Protein 1U0T (pdb70)

Organism: Mycobacterium tuberculosis (strain ATCC 25618 / H37Rv) (NCBI:txid83332)

Foldseek 3Di:
DEEEEEEQADVGCPDPLNVVLCVVQVVLVYHYHYPVHAEYEYEEAVLRQQVSLVVCQVVVHAYAYEYEPDHDQAHQYYSVCSVVVVVCVSVVPWDKDFFWKKKKFKADPNHGPDIDIARAKKWKADDDPPDWWWKWKAKANHTDDTFTARTKIKGFLNNCVDVVVVQPGDHHFRVDAWIKMAGRGTPDPDRYIDIGGLAMKMKMFTAQPDAWIWIDHSNHDIDIHGRGIMMIMHTDPRGRMYTHDPGDGNVVSVCVNVVPDDPPDDD/DDEEEEEADPVCCPPPLNVVLCVLCVVLVDDYHYDHLVLQPCAPPQEYEYEEEPLSQQSSLSSCLSNVHAYAYEYEPDQYQAHQYYSVCSVVVSVCVSVVPFDKDFQWKKKKFKFDPHDTDDIDMARFKKKWFFDDPDDWWWKFKAKANGTDDTFTARTKIKGFLNNCPDVVVVQPGDRHFSPDAWIKMATRGTPDPDRDIDIGHLAMKIKMATAQVDQWIWIDHSNHDIDIHGHRIMMIMHIDPRTGIYTHDPGDGSVVSVCVNVVDDCPCPPVD

InterPro domains:
  IPR002504 NAD kinase [MF_00361] (5-299)
  IPR002504 NAD kinase [PF01513] (7-133)
  IPR016064 NAD kinase/diacylglycerol kinase-like domain superfamily [SSF111331] (6-305)
  IPR017437 ATP-NAD kinase, PpnK-type, C-terminal [G3DSA:2.60.200.30] (140-276)
  IPR017438 Inorganic polyphosphate/ATP-NAD kinase, N-terminal [G3DSA:3.40.50.10330] (71-293)

CATH classification: 3.40.50.10330 (+1 more: 2.60.200.30)

Solvent-accessible surface area: 23427 Å² total; per-residue (Å²): 160,22,4,25,0,2,4,116,74,54,217,48,45,54,74,159,14,2,144,119,0,47,135,36,0,33,94,70,175,7,62,42,130,58,88,75,62,39,0,1,0,2,5,8,29,38,54,20,6,15,75,0,0,15,40,0,59,117,57,68,24,18,1,1,2,1,5,72,55,238,48,18,23,10,20,10,21,56,26,147,42,11,68,48,4,2,122,71,4,40,63,80,100,27,175,63,56,95,24,11,0,0,40,0,23,0,60,71,74,46,174,70,67,62,149,18,24,0,0,13,12,1,7,2,43,48,25,39,218,140,53,88,11,15,5,15,0,2,0,68,52,93,6,0,1,18,17,18,0,46,0,1,1,1,0,1,4,12,0,0,19,37,98,0,31,84,28,43,0,3,0,0,11,24,95,4,96,0,0,0,0,1,5,11,109,24,163,40,196,16,27,66,18,0,0,0,5,19,153,6,52,0,4,0,1,0,98,66,144,32,114,65,0,44,0,53,2,6,66,113,54,109,17,95,0,26,26,6,0,27,0,28,0,46,85,12,157,68,21,2,71,6,1,62,36,161,39,52,67,23,3,37,28,0,32,122,90,73,210,14,78,29,125,58,80,114,57,128,29,2,0,0,0,1,108,67,33,230,34,69,64,45,167,14,0,134,102,0,53,125,25,0,44,94,69,202,5,65,49,122,44,16,46,42,96,115,118,14,1,84,78,12,37,0,0,0,2,0,9,28,42,50,8,6,16,42,0,0,25,1,0,43,59,24,71,21,19,1,1,2,1,15,54,64,187,67,17,17,8,16,10,20,63,28,179,45,18,70,51,4,2,120,70,3,36,65,96,92,27,194,71,66,102,13,7,0,0,38,0,19,0,71,67,84,59,160,75,62,63,151,16,29,0,0,12,14,1,5,2,46,44,29,34,223,158,46,78,8,15,5,12,0,7,1,70,43,94,7,0,3,20,19,18,0,44,0,0,0,0,0,1,4,10,0,0,23,30,92,0,34,84,32,41,0,2,0,0,8,28,93,4,81,0,0,0,0,2,6,10,108,25,164,43,197,19,26,61,20,2,0,2,4,16,137,6,47,0,0,0,3,0,50,72,137,23,121,73,1,38,0,55,1,6,62,108,50,97,15,103,0,34,25,28,0,43,0,26,0,44,78,13,153,67,27,0,83,3,1,55,29,156,40,52,62,26,2,35,29,0,21,111,69,68,169,12,71,43,120,61,62,129,60,39

Secondary structure (P-SEA, 3-state):
cbbbbbbccccccccaaaaaaaaaaaaacbbbbbccccbbbbcccaaaaaaaaaaaaaabbbbbbbbcccccccccccccaaaaaaaaaaaccbbbbbcbbbbbbbbccccccccccccccbbbbbccccbbbbbbbbcccccccccccccccccccccccccccccbbbbbbccccbbbbbbcccccccbbbbbbcccbbbbbbccccccbbbbbccccbbbbbccbbbbbbccccbbbbbbbcccccaaaaaaaaaccccccccc/cbbbbbcccccccccaaaaaaaaaaaaacbbbbbbcccccccccccbbbbcccaaaaaaaaaaaaaacbbbbbbbcccccccccccccaaaaaaaaaaaccbbbbbbbbbbbbbbcccccccccccccccccccccccbbbbbbbbccccccccccccccccccccccccccccccccccccccbbbbbbbcccccccbbbbbbcccbbbbbbcccccccbbbbccccbbbbbcccbbbbbccccccccccccccccaaaaaaaaacccccccccc

Radius of gyration: 26.23 Å; Cα contacts (8 Å, |Δi|>4): 1370; chains: 2; bounding box: 71×52×64 Å

Structure (mmCIF, N/CA/C/O backbone):
data_1U0T
#
_entry.id   1U0T
#
_cell.length_a   64.757
_cell.length_b   145.655
_cell.length_c   68.713
_cell.angle_alpha   90.00
_cell.angle_beta   90.00
_cell.angle_gamma   90.00
#
_symmetry.space_group_name_H-M   'P 21 21 2'
#
loop_
_entity.id
_entity.type
_entity.pdbx_description
1 polymer 'Inorganic polyphosphate/ATP-NAD kinase'
2 water water
#
loop_
_atom_site.group_PDB
_atom_site.id
_atom_site.type_symbol
_atom_site.label_atom_id
_atom_site.label_alt_id
_atom_site.label_comp_id
_atom_site.label_asym_id
_atom_site.label_entity_id
_atom_site.label_seq_id
_atom_site.pdbx_PDB_ins_code
_atom_site.Cartn_x
_atom_site.Cartn_y
_atom_site.Cartn_z
_atom_site.occupancy
_atom_site.B_iso_or_equiv
_atom_site.auth_seq_id
_atom_site.auth_comp_id
_atom_site.auth_asym_id
_atom_site.auth_atom_id
_atom_site.pdbx_PDB_model_num
ATOM 1 N N . ARG A 1 5 ? -2.401 28.914 -6.116 1.00 54.09 5 ARG A N 1
ATOM 2 C CA . ARG A 1 5 ? -2.531 27.860 -5.044 1.00 54.04 5 ARG A CA 1
ATOM 3 C C . ARG A 1 5 ? -2.318 26.402 -5.520 1.00 53.26 5 ARG A C 1
ATOM 4 O O . ARG A 1 5 ? -3.285 25.699 -5.873 1.00 53.36 5 ARG A O 1
ATOM 12 N N . SER A 1 6 ? -1.054 25.950 -5.520 1.00 51.67 6 SER A N 1
ATOM 13 C CA . SER A 1 6 ? -0.723 24.545 -5.840 1.00 50.04 6 SER A CA 1
ATOM 14 C C . SER A 1 6 ? 0.180 23.821 -4.813 1.00 48.96 6 SER A C 1
ATOM 15 O O . SER A 1 6 ? 0.732 24.427 -3.885 1.00 48.70 6 SER A O 1
ATOM 18 N N . VAL A 1 7 ? 0.298 22.510 -5.014 1.00 47.64 7 VAL A N 1
ATOM 19 C CA . VAL A 1 7 ? 1.034 21.590 -4.154 1.00 46.39 7 VAL A CA 1
ATOM 20 C C . VAL A 1 7 ? 1.715 20.577 -5.082 1.00 45.40 7 VAL A C 1
ATOM 21 O O . VAL A 1 7 ? 1.184 20.249 -6.162 1.00 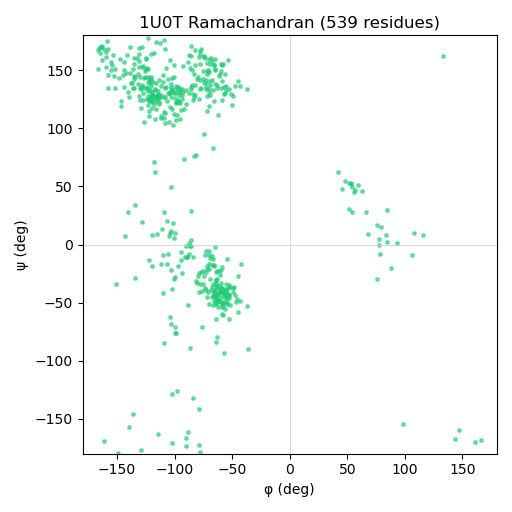45.21 7 VAL A O 1
ATOM 25 N N . LEU A 1 8 ? 2.892 20.107 -4.676 1.00 43.51 8 LEU A N 1
ATOM 26 C CA . LEU A 1 8 ? 3.512 18.975 -5.342 1.00 42.05 8 LEU A CA 1
ATOM 27 C C . LEU A 1 8 ? 3.346 17.705 -4.514 1.00 41.56 8 LEU A C 1
ATOM 28 O O . LEU A 1 8 ? 3.610 17.698 -3.334 1.00 40.72 8 LEU A O 1
ATOM 33 N N . LEU A 1 9 ? 2.929 16.627 -5.162 1.00 42.05 9 LEU A N 1
ATOM 34 C CA . LEU A 1 9 ? 2.769 15.336 -4.513 1.00 42.73 9 LEU A CA 1
ATOM 35 C C . LEU A 1 9 ? 3.778 14.379 -5.055 1.00 42.34 9 LEU A C 1
ATOM 36 O O . LEU A 1 9 ? 3.853 14.203 -6.269 1.00 43.20 9 LEU A O 1
ATOM 41 N N . VAL A 1 10 ? 4.543 13.751 -4.163 1.00 42.48 10 VAL A N 1
ATOM 42 C CA . VAL A 1 10 ? 5.566 12.779 -4.539 1.00 42.32 10 VAL A CA 1
ATOM 43 C C . VAL A 1 10 ? 5.252 11.439 -3.889 1.00 43.99 10 VAL A C 1
ATOM 44 O O . VAL A 1 10 ? 4.808 11.386 -2.734 1.00 43.52 10 VAL A O 1
ATOM 48 N N . VAL A 1 11 ? 5.513 10.370 -4.635 1.00 46.82 11 VAL A N 1
ATOM 49 C CA . VAL A 1 11 ? 5.131 8.997 -4.301 1.00 49.85 11 VAL A CA 1
ATOM 50 C C . VAL A 1 11 ? 6.229 8.056 -4.776 1.00 52.59 11 VAL A C 1
ATOM 51 O O . VAL A 1 11 ? 6.949 8.410 -5.704 1.00 53.38 11 VAL A O 1
ATOM 55 N N . HIS A 1 12 ? 6.329 6.863 -4.186 1.00 55.93 12 HIS A N 1
ATOM 56 C CA . HIS A 1 12 ? 7.467 5.946 -4.417 1.00 59.56 12 HIS A CA 1
ATOM 57 C C . HIS A 1 12 ? 7.747 5.525 -5.901 1.00 61.80 12 HIS A C 1
ATOM 58 O O . HIS A 1 12 ? 8.489 6.230 -6.620 1.00 61.58 12 HIS A O 1
ATOM 65 N N . THR A 1 13 ? 7.194 4.392 -6.354 1.00 64.29 13 THR A N 1
ATOM 66 C CA . THR A 1 13 ? 7.499 3.904 -7.718 1.00 66.73 13 THR A CA 1
ATOM 67 C C . THR A 1 13 ? 6.480 4.480 -8.734 1.00 68.09 13 THR A C 1
ATOM 68 O O . THR A 1 13 ? 5.670 5.342 -8.367 1.00 68.21 13 THR A O 1
ATOM 72 N N . GLY A 1 14 ? 6.543 4.025 -9.992 1.00 69.61 14 GLY A N 1
ATOM 73 C CA . GLY A 1 14 ? 5.619 4.439 -11.049 1.00 71.00 14 GLY A CA 1
ATOM 74 C C . GLY A 1 14 ? 4.159 4.013 -10.900 1.00 71.92 14 GLY A C 1
ATOM 75 O O . GLY A 1 14 ? 3.244 4.814 -11.134 1.00 71.69 14 GLY A O 1
ATOM 76 N N . ARG A 1 15 ? 3.936 2.752 -10.522 1.00 73.15 15 ARG A N 1
ATOM 77 C CA . ARG A 1 15 ? 2.580 2.236 -10.254 1.00 73.92 15 ARG A CA 1
ATOM 78 C C . ARG A 1 15 ? 1.945 2.875 -9.011 1.00 74.17 15 ARG A C 1
ATOM 79 O O . ARG A 1 15 ? 0.713 2.833 -8.842 1.00 74.48 15 ARG A O 1
ATOM 87 N N . ASP A 1 16 ? 2.790 3.484 -8.170 1.00 73.95 16 ASP A N 1
ATOM 88 C CA . ASP A 1 16 ? 2.387 4.027 -6.869 1.00 73.78 16 ASP A CA 1
ATOM 89 C C . ASP A 1 16 ? 1.437 5.260 -6.919 1.00 73.51 16 ASP A C 1
ATOM 90 O O . ASP A 1 16 ? 0.884 5.650 -5.888 1.00 73.85 16 ASP A O 1
ATOM 95 N N . GLU A 1 17 ? 1.223 5.842 -8.106 1.00 73.05 17 GLU A N 1
ATOM 96 C CA . GLU A 1 17 ? 0.336 7.020 -8.288 1.00 72.37 17 GLU A CA 1
ATOM 97 C C . GLU A 1 17 ? -1.175 6.728 -8.187 1.00 71.81 17 GLU A C 1
ATOM 98 O O . GLU A 1 17 ? -1.985 7.659 -8.156 1.00 71.50 17 GLU A O 1
ATOM 101 N N . ALA A 1 18 ? -1.539 5.444 -8.133 1.00 71.18 18 ALA A N 1
ATOM 102 C CA . ALA A 1 18 ? -2.938 5.014 -8.147 1.00 70.67 18 ALA A CA 1
ATOM 103 C C . ALA A 1 18 ? -3.471 4.431 -6.828 1.00 70.17 18 ALA A C 1
ATOM 104 O O . ALA A 1 18 ? -4.677 4.218 -6.711 1.00 70.44 18 ALA A O 1
ATOM 106 N N . THR A 1 19 ? -2.597 4.184 -5.851 1.00 69.15 19 THR A N 1
ATOM 107 C CA . THR A 1 19 ? -3.004 3.609 -4.559 1.00 68.52 19 THR A CA 1
ATOM 108 C C . THR A 1 19 ? -4.053 4.468 -3.832 1.00 67.58 19 THR A C 1
ATOM 109 O O . THR A 1 19 ? -4.164 5.676 -4.075 1.00 67.26 19 THR A O 1
ATOM 113 N N . GLU A 1 20 ? -4.823 3.815 -2.959 1.00 66.69 20 GLU A N 1
ATOM 114 C CA . GLU A 1 20 ? -5.828 4.448 -2.098 1.00 65.59 20 GLU A CA 1
ATOM 115 C C . GLU A 1 20 ? -5.397 5.835 -1.581 1.00 64.17 20 GLU A C 1
ATOM 116 O O . GLU A 1 20 ? -6.122 6.824 -1.743 1.00 63.93 20 GLU A O 1
ATOM 122 N N . THR A 1 21 ? -4.216 5.904 -0.968 1.00 62.71 21 THR A N 1
ATOM 123 C CA . THR A 1 21 ? -3.748 7.138 -0.341 1.00 61.27 21 THR A CA 1
ATOM 124 C C . THR A 1 21 ? -3.492 8.255 -1.347 1.00 61.14 21 THR A C 1
ATOM 125 O O . THR A 1 21 ? -3.950 9.381 -1.156 1.00 60.49 21 THR A O 1
ATOM 129 N N . ALA A 1 22 ? -2.765 7.946 -2.416 1.00 60.97 22 ALA A N 1
ATOM 130 C CA . ALA A 1 22 ? -2.520 8.949 -3.441 1.00 61.64 22 ALA A CA 1
ATOM 131 C C . ALA A 1 22 ? -3.864 9.466 -3.942 1.00 61.73 22 ALA A C 1
ATOM 132 O O . ALA A 1 22 ? -4.137 10.675 -3.876 1.00 61.76 22 ALA A O 1
ATOM 134 N N . ARG A 1 23 ? -4.710 8.536 -4.389 1.00 62.04 23 ARG A N 1
ATOM 135 C CA . ARG A 1 23 ? -6.053 8.864 -4.884 1.00 62.41 23 ARG A CA 1
ATOM 136 C C . ARG A 1 23 ? -6.801 9.817 -3.955 1.00 61.77 23 ARG A C 1
ATOM 137 O O . ARG A 1 23 ? -7.324 10.848 -4.405 1.00 61.62 23 ARG A O 1
ATOM 145 N N . ARG A 1 24 ? -6.818 9.479 -2.664 1.00 61.33 24 ARG A N 1
ATOM 146 C CA . ARG A 1 24 ? -7.510 10.279 -1.658 1.00 61.41 24 ARG A CA 1
ATOM 147 C C . ARG A 1 24 ? -6.990 11.717 -1.638 1.00 61.16 24 ARG A C 1
ATOM 148 O O . ARG A 1 24 ? -7.779 12.661 -1.563 1.00 60.93 24 ARG A O 1
ATOM 156 N N . VAL A 1 25 ? -5.672 11.876 -1.744 1.00 60.88 25 VAL A N 1
ATOM 157 C CA . VAL A 1 25 ? -5.053 13.200 -1.789 1.00 60.69 25 VAL A CA 1
ATOM 158 C C . VAL A 1 25 ? -5.473 13.995 -3.024 1.00 60.89 25 VAL A C 1
ATOM 159 O O . VAL A 1 25 ? -5.882 15.162 -2.911 1.00 60.34 25 VAL A O 1
ATOM 163 N N . GLU A 1 26 ? -5.357 13.357 -4.193 1.00 61.32 26 GLU A N 1
ATOM 164 C CA . GLU A 1 26 ? -5.713 13.974 -5.487 1.00 61.68 26 GLU A CA 1
ATOM 165 C C . GLU A 1 26 ? -7.163 14.462 -5.530 1.00 62.04 26 GLU A C 1
ATOM 166 O O . GLU A 1 26 ? -7.433 15.580 -5.984 1.00 61.52 26 GLU A O 1
ATOM 172 N N . LYS A 1 27 ? -8.079 13.628 -5.032 1.00 62.93 27 LYS A N 1
ATOM 173 C CA . LYS A 1 27 ? -9.493 14.000 -4.873 1.00 63.36 27 LYS A CA 1
ATOM 174 C C . LYS A 1 27 ? -9.665 15.221 -3.972 1.00 63.67 27 LYS A C 1
ATOM 175 O O . LYS A 1 27 ? -10.190 16.256 -4.409 1.00 63.55 27 LYS A O 1
ATOM 181 N N . VAL A 1 28 ? -9.202 15.102 -2.728 1.00 64.01 28 VAL A N 1
ATOM 182 C CA . VAL A 1 28 ? -9.531 16.060 -1.670 1.00 64.39 28 VAL A CA 1
ATOM 183 C C . VAL A 1 28 ? -8.997 17.464 -1.960 1.00 64.74 28 VAL A C 1
ATOM 184 O O . VAL A 1 28 ? -9.678 18.457 -1.682 1.00 64.62 28 VAL A O 1
ATOM 188 N N . LEU A 1 29 ? -7.796 17.536 -2.539 1.00 65.25 29 LEU A N 1
ATOM 189 C CA . LEU A 1 29 ? -7.155 18.812 -2.869 1.00 65.72 29 LEU A CA 1
ATOM 190 C C . LEU A 1 29 ? -7.729 19.504 -4.121 1.00 66.23 29 LEU A C 1
ATOM 191 O O . LEU A 1 29 ? -7.879 20.734 -4.141 1.00 65.90 29 LEU A O 1
ATOM 196 N N . GLY A 1 30 ? -8.034 18.715 -5.156 1.00 66.75 30 GLY A N 1
ATOM 197 C CA . GLY A 1 30 ? -8.768 19.201 -6.323 1.00 67.45 30 GLY A CA 1
ATOM 198 C C . GLY A 1 30 ? -10.065 19.883 -5.900 1.00 67.76 30 GLY A C 1
ATOM 199 O O . GLY A 1 30 ? -10.230 21.104 -6.066 1.00 67.80 30 GLY A O 1
ATOM 200 N N . ASP A 1 31 ? -10.962 19.094 -5.303 1.00 67.79 31 ASP A N 1
ATOM 201 C CA . ASP A 1 31 ? -12.217 19.587 -4.713 1.00 67.90 31 ASP A CA 1
ATOM 202 C C . ASP A 1 31 ? -12.134 20.895 -3.888 1.00 67.49 31 ASP A C 1
ATOM 203 O O . ASP A 1 31 ? -13.159 21.542 -3.650 1.00 67.73 31 ASP A O 1
ATOM 208 N N . ASN A 1 32 ? -10.925 21.281 -3.479 1.00 66.84 32 ASN A N 1
ATOM 209 C CA . ASN A 1 32 ? -10.707 22.461 -2.634 1.00 66.62 32 ASN A CA 1
ATOM 210 C C . ASN A 1 32 ? -9.997 23.626 -3.354 1.00 66.53 32 ASN A C 1
ATOM 211 O O . ASN A 1 32 ? -9.530 24.582 -2.725 1.00 66.12 32 ASN A O 1
ATOM 216 N N . LYS A 1 33 ? -9.940 23.518 -4.680 1.00 66.90 33 LYS A N 1
ATOM 217 C CA . LYS A 1 33 ? -9.345 24.517 -5.579 1.00 67.21 33 LYS A CA 1
ATOM 218 C C . LYS A 1 33 ? -7.839 24.705 -5.331 1.00 67.37 33 LYS A C 1
ATOM 219 O O . LYS A 1 33 ? -7.312 25.827 -5.237 1.00 67.35 33 LYS A O 1
ATOM 225 N N . ILE A 1 34 ? -7.165 23.565 -5.212 1.00 67.41 34 ILE A N 1
ATOM 226 C CA . ILE A 1 34 ? -5.714 23.494 -5.118 1.00 67.39 34 ILE A CA 1
ATOM 227 C C . ILE A 1 34 ? -5.269 22.609 -6.286 1.00 67.55 34 ILE A C 1
ATOM 228 O O . ILE A 1 34 ? -5.774 21.491 -6.453 1.00 67.86 34 ILE A O 1
ATOM 233 N N . ALA A 1 35 ? -4.369 23.126 -7.124 1.00 67.39 35 ALA A N 1
ATOM 234 C CA . ALA A 1 35 ? -3.809 22.328 -8.219 1.00 67.37 35 ALA A CA 1
ATOM 235 C C . ALA A 1 35 ? -2.739 21.389 -7.654 1.00 67.21 35 ALA A C 1
ATOM 236 O O . ALA A 1 35 ? -2.157 21.672 -6.607 1.00 67.21 35 ALA A O 1
ATOM 238 N N . LEU A 1 36 ? -2.486 20.281 -8.341 1.00 66.94 36 LEU A N 1
ATOM 239 C CA . LEU A 1 36 ? -1.648 19.232 -7.788 1.00 67.28 36 LEU A CA 1
ATOM 240 C C . LEU A 1 36 ? -0.820 18.512 -8.872 1.00 67.48 36 LEU A C 1
ATOM 241 O O . LEU A 1 36 ? -1.381 17.924 -9.800 1.00 67.68 36 LEU A O 1
ATOM 246 N N . ARG A 1 37 ? 0.510 18.571 -8.750 1.00 67.20 37 ARG A N 1
ATOM 247 C CA . ARG A 1 37 ? 1.417 17.917 -9.705 1.00 66.69 37 ARG A CA 1
ATOM 248 C C . ARG A 1 37 ? 1.951 16.636 -9.114 1.00 66.54 37 ARG A C 1
ATOM 249 O O . ARG A 1 37 ? 2.208 16.574 -7.925 1.00 66.06 37 ARG A O 1
ATOM 257 N N . VAL A 1 38 ? 2.125 15.618 -9.947 1.00 66.95 38 VAL A N 1
ATOM 258 C CA . VAL A 1 38 ? 2.472 14.282 -9.453 1.00 67.54 38 VAL A CA 1
ATOM 259 C C . VAL A 1 38 ? 3.766 13.731 -10.049 1.00 67.97 38 VAL A C 1
ATOM 260 O O . VAL A 1 38 ? 3.888 13.547 -11.266 1.00 67.85 38 VAL A O 1
ATOM 264 N N . LEU A 1 39 ? 4.719 13.445 -9.168 1.00 68.38 39 LEU A N 1
ATOM 265 C CA . LEU A 1 39 ? 6.041 13.031 -9.596 1.00 68.93 39 LEU A CA 1
ATOM 266 C C . LEU A 1 39 ? 6.470 11.709 -8.975 1.00 69.07 39 LEU A C 1
ATOM 267 O O . LEU A 1 39 ? 6.047 11.354 -7.860 1.00 68.66 39 LEU A O 1
ATOM 272 N N . SER A 1 40 ? 7.319 11.010 -9.736 1.00 69.53 40 SER A N 1
ATOM 273 C CA . SER A 1 40 ? 7.994 9.746 -9.379 1.00 69.98 40 SER A CA 1
ATOM 274 C C . SER A 1 40 ? 7.089 8.508 -9.437 1.00 69.97 40 SER A C 1
ATOM 275 O O . SER A 1 40 ? 7.546 7.410 -9.783 1.00 70.04 40 SER A O 1
ATOM 278 N N . CYS A 1 76 ? 4.742 26.407 -5.929 1.00 46.39 76 CYS A N 1
ATOM 279 C CA . CYS A 1 76 ? 3.900 25.679 -4.972 1.00 46.83 76 CYS A CA 1
ATOM 280 C C . CYS A 1 76 ? 4.045 26.193 -3.549 1.00 46.17 76 CYS A C 1
ATOM 281 O O . CYS A 1 76 ? 5.021 26.871 -3.242 1.00 46.48 76 CYS A O 1
ATOM 284 N N . GLU A 1 77 ? 3.091 25.865 -2.673 1.00 45.13 77 GLU A N 1
ATOM 285 C CA . GLU A 1 77 ? 3.230 26.268 -1.271 1.00 44.78 77 GLU A CA 1
ATOM 286 C C . GLU A 1 77 ? 3.801 25.166 -0.346 1.00 43.58 77 GLU A C 1
ATOM 287 O O . GLU A 1 77 ? 4.294 25.453 0.756 1.00 43.12 77 GLU A O 1
ATOM 290 N N . LEU A 1 78 ? 3.743 23.917 -0.814 1.00 42.48 78 LEU A N 1
ATOM 291 C CA . LEU A 1 78 ? 4.158 22.735 -0.030 1.00 41.74 78 LEU A CA 1
ATOM 292 C C . LEU A 1 78 ? 4.570 21.552 -0.923 1.00 40.58 78 LEU A C 1
ATOM 293 O O . LEU A 1 78 ? 4.162 21.473 -2.073 1.00 41.38 78 LEU A O 1
ATOM 298 N N . VAL A 1 79 ? 5.380 20.639 -0.399 1.00 39.36 79 VAL A N 1
ATOM 299 C CA . VAL A 1 79 ? 5.650 19.375 -1.066 1.00 37.69 79 VAL A CA 1
ATOM 300 C C . VAL A 1 79 ? 5.165 18.352 -0.072 1.00 38.10 79 VAL A C 1
ATOM 301 O O . VAL A 1 79 ? 5.653 18.288 1.050 1.00 38.55 79 VAL A O 1
ATOM 305 N N . LEU A 1 80 ? 4.172 17.581 -0.477 1.00 37.66 80 LEU A N 1
ATOM 306 C CA . LEU A 1 80 ? 3.603 16.562 0.342 1.00 37.74 80 LEU A CA 1
ATOM 307 C C . LEU A 1 80 ? 4.092 15.264 -0.255 1.00 37.44 80 LEU A C 1
ATOM 308 O O . LEU A 1 80 ? 4.118 15.117 -1.481 1.00 37.89 80 LEU A O 1
ATOM 313 N N . VAL A 1 81 ? 4.525 14.339 0.592 1.00 36.59 81 VAL A N 1
ATOM 314 C CA . VAL A 1 81 ? 5.169 13.138 0.090 1.00 36.77 81 VAL A CA 1
ATOM 315 C C . VAL A 1 81 ? 4.666 11.883 0.779 1.00 36.90 81 VAL A C 1
ATOM 316 O O . VAL A 1 81 ? 4.552 11.857 1.980 1.00 36.58 81 VAL A O 1
ATOM 320 N N . LEU A 1 82 ? 4.392 10.854 -0.022 1.00 38.22 82 LEU A N 1
ATOM 321 C CA . LEU A 1 82 ? 3.960 9.544 0.437 1.00 39.16 82 LEU A CA 1
ATOM 322 C C . LEU A 1 82 ? 5.013 8.482 0.143 1.00 40.25 82 LEU A C 1
ATOM 323 O O . LEU A 1 82 ? 5.418 8.296 -1.023 1.00 40.25 82 LEU A O 1
ATOM 328 N N . GLY A 1 83 ? 5.464 7.802 1.206 1.00 40.28 83 GLY A N 1
ATOM 329 C CA . GLY A 1 83 ? 6.508 6.797 1.107 1.00 40.38 83 GLY A CA 1
ATOM 330 C C . GLY A 1 83 ? 7.436 6.689 2.314 1.00 40.14 83 GLY A C 1
ATOM 331 O O . GLY A 1 83 ? 7.088 7.095 3.425 1.00 40.62 83 GLY A O 1
ATOM 332 N N . GLY A 1 84 ? 8.613 6.112 2.111 1.00 39.22 84 GLY A N 1
ATOM 333 C CA . GLY A 1 84 ? 9.551 5.933 3.214 1.00 38.16 84 GLY A CA 1
ATOM 334 C C . GLY A 1 84 ? 10.490 7.111 3.361 1.00 36.76 84 GLY A C 1
ATOM 335 O O . GLY A 1 84 ? 10.227 8.161 2.794 1.00 35.46 84 GLY A O 1
ATOM 336 N N . ASP A 1 85 ? 11.560 6.938 4.146 1.00 36.23 85 ASP A N 1
ATOM 337 C CA . ASP A 1 85 ? 12.552 7.991 4.350 1.00 35.53 85 ASP A CA 1
ATOM 338 C C . ASP A 1 85 ? 13.300 8.295 3.032 1.00 35.54 85 ASP A C 1
ATOM 339 O O . ASP A 1 85 ? 13.522 9.472 2.669 1.00 34.32 85 ASP A O 1
ATOM 344 N N . GLY A 1 86 ? 13.655 7.232 2.313 1.00 35.59 86 GLY A N 1
ATOM 345 C CA . GLY A 1 86 ? 14.315 7.369 1.024 1.00 35.76 86 GLY A CA 1
ATOM 346 C C . GLY A 1 86 ? 13.499 8.236 0.078 1.00 36.15 86 GLY A C 1
ATOM 347 O O . GLY A 1 86 ? 14.087 9.008 -0.672 1.00 35.97 86 GLY A O 1
ATOM 348 N N . THR A 1 87 ? 12.159 8.114 0.086 1.00 35.32 87 THR A N 1
ATOM 349 C CA . THR A 1 87 ? 11.356 8.876 -0.878 1.00 34.98 87 THR A CA 1
ATOM 350 C C . THR A 1 87 ? 11.209 10.314 -0.429 1.00 34.20 87 THR A C 1
ATOM 351 O O . THR A 1 87 ? 11.306 11.219 -1.241 1.00 33.99 87 THR A O 1
ATOM 355 N N . PHE A 1 88 ? 10.993 10.507 0.864 1.00 33.68 88 PHE A N 1
ATOM 356 C CA . PHE A 1 88 ? 11.069 11.821 1.516 1.00 33.94 88 PHE A CA 1
ATOM 357 C C . PHE A 1 88 ? 12.339 12.624 1.206 1.00 33.91 88 PHE A C 1
ATOM 358 O O . PHE A 1 88 ? 12.280 13.873 1.107 1.00 33.80 88 PHE A O 1
ATOM 366 N N . LEU A 1 89 ? 13.485 11.940 1.091 1.00 32.96 89 LEU A N 1
ATOM 367 C CA . LEU A 1 89 ? 14.750 12.652 0.840 1.00 33.32 89 LEU A CA 1
ATOM 368 C C . LEU A 1 89 ? 14.775 13.379 -0.508 1.00 32.48 89 LEU A C 1
ATOM 369 O O . LEU A 1 89 ? 15.173 14.546 -0.576 1.00 31.16 89 LEU A O 1
ATOM 374 N N . ARG A 1 90 ? 14.366 12.640 -1.541 1.00 32.25 90 ARG A N 1
ATOM 375 C CA . ARG A 1 90 ? 13.975 13.124 -2.859 1.00 32.72 90 ARG A CA 1
ATOM 376 C C . ARG A 1 90 ? 13.043 14.345 -2.783 1.00 32.81 90 ARG A C 1
ATOM 377 O O . ARG A 1 90 ? 13.374 15.451 -3.283 1.00 32.28 90 ARG A O 1
ATOM 385 N N . ALA A 1 91 ? 11.908 14.180 -2.105 1.00 32.73 91 ALA A N 1
ATOM 386 C CA . ALA A 1 91 ? 10.959 15.284 -2.003 1.00 33.21 91 ALA A CA 1
ATOM 387 C C . ALA A 1 91 ? 11.619 16.471 -1.370 1.00 33.50 91 ALA A C 1
ATOM 388 O O . ALA A 1 91 ? 11.385 17.608 -1.798 1.00 32.28 91 ALA A O 1
ATOM 390 N N . ALA A 1 92 ? 12.442 16.220 -0.341 1.00 34.24 92 ALA A N 1
ATOM 391 C CA . ALA A 1 92 ? 13.164 17.329 0.322 1.00 35.81 92 ALA A CA 1
ATOM 392 C C . ALA A 1 92 ? 14.058 18.080 -0.660 1.00 36.71 92 ALA A C 1
ATOM 393 O O . ALA A 1 92 ? 14.171 19.308 -0.586 1.00 36.84 92 ALA A O 1
ATOM 395 N N . GLU A 1 93 ? 14.663 17.315 -1.568 1.00 37.46 93 GLU A N 1
ATOM 396 C CA . GLU A 1 93 ? 15.546 17.774 -2.638 1.00 40.20 93 GLU A CA 1
ATOM 397 C C . GLU A 1 93 ? 14.798 18.792 -3.542 1.00 40.94 93 GLU A C 1
ATOM 398 O O . GLU A 1 93 ? 15.315 19.859 -3.865 1.00 41.43 93 GLU A O 1
ATOM 401 N N . LEU A 1 94 ? 13.530 18.517 -3.852 1.00 41.79 94 LEU A N 1
ATOM 402 C CA . LEU A 1 94 ? 12.719 19.440 -4.664 1.00 41.61 94 LEU A CA 1
ATOM 403 C C . LEU A 1 94 ? 12.112 20.617 -3.874 1.00 41.66 94 LEU A C 1
ATOM 404 O O . LEU A 1 94 ? 11.934 21.703 -4.423 1.00 41.31 94 LEU A O 1
ATOM 409 N N . ALA A 1 95 ? 11.807 20.400 -2.593 1.00 41.53 95 ALA A N 1
ATOM 410 C CA . ALA A 1 95 ? 11.375 21.478 -1.689 1.00 40.86 95 ALA A CA 1
ATOM 411 C C . ALA A 1 95 ? 12.450 22.540 -1.441 1.00 40.84 95 ALA A C 1
ATOM 412 O O . ALA A 1 95 ? 12.131 23.728 -1.229 1.00 40.26 95 ALA A O 1
ATOM 414 N N . ARG A 1 96 ? 13.712 22.122 -1.435 1.00 41.79 96 ARG A N 1
ATOM 415 C CA . ARG A 1 96 ? 14.804 23.088 -1.284 1.00 43.18 96 ARG A CA 1
ATOM 416 C C . ARG A 1 96 ? 15.088 23.949 -2.508 1.00 43.39 96 ARG A C 1
ATOM 417 O O . ARG A 1 96 ? 15.434 25.126 -2.339 1.00 43.52 96 ARG A O 1
ATOM 425 N N . ASN A 1 97 ? 14.971 23.370 -3.706 1.00 43.79 97 ASN A N 1
ATOM 426 C CA . ASN A 1 97 ? 15.087 24.133 -4.959 1.00 45.97 97 ASN A CA 1
ATOM 427 C C . ASN A 1 97 ? 14.141 25.319 -4.951 1.00 46.66 97 ASN A C 1
ATOM 428 O O . ASN A 1 97 ? 14.521 26.444 -5.275 1.00 47.28 97 ASN A O 1
ATOM 433 N N . ALA A 1 98 ? 12.903 25.042 -4.549 1.00 46.95 98 ALA A N 1
ATOM 434 C CA . ALA A 1 98 ? 11.818 26.015 -4.513 1.00 46.40 98 ALA A CA 1
ATOM 435 C C . ALA A 1 98 ? 11.777 26.885 -3.251 1.00 46.21 98 ALA A C 1
ATOM 436 O O . ALA A 1 98 ? 11.039 27.881 -3.208 1.00 46.24 98 ALA A O 1
ATOM 438 N N . SER A 1 99 ? 12.584 26.529 -2.240 1.00 45.56 99 SER A N 1
ATOM 439 C CA . SER A 1 99 ? 12.515 27.124 -0.881 1.00 45.03 99 SER A CA 1
ATOM 440 C C . SER A 1 99 ? 11.124 27.092 -0.201 1.00 43.95 99 SER A C 1
ATOM 441 O O . SER A 1 99 ? 10.620 28.119 0.267 1.00 43.99 99 SER A O 1
ATOM 444 N N . ILE A 1 100 ? 10.526 25.901 -0.142 1.00 42.91 100 ILE A N 1
ATOM 445 C CA . ILE A 1 100 ? 9.216 25.685 0.512 1.00 42.09 100 ILE A CA 1
ATOM 446 C C . ILE A 1 100 ? 9.226 24.438 1.463 1.00 41.08 100 ILE A C 1
ATOM 447 O O . ILE A 1 100 ? 10.070 23.536 1.310 1.00 40.17 100 ILE A O 1
ATOM 452 N N . PRO A 1 101 ? 8.279 24.360 2.403 1.00 39.97 101 PRO A N 1
ATOM 453 C CA . PRO A 1 101 ? 8.257 23.232 3.349 1.00 39.54 101 PRO A CA 1
ATOM 454 C C . PRO A 1 101 ? 7.986 21.880 2.674 1.00 38.59 101 PRO A C 1
ATOM 455 O O . PRO A 1 101 ? 7.326 21.862 1.649 1.00 38.59 101 PRO A O 1
ATOM 459 N N . VAL A 1 102 ? 8.527 20.800 3.247 1.00 37.34 102 VAL A N 1
ATOM 460 C CA . VAL A 1 102 ? 8.170 19.409 2.943 1.00 36.30 102 VAL A CA 1
ATOM 461 C C . VAL A 1 102 ? 7.359 18.816 4.105 1.00 35.82 102 VAL A C 1
ATOM 462 O O . VAL A 1 102 ? 7.549 19.210 5.241 1.00 35.58 102 VAL A O 1
ATOM 466 N N . LEU A 1 103 ? 6.493 17.849 3.822 1.00 35.38 103 LEU A N 1
ATOM 467 C CA . LEU A 1 103 ? 5.670 17.200 4.846 1.00 35.82 103 LEU A CA 1
ATOM 468 C C . LEU A 1 103 ? 5.500 15.756 4.419 1.00 36.18 103 LEU A C 1
ATOM 469 O O . LEU A 1 103 ? 5.064 15.472 3.302 1.00 36.67 103 LEU A O 1
ATOM 474 N N . GLY A 1 104 ? 5.893 14.834 5.281 1.00 36.62 104 GLY A N 1
ATOM 475 C CA . GLY A 1 104 ? 5.954 13.446 4.855 1.00 37.06 104 GLY A CA 1
ATOM 476 C C . GLY A 1 104 ? 4.874 12.642 5.516 1.00 37.50 104 GLY A C 1
ATOM 477 O O . GLY A 1 104 ? 4.500 12.910 6.655 1.00 37.17 104 GLY A O 1
ATOM 478 N N . VAL A 1 105 ? 4.365 11.656 4.787 1.00 38.34 105 VAL A N 1
ATOM 479 C CA . VAL A 1 105 ? 3.352 10.759 5.318 1.00 38.05 105 VAL A CA 1
ATOM 480 C C . VAL A 1 105 ? 3.870 9.393 4.995 1.00 38.59 105 VAL A C 1
ATOM 481 O O . VAL A 1 105 ? 4.127 9.096 3.835 1.00 38.49 105 VAL A O 1
ATOM 485 N N . ASN A 1 106 ? 4.011 8.548 6.003 1.00 39.97 106 ASN A N 1
ATOM 486 C CA . ASN A 1 106 ? 4.632 7.240 5.790 1.00 42.46 106 ASN A CA 1
ATOM 487 C C . ASN A 1 106 ? 3.686 6.154 5.229 1.00 43.38 106 ASN A C 1
ATOM 488 O O . ASN A 1 106 ? 2.552 6.025 5.679 1.00 43.75 106 ASN A O 1
ATOM 493 N N . LEU A 1 107 ? 4.171 5.375 4.264 1.00 45.56 107 LEU A N 1
ATOM 494 C CA . LEU A 1 107 ? 3.415 4.250 3.664 1.00 47.30 107 LEU A CA 1
ATOM 495 C C . LEU A 1 107 ? 3.857 2.848 4.122 1.00 47.87 107 LEU A C 1
ATOM 496 O O . LEU A 1 107 ? 3.066 2.113 4.722 1.00 49.02 107 LEU A O 1
ATOM 501 N N . GLY A 1 108 ? 5.100 2.465 3.835 1.00 48.70 108 GLY A N 1
ATOM 502 C CA . GLY A 1 108 ? 5.586 1.117 4.168 1.00 49.05 108 GLY A CA 1
ATOM 503 C C . GLY A 1 108 ? 5.984 0.924 5.633 1.00 48.97 108 GLY A C 1
ATOM 504 O O . GLY A 1 108 ? 5.319 1.435 6.522 1.00 49.33 108 GLY A O 1
ATOM 505 N N . ARG A 1 109 ? 7.058 0.171 5.879 1.00 49.27 109 ARG A N 1
ATOM 506 C CA . ARG A 1 109 ? 7.716 0.111 7.197 1.00 49.25 109 ARG A CA 1
ATOM 507 C C . ARG A 1 109 ? 8.111 1.521 7.687 1.00 48.09 109 ARG A C 1
ATOM 508 O O . ARG A 1 109 ? 8.649 2.337 6.908 1.00 47.73 109 ARG A O 1
ATOM 516 N N . ILE A 1 110 ? 7.859 1.792 8.973 1.00 46.53 110 ILE A N 1
ATOM 517 C CA . ILE A 1 110 ? 8.173 3.102 9.586 1.00 44.69 110 ILE A CA 1
ATOM 518 C C . ILE A 1 110 ? 9.651 3.564 9.536 1.00 42.25 110 ILE A C 1
ATOM 519 O O . ILE A 1 110 ? 10.586 2.756 9.422 1.00 41.51 110 ILE A O 1
ATOM 524 N N . GLY A 1 111 ? 9.810 4.885 9.587 1.00 39.75 111 GLY A N 1
ATOM 525 C CA . GLY A 1 111 ? 11.094 5.566 9.594 1.00 36.93 111 GLY A CA 1
ATOM 526 C C . GLY A 1 111 ? 11.089 6.701 10.637 1.00 35.22 111 GLY A C 1
ATOM 527 O O . GLY A 1 111 ? 10.441 6.589 11.694 1.00 34.77 111 GLY A O 1
ATOM 528 N N . PHE A 1 112 ? 11.799 7.788 10.337 1.00 32.30 112 PHE A N 1
ATOM 529 C CA . PHE A 1 112 ? 11.990 8.893 11.278 1.00 30.78 112 PHE A CA 1
ATOM 530 C C . PHE A 1 112 ? 11.505 10.207 10.714 1.00 30.32 112 PHE A C 1
ATOM 531 O O . PHE A 1 112 ? 11.383 11.189 11.437 1.00 29.67 112 PHE A O 1
ATOM 539 N N . LEU A 1 113 ? 11.241 10.258 9.421 1.00 29.45 113 LEU A N 1
ATOM 540 C CA . LEU A 1 113 ? 11.083 11.582 8.827 1.00 30.68 113 LEU A CA 1
ATOM 541 C C . LEU A 1 113 ? 9.648 12.011 8.625 1.00 30.95 113 LEU A C 1
ATOM 542 O O . LEU A 1 113 ? 9.360 13.212 8.624 1.00 31.49 113 LEU A O 1
ATOM 547 N N . ALA A 1 114 ? 8.765 11.033 8.415 1.00 31.65 114 ALA A N 1
ATOM 548 C CA . ALA A 1 114 ? 7.350 11.321 8.220 1.00 32.87 114 ALA A CA 1
ATOM 549 C C . ALA A 1 114 ? 6.769 12.026 9.443 1.00 33.35 114 ALA A C 1
ATOM 550 O O . ALA A 1 114 ? 7.197 11.794 10.582 1.00 33.57 114 ALA A O 1
ATOM 552 N N . GLU A 1 115 ? 5.812 12.910 9.199 1.00 34.14 115 GLU A N 1
ATOM 553 C CA . GLU A 1 115 ? 5.029 13.472 10.290 1.00 35.20 115 GLU A CA 1
ATOM 554 C C . GLU A 1 115 ? 3.754 12.687 10.614 1.00 35.13 115 GLU A C 1
ATOM 555 O O . GLU A 1 115 ? 3.107 12.936 11.621 1.00 36.29 115 GLU A O 1
ATOM 561 N N . ALA A 1 116 ? 3.379 11.748 9.772 1.00 35.77 116 ALA A N 1
ATOM 562 C CA . ALA A 1 116 ? 2.171 10.962 10.056 1.00 37.06 116 ALA A CA 1
ATOM 563 C C . ALA A 1 116 ? 2.229 9.670 9.291 1.00 37.29 116 ALA A C 1
ATOM 564 O O . ALA A 1 116 ? 3.166 9.469 8.501 1.00 36.07 116 ALA A O 1
ATOM 566 N N . GLU A 1 117 ? 1.232 8.810 9.531 1.00 38.43 117 GLU A N 1
ATOM 567 C CA . GLU A 1 117 ? 1.024 7.584 8.755 1.00 39.85 117 GLU A CA 1
ATOM 568 C C . GLU A 1 117 ? -0.196 7.629 7.825 1.00 40.63 117 GLU A C 1
ATOM 569 O O . GLU A 1 117 ? -1.015 8.532 7.918 1.00 40.92 117 GLU A O 1
ATOM 575 N N . ALA A 1 118 ? -0.282 6.649 6.926 1.00 42.04 118 ALA A N 1
ATOM 576 C CA . ALA A 1 118 ? -1.335 6.536 5.920 1.00 43.78 118 ALA A CA 1
ATOM 577 C C . ALA A 1 118 ? -2.751 6.441 6.487 1.00 45.45 118 ALA A C 1
ATOM 578 O O . ALA A 1 118 ? -3.715 6.743 5.767 1.00 46.02 118 ALA A O 1
ATOM 580 N N . GLU A 1 119 ? -2.888 6.016 7.749 1.00 46.95 119 GLU A N 1
ATOM 581 C CA . GLU A 1 119 ? -4.213 5.871 8.385 1.00 48.70 119 GLU A CA 1
ATOM 582 C C . GLU A 1 119 ? -4.792 7.240 8.688 1.00 48.51 119 GLU A C 1
ATOM 583 O O . GLU A 1 119 ? -6.014 7.397 8.802 1.00 48.74 119 GLU A O 1
ATOM 589 N N . ALA A 1 120 ? -3.910 8.232 8.810 1.00 48.02 120 ALA A N 1
ATOM 590 C CA . ALA A 1 120 ? -4.290 9.548 9.331 1.00 47.84 120 ALA A CA 1
ATOM 591 C C . ALA A 1 120 ? -4.360 10.614 8.247 1.00 48.15 120 ALA A C 1
ATOM 592 O O . ALA A 1 120 ? -4.306 11.816 8.524 1.00 49.07 120 ALA A O 1
ATOM 594 N N . ILE A 1 121 ? -4.493 10.173 7.010 1.00 48.20 121 ILE A N 1
ATOM 595 C CA . ILE A 1 121 ? -4.359 11.067 5.871 1.00 48.71 121 ILE A CA 1
ATOM 596 C C . ILE A 1 121 ? -5.423 12.198 5.863 1.00 49.29 121 ILE A C 1
ATOM 597 O O . ILE A 1 121 ? -5.120 13.358 5.502 1.00 48.39 121 ILE A O 1
ATOM 602 N N . ASP A 1 122 ? -6.639 11.866 6.309 1.00 49.53 122 ASP A N 1
ATOM 603 C CA . ASP A 1 122 ? -7.723 12.839 6.370 1.00 50.07 122 ASP A CA 1
ATOM 604 C C . ASP A 1 122 ? -7.351 13.962 7.292 1.00 49.85 122 ASP A C 1
ATOM 605 O O . ASP A 1 122 ? -7.489 15.135 6.931 1.00 50.75 122 ASP A O 1
ATOM 610 N N . ALA A 1 123 ? -6.865 13.609 8.476 1.00 49.58 123 ALA A N 1
ATOM 611 C CA . ALA A 1 123 ? -6.459 14.609 9.451 1.00 49.63 123 ALA A CA 1
ATOM 612 C C . ALA A 1 123 ? -5.365 15.482 8.828 1.00 49.99 123 ALA A C 1
ATOM 613 O O . ALA A 1 123 ? -5.463 16.717 8.838 1.00 50.74 123 ALA A O 1
ATOM 615 N N . VAL A 1 124 ? -4.340 14.816 8.280 1.00 49.69 124 VAL A N 1
ATOM 616 C CA . VAL A 1 124 ? -3.237 15.447 7.544 1.00 48.66 124 VAL A CA 1
ATOM 617 C C . VAL A 1 124 ? -3.716 16.397 6.430 1.00 48.70 124 VAL A C 1
ATOM 618 O O . VAL A 1 124 ? -3.293 17.554 6.383 1.00 48.51 124 VAL A O 1
ATOM 622 N N . LEU A 1 125 ? -4.596 15.925 5.545 1.00 48.89 125 LEU A N 1
ATOM 623 C CA . LEU A 1 125 ? -5.072 16.778 4.458 1.00 49.10 125 LEU A CA 1
ATOM 624 C C . LEU A 1 125 ? -5.847 17.991 4.978 1.00 50.17 125 LEU A C 1
ATOM 625 O O . LEU A 1 125 ? -5.799 19.044 4.361 1.00 50.30 125 LEU A O 1
ATOM 630 N N . GLU A 1 126 ? -6.507 17.839 6.135 1.00 51.12 126 GLU A N 1
ATOM 631 C CA . GLU A 1 126 ? -7.223 18.934 6.809 1.00 51.69 126 GLU A CA 1
ATOM 632 C C . GLU A 1 126 ? -6.285 20.083 7.193 1.00 51.20 126 GLU A C 1
ATOM 633 O O . GLU A 1 126 ? -6.638 21.245 7.022 1.00 50.91 126 GLU A O 1
ATOM 639 N N . HIS A 1 127 ? -5.078 19.747 7.665 1.00 51.00 127 HIS A N 1
ATOM 640 C CA . HIS A 1 127 ? -4.011 20.731 7.929 1.00 50.02 127 HIS A CA 1
ATOM 641 C C . HIS A 1 127 ? -3.350 21.244 6.627 1.00 49.47 127 HIS A C 1
ATOM 642 O O . HIS A 1 127 ? -2.827 22.358 6.587 1.00 48.60 127 HIS A O 1
ATOM 649 N N . VAL A 1 128 ? -3.362 20.427 5.574 1.00 49.44 128 VAL A N 1
ATOM 650 C CA . VAL A 1 128 ? -2.778 20.823 4.277 1.00 49.81 128 VAL A CA 1
ATOM 651 C C . VAL A 1 128 ? -3.645 21.893 3.572 1.00 50.45 128 VAL A C 1
ATOM 652 O O . VAL A 1 128 ? -3.118 22.892 3.070 1.00 49.91 128 VAL A O 1
ATOM 656 N N . VAL A 1 129 ? -4.964 21.678 3.552 1.00 50.86 129 VAL A N 1
ATOM 657 C CA . VAL A 1 129 ? -5.913 22.648 2.970 1.00 51.58 129 VAL A CA 1
ATOM 658 C C . VAL A 1 129 ? -5.983 23.931 3.781 1.00 51.86 129 VAL A C 1
ATOM 659 O O . VAL A 1 129 ? -6.118 25.009 3.233 1.00 51.66 129 VAL A O 1
ATOM 663 N N . ALA A 1 130 ? -5.887 23.793 5.097 1.00 53.30 130 ALA A N 1
ATOM 664 C CA . ALA A 1 130 ? -6.009 24.910 6.010 1.00 54.49 130 ALA A CA 1
ATOM 665 C C . ALA A 1 130 ? -4.707 25.699 6.076 1.00 55.41 130 ALA A C 1
ATOM 666 O O . ALA A 1 130 ? -4.712 26.901 6.365 1.00 56.07 130 ALA A O 1
ATOM 668 N N . GLN A 1 131 ? -3.591 25.023 5.803 1.00 56.18 131 GLN A N 1
ATOM 669 C CA . GLN A 1 131 ? -2.267 25.620 5.943 1.00 56.59 131 GLN A CA 1
ATOM 670 C C . GLN A 1 131 ? -2.050 26.136 7.372 1.00 56.70 131 GLN A C 1
ATOM 671 O O . GLN A 1 131 ? -1.588 27.269 7.552 1.00 56.51 131 GLN A O 1
ATOM 677 N N . ASP A 1 132 ? -2.381 25.314 8.380 1.00 56.93 132 ASP A N 1
ATOM 678 C CA . ASP A 1 132 ? -2.226 25.727 9.796 1.00 57.65 132 ASP A CA 1
ATOM 679 C C . ASP A 1 132 ? -1.025 25.120 10.559 1.00 57.27 132 ASP A C 1
ATOM 680 O O . ASP A 1 132 ? -0.897 25.283 11.791 1.00 57.23 132 ASP A O 1
ATOM 685 N N . TYR A 1 133 ? -0.141 24.454 9.815 1.00 56.06 133 TYR A N 1
ATOM 686 C CA . TYR A 1 133 ? 0.967 23.716 10.413 1.00 54.89 133 TYR A CA 1
ATOM 687 C C . TYR A 1 133 ? 2.191 24.593 10.705 1.00 54.24 133 TYR A C 1
ATOM 688 O O . TYR A 1 133 ? 2.439 25.595 10.035 1.00 53.82 133 TYR A O 1
ATOM 697 N N . ARG A 1 134 ? 2.941 24.217 11.727 1.00 53.83 134 ARG A N 1
ATOM 698 C CA . ARG A 1 134 ? 4.170 24.918 12.064 1.00 53.79 134 ARG A CA 1
ATOM 699 C C . ARG A 1 134 ? 5.257 24.601 11.013 1.00 52.61 134 ARG A C 1
ATOM 700 O O . ARG A 1 134 ? 5.267 23.530 10.401 1.00 51.34 134 ARG A O 1
ATOM 708 N N . VAL A 1 135 ? 6.126 25.566 10.746 1.00 51.72 135 VAL A N 1
ATOM 709 C CA . VAL A 1 135 ? 7.226 25.320 9.834 1.00 51.12 135 VAL A CA 1
ATOM 710 C C . VAL A 1 135 ? 8.504 25.686 10.569 1.00 51.12 135 VAL A C 1
ATOM 711 O O . VAL A 1 135 ? 8.572 26.718 11.255 1.00 50.07 135 VAL A O 1
ATOM 715 N N . GLU A 1 136 ? 9.511 24.822 10.460 1.00 50.74 136 GLU A N 1
ATOM 716 C CA . GLU A 1 136 ? 10.780 25.123 11.101 1.00 51.08 136 GLU A CA 1
ATOM 717 C C . GLU A 1 136 ? 11.967 24.778 10.245 1.00 50.25 136 GLU A C 1
ATOM 718 O O . GLU A 1 136 ? 11.920 23.857 9.434 1.00 50.68 136 GLU A O 1
ATOM 724 N N . ASP A 1 137 ? 13.018 25.561 10.407 1.00 49.13 137 ASP A N 1
ATOM 725 C CA . ASP A 1 137 ? 14.257 25.314 9.691 1.00 48.56 137 ASP A CA 1
ATOM 726 C C . ASP A 1 137 ? 15.005 24.168 10.369 1.00 47.37 137 ASP A C 1
ATOM 727 O O . ASP A 1 137 ? 15.091 24.115 11.609 1.00 47.73 137 ASP A O 1
ATOM 732 N N . ARG A 1 138 ? 15.484 23.228 9.551 1.00 44.93 138 ARG A N 1
ATOM 733 C CA . ARG A 1 138 ? 16.317 22.123 10.020 1.00 43.23 138 ARG A CA 1
ATOM 734 C C . ARG A 1 138 ? 17.753 22.275 9.468 1.00 41.51 138 ARG A C 1
ATOM 735 O O . ARG A 1 138 ? 17.952 22.630 8.300 1.00 41.26 138 ARG A O 1
ATOM 743 N N . LEU A 1 139 ? 18.735 22.038 10.333 1.00 39.46 139 LEU A N 1
ATOM 744 C CA . LEU A 1 139 ? 20.147 22.106 10.002 1.00 38.46 139 LEU A CA 1
ATOM 745 C C . LEU A 1 139 ? 20.461 21.299 8.722 1.00 38.05 139 LEU A C 1
ATOM 746 O O . LEU A 1 139 ? 20.051 20.157 8.567 1.00 37.83 139 LEU A O 1
ATOM 751 N N . THR A 1 140 ? 21.127 21.949 7.778 1.00 35.87 140 THR A N 1
ATOM 752 C CA . THR A 1 140 ? 21.427 21.361 6.503 1.00 35.22 140 THR A CA 1
ATOM 753 C C . THR A 1 140 ? 22.907 21.607 6.306 1.00 33.74 140 THR A C 1
ATOM 754 O O . THR A 1 140 ? 23.427 22.671 6.715 1.00 33.04 140 THR A O 1
ATOM 758 N N . LEU A 1 141 ? 23.589 20.641 5.694 1.00 31.50 141 LEU A N 1
ATOM 759 C CA . LEU A 1 141 ? 25.022 20.794 5.440 1.00 29.74 141 LEU A CA 1
ATOM 760 C C . LEU A 1 141 ? 25.342 21.248 4.033 1.00 29.90 141 LEU A C 1
ATOM 761 O O . LEU A 1 141 ? 24.795 20.730 3.043 1.00 29.70 141 LEU A O 1
ATOM 766 N N . ASP A 1 142 ? 26.271 22.188 3.978 1.00 29.65 142 ASP A N 1
ATOM 767 C CA . ASP A 1 142 ? 26.969 22.611 2.772 1.00 30.42 142 ASP A CA 1
ATOM 768 C C . ASP A 1 142 ? 28.270 21.859 2.616 1.00 29.63 142 ASP A C 1
ATOM 769 O O . ASP A 1 142 ? 29.026 21.764 3.581 1.00 28.60 142 ASP A O 1
ATOM 774 N N . VAL A 1 143 ? 28.549 21.354 1.413 1.00 29.45 143 VAL A N 1
ATOM 775 C CA . VAL A 1 143 ? 29.850 20.741 1.124 1.00 31.46 143 VAL A CA 1
ATOM 776 C C . VAL A 1 143 ? 30.582 21.383 -0.099 1.00 31.07 143 VAL A C 1
ATOM 777 O O . VAL A 1 143 ? 29.986 21.656 -1.149 1.00 32.30 143 VAL A O 1
ATOM 781 N N . VAL A 1 144 ? 31.858 21.658 0.067 1.00 30.47 144 VAL A N 1
ATOM 782 C CA . VAL A 1 144 ? 32.660 22.229 -0.998 1.00 30.54 144 VAL A CA 1
ATOM 783 C C . VAL A 1 144 ? 33.741 21.223 -1.319 1.00 30.33 144 VAL A C 1
ATOM 784 O O . VAL A 1 144 ? 34.298 20.635 -0.403 1.00 31.03 144 VAL A O 1
ATOM 788 N N . VAL A 1 145 ? 33.968 20.934 -2.600 1.00 30.78 145 VAL A N 1
ATOM 789 C CA . VAL A 1 145 ? 35.149 20.197 -3.029 1.00 30.53 145 VAL A CA 1
ATOM 790 C C . VAL A 1 145 ? 36.202 21.207 -3.552 1.00 32.71 145 VAL A C 1
ATOM 791 O O . VAL A 1 145 ? 35.939 21.985 -4.448 1.00 34.25 145 VAL A O 1
ATOM 795 N N . ARG A 1 146 ? 37.386 21.209 -2.973 1.00 33.58 146 ARG A N 1
ATOM 796 C CA . ARG A 1 146 ? 38.392 22.198 -3.290 1.00 35.23 146 ARG A CA 1
ATOM 797 C C . ARG A 1 146 ? 39.653 21.530 -3.776 1.00 36.78 146 ARG A C 1
ATOM 798 O O . ARG A 1 146 ? 40.183 20.645 -3.112 1.00 37.03 146 ARG A O 1
ATOM 806 N N . GLN A 1 147 ? 40.112 21.936 -4.958 1.00 38.81 147 GLN A N 1
ATOM 807 C CA . GLN A 1 147 ? 41.369 21.440 -5.519 1.00 40.62 147 GLN A CA 1
ATOM 808 C C . GLN A 1 147 ? 42.208 22.651 -5.981 1.00 41.34 147 GLN A C 1
ATOM 809 O O . GLN A 1 147 ? 41.697 23.542 -6.681 1.00 41.54 147 GLN A O 1
ATOM 815 N N . GLY A 1 148 ? 43.466 22.704 -5.523 1.00 41.94 148 GLY A N 1
ATOM 816 C CA . GLY A 1 148 ? 44.396 23.780 -5.853 1.00 41.94 148 GLY A CA 1
ATOM 817 C C . GLY A 1 148 ? 43.939 25.111 -5.271 1.00 42.04 148 GLY A C 1
ATOM 818 O O . GLY A 1 148 ? 44.224 26.166 -5.823 1.00 41.59 148 GLY A O 1
ATOM 819 N N . GLY A 1 149 ? 43.207 25.036 -4.156 1.00 42.11 149 GLY A N 1
ATOM 820 C CA . GLY A 1 149 ? 42.573 26.197 -3.545 1.00 41.64 149 GLY A CA 1
ATOM 821 C C . GLY A 1 149 ? 41.299 26.644 -4.242 1.00 40.90 149 GLY A C 1
ATOM 822 O O . GLY A 1 149 ? 40.720 27.654 -3.868 1.00 40.37 149 GLY A O 1
ATOM 823 N N . ARG A 1 150 ? 40.858 25.884 -5.237 1.00 41.33 150 ARG A N 1
ATOM 824 C CA . ARG A 1 150 ? 39.717 26.290 -6.057 1.00 42.01 150 ARG A CA 1
ATOM 825 C C . ARG A 1 150 ? 38.492 25.386 -5.904 1.00 40.58 150 ARG A C 1
ATOM 826 O O . ARG A 1 150 ? 38.579 24.146 -6.015 1.00 40.43 150 ARG A O 1
ATOM 834 N N . ILE A 1 151 ? 37.347 26.010 -5.657 1.00 39.93 151 ILE A N 1
ATOM 835 C CA . ILE A 1 151 ? 36.086 25.261 -5.600 1.00 39.33 151 ILE A CA 1
ATOM 836 C C . ILE A 1 151 ? 35.801 24.617 -6.955 1.00 38.88 151 ILE A C 1
ATOM 837 O O . ILE A 1 151 ? 35.549 25.312 -7.925 1.00 39.07 151 ILE A O 1
ATOM 842 N N . VAL A 1 152 ? 35.875 23.289 -7.020 1.00 38.54 152 VAL A N 1
ATOM 843 C CA . VAL A 1 152 ? 35.558 22.580 -8.258 1.00 37.98 152 VAL A CA 1
ATOM 844 C C . VAL A 1 152 ? 34.208 21.843 -8.246 1.00 37.48 152 VAL A C 1
ATOM 845 O O . VAL A 1 152 ? 33.815 21.297 -9.252 1.00 38.28 152 VAL A O 1
ATOM 849 N N . ASN A 1 153 ? 33.538 21.776 -7.100 1.00 37.01 153 ASN A N 1
ATOM 850 C CA . ASN A 1 153 ? 32.204 21.174 -6.994 1.00 36.08 153 ASN A CA 1
ATOM 851 C C . ASN A 1 153 ? 31.564 21.529 -5.690 1.00 36.42 153 ASN A C 1
ATOM 852 O O . ASN A 1 153 ? 32.211 22.050 -4.781 1.00 36.05 153 ASN A O 1
ATOM 857 N N . ARG A 1 154 ? 30.271 21.266 -5.587 1.00 36.70 154 ARG A N 1
ATOM 858 C CA . ARG A 1 154 ? 29.609 21.437 -4.309 1.00 36.61 154 ARG A CA 1
ATOM 859 C C . ARG A 1 154 ? 28.300 20.664 -4.154 1.00 36.08 154 ARG A C 1
ATOM 860 O O . ARG A 1 154 ? 27.707 20.162 -5.134 1.00 35.28 154 ARG A O 1
ATOM 868 N N . GLY A 1 155 ? 27.862 20.578 -2.903 1.00 33.87 155 GLY A N 1
ATOM 869 C CA . GLY A 1 155 ? 26.656 19.847 -2.609 1.00 32.73 155 GLY A CA 1
ATOM 870 C C . GLY A 1 155 ? 26.131 20.258 -1.274 1.00 30.45 155 GLY A C 1
ATOM 871 O O . GLY A 1 155 ? 26.574 21.240 -0.703 1.00 30.45 155 GLY A O 1
ATOM 872 N N . TRP A 1 156 ? 25.161 19.503 -0.806 1.00 29.79 156 TRP A N 1
ATOM 873 C CA . TRP A 1 156 ? 24.397 19.833 0.402 1.00 29.18 156 TRP A CA 1
ATOM 874 C C . TRP A 1 156 ? 23.762 18.511 0.876 1.00 28.26 156 TRP A C 1
ATOM 875 O O . TRP A 1 156 ? 23.668 17.551 0.113 1.00 28.36 156 TRP A O 1
ATOM 886 N N . ALA A 1 157 ? 23.345 18.464 2.135 1.00 27.99 157 ALA A N 1
ATOM 887 C CA . ALA A 1 157 ? 22.779 17.249 2.726 1.00 27.58 157 ALA A CA 1
ATOM 888 C C . ALA A 1 157 ? 21.911 17.618 3.921 1.00 27.99 157 ALA A C 1
ATOM 889 O O . ALA A 1 157 ? 22.271 18.405 4.779 1.00 28.35 157 ALA A O 1
ATOM 891 N N . LEU A 1 158 ? 20.753 17.027 3.988 1.00 29.48 158 LEU A N 1
ATOM 892 C CA . LEU A 1 158 ? 19.965 17.141 5.199 1.00 29.79 158 LEU A CA 1
ATOM 893 C C . LEU A 1 158 ? 20.225 15.968 6.132 1.00 28.71 158 LEU A C 1
ATOM 894 O O . LEU A 1 158 ? 20.048 16.092 7.340 1.00 29.52 158 LEU A O 1
ATOM 899 N N . ASN A 1 159 ? 20.652 14.855 5.553 1.00 27.58 159 ASN A N 1
ATOM 900 C CA . ASN A 1 159 ? 20.969 13.612 6.262 1.00 26.93 159 ASN A CA 1
ATOM 901 C C . ASN A 1 159 ? 22.487 13.444 6.504 1.00 26.17 159 ASN A C 1
ATOM 902 O O . ASN A 1 159 ? 22.931 13.675 7.601 1.00 26.12 159 ASN A O 1
ATOM 907 N N . GLU A 1 160 ? 23.274 13.084 5.479 1.00 25.84 160 GLU A N 1
ATOM 908 C CA . GLU A 1 160 ? 24.739 12.998 5.603 1.00 25.47 160 GLU A CA 1
ATOM 909 C C . GLU A 1 160 ? 25.460 13.346 4.325 1.00 24.08 160 GLU A C 1
ATOM 910 O O . GLU A 1 160 ? 24.919 13.161 3.252 1.00 23.54 160 GLU A O 1
ATOM 916 N N . VAL A 1 161 ? 26.735 13.694 4.480 1.00 22.49 161 VAL A N 1
ATOM 917 C CA . VAL A 1 161 ? 27.730 13.607 3.404 1.00 22.63 161 VAL A CA 1
ATOM 918 C C . VAL A 1 161 ? 28.631 12.386 3.641 1.00 23.02 161 VAL A C 1
ATOM 919 O O . VAL A 1 161 ? 29.326 12.298 4.669 1.00 23.99 161 VAL A O 1
ATOM 923 N N . SER A 1 162 ? 28.613 11.448 2.705 1.00 23.06 162 SER A N 1
ATOM 924 C CA . SER A 1 162 ? 29.374 10.199 2.825 1.00 22.92 162 SER A CA 1
ATOM 925 C C . SER A 1 162 ? 30.557 10.160 1.861 1.00 22.51 162 SER A C 1
ATOM 926 O O . SER A 1 162 ? 30.409 10.098 0.638 1.00 22.70 162 SER A O 1
ATOM 929 N N . LEU A 1 163 ? 31.735 10.277 2.431 1.00 22.51 163 LEU A N 1
ATOM 930 C CA . LEU A 1 163 ? 32.960 10.233 1.645 1.00 23.32 163 LEU A CA 1
ATOM 931 C C . LEU A 1 163 ? 33.440 8.800 1.761 1.00 23.51 163 LEU A C 1
ATOM 932 O O . LEU A 1 163 ? 33.477 8.244 2.877 1.00 22.00 163 LEU A O 1
ATOM 937 N N . GLU A 1 164 ? 33.773 8.224 0.611 1.00 24.28 164 GLU A N 1
ATOM 938 C CA . GLU A 1 164 ? 34.022 6.794 0.453 1.00 26.85 164 GLU A CA 1
ATOM 939 C C . GLU A 1 164 ? 35.116 6.521 -0.557 1.00 28.25 164 GLU A C 1
ATOM 940 O O . GLU A 1 164 ? 35.280 7.250 -1.569 1.00 27.45 164 GLU A O 1
ATOM 946 N N . LYS A 1 165 ? 35.845 5.462 -0.247 1.00 28.78 165 LYS A N 1
ATOM 947 C CA . LYS A 1 165 ? 36.774 4.762 -1.118 1.00 31.10 165 LYS A CA 1
ATOM 948 C C . LYS A 1 165 ? 36.276 4.696 -2.550 1.00 31.17 165 LYS A C 1
ATOM 949 O O . LYS A 1 165 ? 35.132 4.349 -2.778 1.00 31.81 165 LYS A O 1
ATOM 955 N N . GLY A 1 166 ? 37.132 4.998 -3.514 1.00 32.12 166 GLY A N 1
ATOM 956 C CA . GLY A 1 166 ? 36.773 4.839 -4.923 1.00 34.64 166 GLY A CA 1
ATOM 957 C C . GLY A 1 166 ? 36.802 3.377 -5.398 1.00 36.45 166 GLY A C 1
ATOM 958 O O . GLY A 1 166 ? 35.747 2.768 -5.594 1.00 35.54 166 GLY A O 1
ATOM 959 N N . PRO A 1 167 ? 37.998 2.791 -5.519 1.00 38.29 167 PRO A N 1
ATOM 960 C CA . PRO A 1 167 ? 38.163 1.371 -5.966 1.00 40.16 167 PRO A CA 1
ATOM 961 C C . PRO A 1 167 ? 38.049 0.357 -4.830 1.00 41.71 167 PRO A C 1
ATOM 962 O O . PRO A 1 167 ? 38.728 0.587 -3.848 1.00 43.73 167 PRO A O 1
ATOM 966 N N . ARG A 1 168 ? 37.300 -0.746 -4.962 1.00 42.18 168 ARG A N 1
ATOM 967 C CA . ARG A 1 168 ? 37.086 -1.679 -3.836 1.00 42.31 168 ARG A CA 1
ATOM 968 C C . ARG A 1 168 ? 38.344 -2.301 -3.218 1.00 43.02 168 ARG A C 1
ATOM 969 O O . ARG A 1 168 ? 38.296 -2.808 -2.101 1.00 43.48 168 ARG A O 1
ATOM 977 N N . LEU A 1 169 ? 39.453 -2.288 -3.951 1.00 43.81 169 LEU A N 1
ATOM 978 C CA . LEU A 1 169 ? 40.742 -2.703 -3.381 1.00 44.80 169 LEU A CA 1
ATOM 979 C C . LEU A 1 169 ? 41.307 -1.558 -2.526 1.00 43.47 169 LEU A C 1
ATOM 980 O O . LEU A 1 169 ? 41.435 -0.435 -2.998 1.00 43.99 169 LEU A O 1
ATOM 985 N N . GLY A 1 170 ? 41.620 -1.865 -1.271 1.00 41.75 170 GLY A N 1
ATOM 986 C CA . GLY A 1 170 ? 42.500 -1.046 -0.479 1.00 40.01 170 GLY A CA 1
ATOM 987 C C . GLY A 1 170 ? 41.723 -0.127 0.430 1.00 38.67 170 GLY A C 1
ATOM 988 O O . GLY A 1 170 ? 40.563 -0.391 0.757 1.00 38.45 170 GLY A O 1
ATOM 989 N N . VAL A 1 171 ? 42.375 0.975 0.764 1.00 36.51 171 VAL A N 1
ATOM 990 C CA . VAL A 1 171 ? 41.973 1.916 1.784 1.00 35.17 171 VAL A CA 1
ATOM 991 C C . VAL A 1 171 ? 42.161 3.339 1.223 1.00 33.65 171 VAL A C 1
ATOM 992 O O . VAL A 1 171 ? 42.991 3.563 0.355 1.00 32.85 171 VAL A O 1
ATOM 996 N N . LEU A 1 172 ? 41.347 4.274 1.691 1.00 31.43 172 LEU A N 1
ATOM 997 C CA . LEU A 1 172 ? 41.475 5.682 1.366 1.00 29.84 172 LEU A CA 1
ATOM 998 C C . LEU A 1 172 ? 42.226 6.363 2.489 1.00 28.98 172 LEU A C 1
ATOM 999 O O . LEU A 1 172 ? 41.764 6.314 3.633 1.00 28.41 172 LEU A O 1
ATOM 1004 N N . GLY A 1 173 ? 43.331 7.044 2.176 1.00 27.58 173 GLY A N 1
ATOM 1005 C CA . GLY A 1 173 ? 44.080 7.792 3.185 1.00 26.78 173 GLY A CA 1
ATOM 1006 C C . GLY A 1 173 ? 43.466 9.181 3.348 1.00 27.47 173 GLY A C 1
ATOM 1007 O O . GLY A 1 173 ? 43.109 9.878 2.377 1.00 27.53 173 GLY A O 1
ATOM 1008 N N . VAL A 1 174 ? 43.333 9.621 4.575 1.00 25.96 174 VAL A N 1
ATOM 1009 C CA . VAL A 1 174 ? 42.550 10.803 4.761 1.00 25.87 174 VAL A CA 1
ATOM 1010 C C . VAL A 1 174 ? 43.213 11.589 5.897 1.00 25.67 174 VAL A C 1
ATOM 1011 O O . VAL A 1 174 ? 43.882 10.993 6.732 1.00 24.60 174 VAL A O 1
ATOM 1015 N N . VAL A 1 175 ? 43.096 12.918 5.876 1.00 25.04 175 VAL A N 1
ATOM 1016 C CA . VAL A 1 175 ? 43.398 13.720 7.065 1.00 24.27 175 VAL A CA 1
ATOM 1017 C C . VAL A 1 175 ? 42.115 14.483 7.414 1.00 23.68 175 VAL A C 1
ATOM 1018 O O . VAL A 1 175 ? 41.534 15.063 6.553 1.00 23.00 175 VAL A O 1
ATOM 1022 N N . VAL A 1 176 ? 41.639 14.398 8.657 1.00 24.61 176 VAL A N 1
ATOM 1023 C CA . VAL A 1 176 ? 40.404 15.058 9.055 1.00 24.79 176 VAL A CA 1
ATOM 1024 C C . VAL A 1 176 ? 40.827 16.266 9.819 1.00 24.78 176 VAL A C 1
ATOM 1025 O O . VAL A 1 176 ? 41.724 16.183 10.624 1.00 24.23 176 VAL A O 1
ATOM 1029 N N . GLU A 1 177 ? 40.198 17.399 9.553 1.00 26.53 177 GLU A N 1
ATOM 1030 C CA . GLU A 1 177 ? 40.519 18.633 10.276 1.00 29.30 177 GLU A CA 1
ATOM 1031 C C . GLU A 1 177 ? 39.314 19.295 10.843 1.00 28.95 177 GLU A C 1
ATOM 1032 O O . GLU A 1 177 ? 38.283 19.442 10.175 1.00 30.12 177 GLU A O 1
ATOM 1038 N N . ILE A 1 178 ? 39.431 19.721 12.079 1.00 28.63 178 ILE A N 1
ATOM 1039 C CA . ILE A 1 178 ? 38.259 20.304 12.663 1.00 29.72 178 ILE A CA 1
ATOM 1040 C C . ILE A 1 178 ? 38.204 21.834 12.762 1.00 30.94 178 ILE A C 1
ATOM 1041 O O . ILE A 1 178 ? 37.414 22.460 12.081 1.00 33.73 178 ILE A O 1
ATOM 1046 N N . ASP A 1 179 ? 38.952 22.547 13.533 1.00 31.16 179 ASP A N 1
ATOM 1047 C CA . ASP A 1 179 ? 38.558 23.967 13.302 1.00 30.77 179 ASP A CA 1
ATOM 1048 C C . ASP A 1 179 ? 39.767 24.689 12.722 1.00 30.64 179 ASP A C 1
ATOM 1049 O O . ASP A 1 179 ? 40.293 25.594 13.331 1.00 30.18 179 ASP A O 1
ATOM 1054 N N . GLY A 1 180 ? 40.193 24.236 11.539 1.00 29.63 180 GLY A N 1
ATOM 1055 C CA . GLY A 1 180 ? 41.455 24.639 10.957 1.00 29.69 180 GLY A CA 1
ATOM 1056 C C . GLY A 1 180 ? 42.646 23.883 11.574 1.00 29.22 180 GLY A C 1
ATOM 1057 O O . GLY A 1 180 ? 43.775 24.328 11.420 1.00 30.20 180 GLY A O 1
ATOM 1058 N N . ARG A 1 181 ? 42.401 22.783 12.290 1.00 26.72 181 ARG A N 1
ATOM 1059 C CA . ARG A 1 181 ? 43.503 22.039 12.879 1.00 26.15 181 ARG A CA 1
ATOM 1060 C C . ARG A 1 181 ? 43.288 20.539 12.713 1.00 25.87 181 ARG A C 1
ATOM 1061 O O . ARG A 1 181 ? 42.141 20.027 12.782 1.00 24.90 181 ARG A O 1
ATOM 1069 N N . PRO A 1 182 ? 44.367 19.842 12.391 1.00 25.04 182 PRO A N 1
ATOM 1070 C CA . PRO A 1 182 ? 44.250 18.400 12.085 1.00 24.83 182 PRO A CA 1
ATOM 1071 C C . PRO A 1 182 ? 43.933 17.580 13.352 1.00 25.32 182 PRO A C 1
ATOM 1072 O O . PRO A 1 182 ? 44.544 17.825 14.403 1.00 25.65 182 PRO A O 1
ATOM 1076 N N . VAL A 1 183 ? 42.965 16.665 13.260 1.00 24.68 183 VAL A N 1
ATOM 1077 C CA . VAL A 1 183 ? 42.604 15.781 14.362 1.00 24.08 183 VAL A CA 1
ATOM 1078 C C . VAL A 1 183 ? 43.145 14.336 14.230 1.00 23.02 183 VAL A C 1
ATOM 1079 O O . VAL A 1 183 ? 43.522 13.758 15.236 1.00 23.14 183 VAL A O 1
ATOM 1083 N N . SER A 1 184 ? 43.160 13.762 13.022 1.00 20.98 184 SER A N 1
ATOM 1084 C CA . SER A 1 184 ? 43.753 12.451 12.749 1.00 20.37 184 SER A CA 1
ATOM 1085 C C . SER A 1 184 ? 43.911 12.206 11.259 1.00 19.12 184 SER A C 1
ATOM 1086 O O . SER A 1 184 ? 43.082 12.651 10.468 1.00 17.01 184 SER A O 1
ATOM 1089 N N . ALA A 1 185 ? 44.925 11.408 10.928 1.00 18.74 185 ALA A N 1
ATOM 1090 C CA . ALA A 1 185 ? 45.174 10.891 9.580 1.00 19.99 185 ALA A CA 1
ATOM 1091 C C . ALA A 1 185 ? 45.057 9.366 9.630 1.00 20.78 185 ALA A C 1
ATOM 1092 O O . ALA A 1 185 ? 45.601 8.746 10.514 1.00 20.52 185 ALA A O 1
ATOM 1094 N N . PHE A 1 186 ? 44.366 8.730 8.703 1.00 21.55 186 PHE A N 1
ATOM 1095 C CA . PHE A 1 186 ? 44.376 7.290 8.748 1.00 23.20 186 PHE A CA 1
ATOM 1096 C C . PHE A 1 186 ? 43.918 6.808 7.435 1.00 23.41 186 PHE A C 1
ATOM 1097 O O . PHE A 1 186 ? 43.414 7.592 6.648 1.00 23.04 186 PHE A O 1
ATOM 1105 N N . GLY A 1 187 ? 44.048 5.495 7.218 1.00 23.72 187 GLY A N 1
ATOM 1106 C CA . GLY A 1 187 ? 43.350 4.890 6.100 1.00 23.25 187 GLY A CA 1
ATOM 1107 C C . GLY A 1 187 ? 42.019 4.394 6.643 1.00 22.88 187 GLY A C 1
ATOM 1108 O O . GLY A 1 187 ? 41.971 4.060 7.828 1.00 23.59 187 GLY A O 1
ATOM 1109 N N . CYS A 1 188 ? 40.996 4.287 5.788 1.00 22.14 188 CYS A N 1
ATOM 1110 C CA . CYS A 1 188 ? 39.598 4.037 6.178 1.00 22.99 188 CYS A CA 1
ATOM 1111 C C . CYS A 1 188 ? 38.770 3.625 4.927 1.00 24.08 188 CYS A C 1
ATOM 1112 O O . CYS A 1 188 ? 39.262 3.736 3.766 1.00 25.41 188 CYS A O 1
ATOM 1115 N N . ASP A 1 189 ? 37.543 3.156 5.127 1.00 22.10 189 ASP A N 1
ATOM 1116 C CA . ASP A 1 189 ? 36.611 3.027 4.012 1.00 23.24 189 ASP A CA 1
ATOM 1117 C C . ASP A 1 189 ? 36.046 4.388 3.660 1.00 23.82 189 ASP A C 1
ATOM 1118 O O . ASP A 1 189 ? 35.604 4.605 2.534 1.00 23.76 189 ASP A O 1
ATOM 1123 N N . GLY A 1 190 ? 36.064 5.305 4.627 1.00 23.93 190 GLY A N 1
ATOM 1124 C CA . GLY A 1 190 ? 35.563 6.640 4.399 1.00 23.54 190 GLY A CA 1
ATOM 1125 C C . GLY A 1 190 ? 35.356 7.444 5.668 1.00 23.41 190 GLY A C 1
ATOM 1126 O O . GLY A 1 190 ? 35.830 7.071 6.757 1.00 24.38 190 GLY A O 1
ATOM 1127 N N . VAL A 1 191 ? 34.673 8.568 5.516 1.00 22.31 191 VAL A N 1
ATOM 1128 C CA . VAL A 1 191 ? 34.307 9.412 6.621 1.00 22.46 191 VAL A CA 1
ATOM 1129 C C . VAL A 1 191 ? 32.890 9.956 6.407 1.00 22.75 191 VAL A C 1
ATOM 1130 O O . VAL A 1 191 ? 32.582 10.464 5.327 1.00 23.26 191 VAL A O 1
ATOM 1134 N N . LEU A 1 192 ? 32.025 9.865 7.424 1.00 22.88 192 LEU A N 1
ATOM 1135 C CA . LEU A 1 192 ? 30.664 10.423 7.315 1.00 22.13 192 LEU A CA 1
ATOM 1136 C C . LEU A 1 192 ? 30.644 11.762 8.021 1.00 21.74 192 LEU A C 1
ATOM 1137 O O . LEU A 1 192 ? 31.171 11.894 9.129 1.00 22.66 192 LEU A O 1
ATOM 1142 N N . VAL A 1 193 ? 30.060 12.779 7.401 1.00 21.05 193 VAL A N 1
ATOM 1143 C CA . VAL A 1 193 ? 29.718 13.974 8.132 1.00 20.27 193 VAL A CA 1
ATOM 1144 C C . VAL A 1 193 ? 28.198 14.084 8.101 1.00 20.24 193 VAL A C 1
ATOM 1145 O O . VAL A 1 193 ? 27.589 14.203 7.046 1.00 19.85 193 VAL A O 1
ATOM 1149 N N . SER A 1 194 ? 27.587 14.017 9.271 1.00 20.70 194 SER A N 1
ATOM 1150 C CA . SER A 1 194 ? 26.143 13.822 9.359 1.00 20.71 194 SER A CA 1
ATOM 1151 C C . SER A 1 194 ? 25.472 14.894 10.187 1.00 21.37 194 SER A C 1
ATOM 1152 O O . SER A 1 194 ? 26.055 15.452 11.138 1.00 22.01 194 SER A O 1
ATOM 1155 N N . THR A 1 195 ? 24.230 15.204 9.841 1.00 21.91 195 THR A N 1
ATOM 1156 C CA . THR A 1 195 ? 23.405 16.006 10.762 1.00 21.11 195 THR A CA 1
ATOM 1157 C C . THR A 1 195 ? 22.883 15.110 11.892 1.00 20.69 195 THR A C 1
ATOM 1158 O O . THR A 1 195 ? 22.904 13.851 11.809 1.00 19.98 195 THR A O 1
ATOM 1162 N N . PRO A 1 196 ? 22.364 15.762 12.935 1.00 20.32 196 PRO A N 1
ATOM 1163 C CA . PRO A 1 196 ? 21.611 15.061 13.973 1.00 19.44 196 PRO A CA 1
ATOM 1164 C C . PRO A 1 196 ? 20.499 14.201 13.398 1.00 21.01 196 PRO A C 1
ATOM 1165 O O . PRO A 1 196 ? 20.300 13.070 13.892 1.00 20.59 196 PRO A O 1
ATOM 1169 N N . THR A 1 197 ? 19.839 14.669 12.330 1.00 21.89 197 THR A N 1
ATOM 1170 C CA . THR A 1 197 ? 18.837 13.873 11.598 1.00 23.39 197 THR A CA 1
ATOM 1171 C C . THR A 1 197 ? 19.420 12.616 10.878 1.00 23.83 197 THR A C 1
ATOM 1172 O O . THR A 1 197 ? 18.848 11.497 10.911 1.00 23.69 197 THR A O 1
ATOM 1176 N N . GLY A 1 198 ? 20.580 12.767 10.257 1.00 23.90 198 GLY A N 1
ATOM 1177 C CA . GLY A 1 198 ? 21.213 11.607 9.625 1.00 22.36 198 GLY A CA 1
ATOM 1178 C C . GLY A 1 198 ? 21.829 10.588 10.608 1.00 22.47 198 GLY A C 1
ATOM 1179 O O . GLY A 1 198 ? 22.275 9.489 10.196 1.00 21.71 198 GLY A O 1
ATOM 1180 N N . SER A 1 199 ? 21.835 10.918 11.902 1.00 21.50 199 SER A N 1
ATOM 1181 C CA . SER A 1 199 ? 22.519 10.076 12.886 1.00 21.59 199 SER A CA 1
ATOM 1182 C C . SER A 1 199 ? 21.946 8.626 13.083 1.00 21.57 199 SER A C 1
ATOM 1183 O O . SER A 1 199 ? 22.688 7.719 13.520 1.00 20.38 199 SER A O 1
ATOM 1186 N N . THR A 1 200 ? 20.668 8.415 12.762 1.00 20.90 200 THR A N 1
ATOM 1187 C CA . THR A 1 200 ? 20.042 7.083 12.843 1.00 21.76 200 THR A CA 1
ATOM 1188 C C . THR A 1 200 ? 20.270 6.278 11.555 1.00 22.63 200 THR A C 1
ATOM 1189 O O . THR A 1 200 ? 19.770 5.132 11.434 1.00 22.41 200 THR A O 1
ATOM 1193 N N . ALA A 1 201 ? 20.955 6.867 10.561 1.00 20.87 201 ALA A N 1
ATOM 1194 C CA . ALA A 1 201 ? 21.082 6.166 9.282 1.00 20.84 201 ALA A CA 1
ATOM 1195 C C . ALA A 1 201 ? 22.433 5.492 9.067 1.00 21.05 201 ALA A C 1
ATOM 1196 O O . ALA A 1 201 ? 22.849 4.705 9.905 1.00 21.87 201 ALA A O 1
ATOM 1198 N N . TYR A 1 202 ? 23.080 5.739 7.930 1.00 20.55 202 TYR A N 1
ATOM 1199 C CA . TYR A 1 202 ? 24.393 5.170 7.660 1.00 20.60 202 TYR A CA 1
ATOM 1200 C C . TYR A 1 202 ? 25.395 5.458 8.805 1.00 19.84 202 TYR A C 1
ATOM 1201 O O . TYR A 1 202 ? 26.214 4.598 9.185 1.00 17.93 202 TYR A O 1
ATOM 1210 N N . ALA A 1 203 ? 25.265 6.630 9.411 1.00 19.83 203 ALA A N 1
ATOM 1211 C CA . ALA A 1 203 ? 26.152 7.010 10.505 1.00 21.44 203 ALA A CA 1
ATOM 1212 C C . ALA A 1 203 ? 26.044 6.062 11.694 1.00 22.49 203 ALA A C 1
ATOM 1213 O O . ALA A 1 203 ? 27.061 5.701 12.278 1.00 24.44 203 ALA A O 1
ATOM 1215 N N . PHE A 1 204 ? 24.812 5.696 12.047 1.00 21.31 204 PHE A N 1
ATOM 1216 C CA . PHE A 1 204 ? 24.538 4.665 13.007 1.00 20.73 204 PHE A CA 1
ATOM 1217 C C . PHE A 1 204 ? 25.189 3.305 12.709 1.00 20.95 204 PHE A C 1
ATOM 1218 O O . PHE A 1 204 ? 25.771 2.698 13.620 1.00 19.71 204 PHE A O 1
ATOM 1226 N N . SER A 1 205 ? 25.014 2.816 11.477 1.00 20.18 205 SER A N 1
ATOM 1227 C CA . SER A 1 205 ? 25.652 1.566 11.030 1.00 21.09 205 SER A CA 1
ATOM 1228 C C . SER A 1 205 ? 27.170 1.584 11.201 1.00 20.96 205 SER A C 1
ATOM 1229 O O . SER A 1 205 ? 27.798 0.525 11.455 1.00 22.23 205 SER A O 1
ATOM 1232 N N . ALA A 1 206 ? 27.758 2.765 11.031 1.00 20.08 206 ALA A N 1
ATOM 1233 C CA . ALA A 1 206 ? 29.212 2.925 11.068 1.00 20.74 206 ALA A CA 1
ATOM 1234 C C . ALA A 1 206 ? 29.722 3.136 12.503 1.00 20.59 206 ALA A C 1
ATOM 1235 O O . ALA A 1 206 ? 30.912 3.261 12.727 1.00 20.93 206 ALA A O 1
ATOM 1237 N N . GLY A 1 207 ? 28.817 3.165 13.476 1.00 20.56 207 GLY A N 1
ATOM 1238 C CA . GLY A 1 207 ? 29.228 3.100 14.870 1.00 20.53 207 GLY A CA 1
ATOM 1239 C C . GLY A 1 207 ? 28.892 4.354 15.660 1.00 20.41 207 GLY A C 1
ATOM 1240 O O . GLY A 1 207 ? 29.321 4.465 16.814 1.00 20.06 207 GLY A O 1
ATOM 1241 N N . GLY A 1 208 ? 28.136 5.273 15.051 1.00 18.34 208 GLY A N 1
ATOM 1242 C CA . GLY A 1 208 ? 27.866 6.568 15.669 1.00 18.50 208 GLY A CA 1
ATOM 1243 C C . GLY A 1 208 ? 26.802 6.581 16.750 1.00 18.34 208 GLY A C 1
ATOM 1244 O O . GLY A 1 208 ? 26.006 5.649 16.858 1.00 19.08 208 GLY A O 1
ATOM 1245 N N . PRO A 1 209 ? 26.817 7.631 17.567 1.00 18.55 209 PRO A N 1
ATOM 1246 C CA . PRO A 1 209 ? 25.825 7.817 18.627 1.00 19.03 209 PRO A CA 1
ATOM 1247 C C . PRO A 1 209 ? 24.542 8.293 18.036 1.00 19.13 209 PRO A C 1
ATOM 1248 O O . PRO A 1 209 ? 24.527 8.746 16.879 1.00 19.20 209 PRO A O 1
ATOM 1252 N N . VAL A 1 210 ? 23.490 8.276 18.846 1.00 19.09 210 VAL A N 1
ATOM 1253 C CA . VAL A 1 210 ? 22.200 8.736 18.371 1.00 18.65 210 VAL A CA 1
ATOM 1254 C C . VAL A 1 210 ? 22.016 10.137 18.871 1.00 19.36 210 VAL A C 1
ATOM 1255 O O . VAL A 1 210 ? 22.080 10.352 20.085 1.00 19.36 210 VAL A O 1
ATOM 1259 N N . LEU A 1 211 ? 21.727 11.055 17.945 1.00 19.86 211 LEU A N 1
ATOM 1260 C CA . LEU A 1 211 ? 21.509 12.470 18.231 1.00 20.95 211 LEU A CA 1
ATOM 1261 C C . LEU A 1 211 ? 20.036 12.800 18.030 1.00 22.42 211 LEU A C 1
ATOM 1262 O O . LEU A 1 211 ? 19.406 12.332 17.065 1.00 21.46 211 LEU A O 1
ATOM 1267 N N . TRP A 1 212 ? 19.504 13.624 18.939 1.00 22.43 212 TRP A N 1
ATOM 1268 C CA . TRP A 1 212 ? 18.129 14.095 18.875 1.00 22.71 212 TRP A CA 1
ATOM 1269 C C . TRP A 1 212 ? 18.072 15.144 17.800 1.00 23.03 212 TRP A C 1
ATOM 1270 O O . TRP A 1 212 ? 19.051 15.871 17.609 1.00 23.92 212 TRP A O 1
ATOM 1281 N N . PRO A 1 213 ? 16.966 15.147 17.045 1.00 23.37 213 PRO A N 1
ATOM 1282 C CA . PRO A 1 213 ? 16.780 16.016 15.862 1.00 23.81 213 PRO A CA 1
ATOM 1283 C C . PRO A 1 213 ? 16.610 17.529 16.143 1.00 25.17 213 PRO A C 1
ATOM 1284 O O . PRO A 1 213 ? 16.812 18.335 15.211 1.00 23.81 213 PRO A O 1
ATOM 1288 N N . ASP A 1 214 ? 16.298 17.906 17.387 1.00 25.47 214 ASP A N 1
ATOM 1289 C CA . ASP A 1 214 ? 16.268 19.331 17.722 1.00 27.44 214 ASP A CA 1
ATOM 1290 C C . ASP A 1 214 ? 17.670 19.833 18.158 1.00 26.34 214 ASP A C 1
ATOM 1291 O O . ASP A 1 214 ? 17.859 20.994 18.482 1.00 26.84 214 ASP A O 1
ATOM 1296 N N . LEU A 1 215 ? 18.662 18.959 18.138 1.00 26.37 215 LEU A N 1
ATOM 1297 C CA . LEU A 1 215 ? 20.032 19.396 18.423 1.00 25.75 215 LEU A CA 1
ATOM 1298 C C . LEU A 1 215 ? 20.621 20.078 17.202 1.00 25.52 215 LEU A C 1
ATOM 1299 O O . LEU A 1 215 ? 20.365 19.656 16.052 1.00 25.51 215 LEU A O 1
ATOM 1304 N N . GLU A 1 216 ? 21.390 21.131 17.454 1.00 25.09 216 GLU A N 1
ATOM 1305 C CA . GLU A 1 216 ? 22.178 21.774 16.412 1.00 26.59 216 GLU A CA 1
ATOM 1306 C C . GLU A 1 216 ? 23.649 21.440 16.672 1.00 25.30 216 GLU A C 1
ATOM 1307 O O . GLU A 1 216 ? 24.230 21.946 17.620 1.00 25.02 216 GLU A O 1
ATOM 1313 N N . ALA A 1 217 ? 24.194 20.529 15.874 1.00 24.02 217 ALA A N 1
ATOM 1314 C CA . ALA A 1 217 ? 25.587 20.056 16.000 1.00 22.95 217 ALA A CA 1
ATOM 1315 C C . ALA A 1 217 ? 25.896 19.373 14.689 1.00 22.08 217 ALA A C 1
ATOM 1316 O O . ALA A 1 217 ? 24.996 19.166 13.862 1.00 22.16 217 ALA A O 1
ATOM 1318 N N . ILE A 1 218 ? 27.169 19.045 14.494 1.00 20.48 218 ILE A N 1
ATOM 1319 C CA . ILE A 1 218 ? 27.603 18.285 13.352 1.00 19.24 218 ILE A CA 1
ATOM 1320 C C . ILE A 1 218 ? 28.291 17.068 13.910 1.00 19.62 218 ILE A C 1
ATOM 1321 O O . ILE A 1 218 ? 28.989 17.180 14.898 1.00 21.37 218 ILE A O 1
ATOM 1326 N N . LEU A 1 219 ? 28.114 15.921 13.251 1.00 19.71 219 LEU A N 1
ATOM 1327 C CA . LEU A 1 219 ? 28.623 14.630 13.703 1.00 19.34 219 LEU A CA 1
ATOM 1328 C C . LEU A 1 219 ? 29.567 14.076 12.644 1.00 18.97 219 LEU A C 1
ATOM 1329 O O . LEU A 1 219 ? 29.220 14.062 11.464 1.00 19.11 219 LEU A O 1
ATOM 1334 N N . VAL A 1 220 ? 30.755 13.658 13.046 1.00 18.66 220 VAL A N 1
ATOM 1335 C CA . VAL A 1 220 ? 31.751 13.086 12.132 1.00 17.54 220 VAL A CA 1
ATOM 1336 C C . VAL A 1 220 ? 32.015 11.639 12.565 1.00 17.72 220 VAL A C 1
ATOM 1337 O O . VAL A 1 220 ? 32.418 11.393 13.719 1.00 17.60 220 VAL A O 1
ATOM 1341 N N . VAL A 1 221 ? 31.775 10.678 11.673 1.00 17.32 221 VAL A N 1
ATOM 1342 C CA . VAL A 1 221 ? 32.026 9.261 12.011 1.00 17.83 221 VAL A CA 1
ATOM 1343 C C . VAL A 1 221 ? 33.024 8.662 11.006 1.00 18.32 221 VAL A C 1
ATOM 1344 O O . VAL A 1 221 ? 32.681 8.518 9.835 1.00 19.18 221 VAL A O 1
ATOM 1348 N N . PRO A 1 222 ? 34.249 8.348 11.428 1.00 18.97 222 PRO A N 1
ATOM 1349 C CA . PRO A 1 222 ? 35.160 7.552 10.605 1.00 18.54 222 PRO A CA 1
ATOM 1350 C C . PRO A 1 222 ? 34.487 6.196 10.269 1.00 19.41 222 PRO A C 1
ATOM 1351 O O . PRO A 1 222 ? 33.897 5.543 11.122 1.00 17.72 222 PRO A O 1
ATOM 1355 N N . ASN A 1 223 ? 34.496 5.862 8.988 1.00 19.37 223 ASN A N 1
ATOM 1356 C CA . ASN A 1 223 ? 33.923 4.635 8.476 1.00 21.40 223 ASN A CA 1
ATOM 1357 C C . ASN A 1 223 ? 35.077 3.622 8.377 1.00 21.29 223 ASN A C 1
ATOM 1358 O O . ASN A 1 223 ? 35.948 3.781 7.534 1.00 20.78 223 ASN A O 1
ATOM 1363 N N . ASN A 1 224 ? 35.099 2.615 9.258 1.00 21.76 224 ASN A N 1
ATOM 1364 C CA . ASN A 1 224 ? 36.166 1.567 9.250 1.00 22.11 224 ASN A CA 1
ATOM 1365 C C . ASN A 1 224 ? 37.639 2.106 9.168 1.00 21.62 224 ASN A C 1
ATOM 1366 O O . ASN A 1 224 ? 38.461 1.696 8.303 1.00 22.77 224 ASN A O 1
ATOM 1371 N N . ALA A 1 225 ? 37.964 2.976 10.101 1.00 20.93 225 ALA A N 1
ATOM 1372 C CA . ALA A 1 225 ? 39.293 3.572 10.210 1.00 22.18 225 ALA A CA 1
ATOM 1373 C C . ALA A 1 225 ? 40.272 2.532 10.707 1.00 22.32 225 ALA A C 1
ATOM 1374 O O . ALA A 1 225 ? 40.019 1.883 11.736 1.00 21.30 225 ALA A O 1
ATOM 1376 N N . HIS A 1 226 ? 41.380 2.354 9.994 1.00 22.03 226 HIS A N 1
ATOM 1377 C CA . HIS A 1 226 ? 42.417 1.454 10.523 1.00 23.33 226 HIS A CA 1
ATOM 1378 C C . HIS A 1 226 ? 43.301 2.205 11.530 1.00 22.71 226 HIS A C 1
ATOM 1379 O O . HIS A 1 226 ? 44.384 2.656 11.181 1.00 24.79 226 HIS A O 1
ATOM 1386 N N . ALA A 1 227 ? 42.804 2.425 12.742 1.00 22.51 227 ALA A N 1
ATOM 1387 C CA . ALA A 1 227 ? 43.526 3.256 13.710 1.00 23.40 227 ALA A CA 1
ATOM 1388 C C . ALA A 1 227 ? 42.960 2.991 15.052 1.00 23.41 227 ALA A C 1
ATOM 1389 O O . ALA A 1 227 ? 41.824 2.508 15.171 1.00 24.01 227 ALA A O 1
ATOM 1391 N N . LEU A 1 228 ? 43.766 3.305 16.051 1.00 23.90 228 LEU A N 1
ATOM 1392 C CA . LEU A 1 228 ? 43.384 3.176 17.466 1.00 24.99 228 LEU A CA 1
ATOM 1393 C C . LEU A 1 228 ? 42.229 4.100 17.773 1.00 25.02 228 LEU A C 1
ATOM 1394 O O . LEU A 1 228 ? 41.213 3.682 18.411 1.00 25.00 228 LEU A O 1
ATOM 1399 N N . PHE A 1 229 ? 42.388 5.347 17.334 1.00 24.48 229 PHE A N 1
ATOM 1400 C CA . PHE A 1 229 ? 41.347 6.371 17.484 1.00 25.08 229 PHE A CA 1
ATOM 1401 C C . PHE A 1 229 ? 40.571 6.503 16.186 1.00 24.81 229 PHE A C 1
ATOM 1402 O O . PHE A 1 229 ? 41.089 6.989 15.184 1.00 25.25 229 PHE A O 1
ATOM 1410 N N . GLY A 1 230 ? 39.334 6.009 16.204 1.00 26.37 230 GLY A N 1
ATOM 1411 C CA . GLY A 1 230 ? 38.418 6.139 15.064 1.00 24.42 230 GLY A CA 1
ATOM 1412 C C . GLY A 1 230 ? 37.055 6.415 15.638 1.00 24.57 230 GLY A C 1
ATOM 1413 O O . GLY A 1 230 ? 36.047 6.069 15.045 1.00 25.46 230 GLY A O 1
ATOM 1414 N N . ARG A 1 231 ? 37.020 7.044 16.823 1.00 24.09 231 ARG A N 1
ATOM 1415 C CA . ARG A 1 231 ? 35.766 7.394 17.480 1.00 23.26 231 ARG A CA 1
ATOM 1416 C C . ARG A 1 231 ? 34.997 8.556 16.761 1.00 22.36 231 ARG A C 1
ATOM 1417 O O . ARG A 1 231 ? 35.601 9.369 16.126 1.00 20.50 231 ARG A O 1
ATOM 1425 N N . PRO A 1 232 ? 33.667 8.594 16.835 1.00 22.08 232 PRO A N 1
ATOM 1426 C CA . PRO A 1 232 ? 32.894 9.711 16.289 1.00 21.39 232 PRO A CA 1
ATOM 1427 C C . PRO A 1 232 ? 33.140 10.936 17.126 1.00 20.26 232 PRO A C 1
ATOM 1428 O O . PRO A 1 232 ? 33.483 10.782 18.285 1.00 18.82 232 PRO A O 1
ATOM 1432 N N . MET A 1 233 ? 32.950 12.104 16.536 1.00 19.77 233 MET A N 1
ATOM 1433 C CA . MET A 1 233 ? 33.231 13.406 17.129 1.00 20.64 233 MET A CA 1
ATOM 1434 C C . MET A 1 233 ? 32.027 14.317 16.816 1.00 20.58 233 MET A C 1
ATOM 1435 O O . MET A 1 233 ? 31.464 14.237 15.724 1.00 20.98 233 MET A O 1
ATOM 1440 N N . VAL A 1 234 ? 31.652 15.164 17.756 1.00 18.91 234 VAL A N 1
ATOM 1441 C CA . VAL A 1 234 ? 30.518 16.003 17.599 1.00 19.95 234 VAL A CA 1
ATOM 1442 C C . VAL A 1 234 ? 30.968 17.428 17.918 1.00 19.91 234 VAL A C 1
ATOM 1443 O O . VAL A 1 234 ? 31.546 17.700 18.951 1.00 18.62 234 VAL A O 1
ATOM 1447 N N . THR A 1 235 ? 30.568 18.330 17.045 1.00 20.47 235 THR A N 1
ATOM 1448 C CA . THR A 1 235 ? 31.108 19.691 16.955 1.00 21.02 235 THR A CA 1
ATOM 1449 C C . THR A 1 235 ? 29.917 20.622 17.064 1.00 21.21 235 THR A C 1
ATOM 1450 O O . THR A 1 235 ? 28.768 20.201 16.770 1.00 19.29 235 THR A O 1
ATOM 1454 N N . SER A 1 236 ? 30.158 21.896 17.414 1.00 21.90 236 SER A N 1
ATOM 1455 C CA . SER A 1 236 ? 29.095 22.884 17.328 1.00 21.50 236 SER A CA 1
ATOM 1456 C C . SER A 1 236 ? 28.748 23.026 15.887 1.00 21.83 236 SER A C 1
ATOM 1457 O O . SER A 1 236 ? 29.595 22.711 15.044 1.00 20.22 236 SER A O 1
ATOM 1460 N N . PRO A 1 237 ? 27.541 23.545 15.601 1.00 20.92 237 PRO A N 1
ATOM 1461 C CA . PRO A 1 237 ? 27.095 23.751 14.226 1.00 22.04 237 PRO A CA 1
ATOM 1462 C C . PRO A 1 237 ? 27.855 24.894 13.507 1.00 24.11 237 PRO A C 1
ATOM 1463 O O . PRO A 1 237 ? 27.649 25.077 12.296 1.00 24.94 237 PRO A O 1
ATOM 1467 N N . GLU A 1 238 ? 28.714 25.625 14.214 1.00 24.83 238 GLU A N 1
ATOM 1468 C CA . GLU A 1 238 ? 29.473 26.746 13.640 1.00 26.47 238 GLU A CA 1
ATOM 1469 C C . GLU A 1 238 ? 30.806 26.317 13.044 1.00 25.50 238 GLU A C 1
ATOM 1470 O O . GLU A 1 238 ? 31.470 27.091 12.374 1.00 25.36 238 GLU A O 1
ATOM 1476 N N . ALA A 1 239 ? 31.196 25.081 13.304 1.00 25.78 239 ALA A N 1
ATOM 1477 C CA . ALA A 1 239 ? 32.531 24.552 12.985 1.00 24.95 239 ALA A CA 1
ATOM 1478 C C . ALA A 1 239 ? 32.653 24.213 11.511 1.00 25.50 239 ALA A C 1
ATOM 1479 O O . ALA A 1 239 ? 31.660 24.092 10.814 1.00 25.90 239 ALA A O 1
ATOM 1481 N N . THR A 1 240 ? 33.891 24.055 11.052 1.00 25.57 240 THR A N 1
ATOM 1482 C CA . THR A 1 240 ? 34.191 23.615 9.708 1.00 25.07 240 THR A CA 1
ATOM 1483 C C . THR A 1 240 ? 34.879 22.268 9.808 1.00 24.36 240 THR A C 1
ATOM 1484 O O . THR A 1 240 ? 35.899 22.108 10.522 1.00 22.63 240 THR A O 1
ATOM 1488 N N . ILE A 1 241 ? 34.329 21.287 9.109 1.00 23.23 241 ILE A N 1
ATOM 1489 C CA . ILE A 1 241 ? 34.970 19.994 9.047 1.00 22.48 241 ILE A CA 1
ATOM 1490 C C . ILE A 1 241 ? 35.608 19.973 7.675 1.00 23.41 241 ILE A C 1
ATOM 1491 O O . ILE A 1 241 ? 34.962 20.229 6.650 1.00 23.82 241 ILE A O 1
ATOM 1496 N N . ALA A 1 242 ? 36.884 19.683 7.644 1.00 23.15 242 ALA A N 1
ATOM 1497 C CA . ALA A 1 242 ? 37.521 19.487 6.368 1.00 24.21 242 ALA A CA 1
ATOM 1498 C C . ALA A 1 242 ? 38.155 18.114 6.328 1.00 24.05 242 ALA A C 1
ATOM 1499 O O . ALA A 1 242 ? 38.645 17.622 7.350 1.00 24.40 242 ALA A O 1
ATOM 1501 N N . ILE A 1 243 ? 38.129 17.479 5.166 1.00 25.03 243 ILE A N 1
ATOM 1502 C CA . ILE A 1 243 ? 38.769 16.178 4.968 1.00 24.94 243 ILE A CA 1
ATOM 1503 C C . ILE A 1 243 ? 39.675 16.211 3.736 1.00 25.65 243 ILE A C 1
ATOM 1504 O O . ILE A 1 243 ? 39.204 16.394 2.614 1.00 24.95 243 ILE A O 1
ATOM 1509 N N . GLU A 1 244 ? 40.971 15.999 3.969 1.00 24.95 244 GLU A N 1
ATOM 1510 C CA . GLU A 1 244 ? 41.953 15.935 2.920 1.00 26.11 244 GLU A CA 1
ATOM 1511 C C . GLU A 1 244 ? 42.179 14.491 2.487 1.00 26.18 244 GLU A C 1
ATOM 1512 O O . GLU A 1 244 ? 42.406 13.591 3.318 1.00 25.04 244 GLU A O 1
ATOM 1518 N N . ILE A 1 245 ? 42.088 14.297 1.184 1.00 26.07 245 ILE A N 1
ATOM 1519 C CA . ILE A 1 245 ? 42.246 12.983 0.552 1.00 28.50 245 ILE A CA 1
ATOM 1520 C C . ILE A 1 245 ? 43.718 12.862 0.045 1.00 29.37 245 ILE A C 1
ATOM 1521 O O . ILE A 1 245 ? 44.279 13.819 -0.508 1.00 27.93 245 ILE A O 1
ATOM 1526 N N . GLU A 1 246 ? 44.337 11.717 0.283 1.00 30.59 246 GLU A N 1
ATOM 1527 C CA . GLU A 1 246 ? 45.727 11.492 -0.121 1.00 33.74 246 GLU A CA 1
ATOM 1528 C C . GLU A 1 246 ? 45.929 11.931 -1.590 1.00 34.09 246 GLU A C 1
ATOM 1529 O O . GLU A 1 246 ? 45.094 11.661 -2.451 1.00 33.06 246 GLU A O 1
ATOM 1535 N N . ALA A 1 247 ? 47.026 12.624 -1.863 1.00 35.98 247 ALA A N 1
ATOM 1536 C CA . ALA A 1 247 ? 47.276 13.113 -3.229 1.00 37.50 247 ALA A CA 1
ATOM 1537 C C . ALA A 1 247 ? 47.799 12.006 -4.171 1.00 38.71 247 ALA A C 1
ATOM 1538 O O . ALA A 1 247 ? 47.439 11.997 -5.338 1.00 38.91 247 ALA A O 1
ATOM 1540 N N . ASP A 1 248 ? 48.585 11.048 -3.690 1.00 40.05 248 ASP A N 1
ATOM 1541 C CA . ASP A 1 248 ? 48.886 9.905 -4.585 1.00 42.84 248 ASP A CA 1
ATOM 1542 C C . ASP A 1 248 ? 48.100 8.662 -4.244 1.00 42.28 248 ASP A C 1
ATOM 1543 O O . ASP A 1 248 ? 48.648 7.577 -4.095 1.00 43.69 248 ASP A O 1
ATOM 1548 N N . GLY A 1 249 ? 46.803 8.819 -4.082 1.00 42.66 249 GLY A N 1
ATOM 1549 C CA . GLY A 1 249 ? 45.925 7.666 -3.958 1.00 41.21 249 GLY A CA 1
ATOM 1550 C C . GLY A 1 249 ? 45.020 7.680 -5.170 1.00 40.85 249 GLY A C 1
ATOM 1551 O O . GLY A 1 249 ? 45.304 8.367 -6.162 1.00 40.28 249 GLY A O 1
ATOM 1552 N N . HIS A 1 250 ? 43.925 6.932 -5.092 1.00 40.47 250 HIS A N 1
ATOM 1553 C CA . HIS A 1 250 ? 42.901 6.995 -6.123 1.00 39.82 250 HIS A CA 1
ATOM 1554 C C . HIS A 1 250 ? 41.899 8.113 -5.812 1.00 38.25 250 HIS A C 1
ATOM 1555 O O . HIS A 1 250 ? 41.869 8.636 -4.680 1.00 36.63 250 HIS A O 1
ATOM 1562 N N . ASP A 1 251 ? 41.138 8.501 -6.841 1.00 36.60 251 ASP A N 1
ATOM 1563 C CA . ASP A 1 251 ? 39.963 9.344 -6.667 1.00 36.23 251 ASP A CA 1
ATOM 1564 C C . ASP A 1 251 ? 38.990 8.684 -5.664 1.00 34.53 251 ASP A C 1
ATOM 1565 O O . ASP A 1 251 ? 38.855 7.469 -5.604 1.00 34.36 251 ASP A O 1
ATOM 1570 N N . ALA A 1 252 ? 38.294 9.509 -4.911 1.00 33.65 252 ALA A N 1
ATOM 1571 C CA . ALA A 1 252 ? 37.275 9.039 -4.011 1.00 33.12 252 ALA A CA 1
ATOM 1572 C C . ALA A 1 252 ? 35.888 9.593 -4.448 1.00 32.32 252 ALA A C 1
ATOM 1573 O O . ALA A 1 252 ? 35.797 10.337 -5.433 1.00 32.72 252 ALA A O 1
ATOM 1575 N N . LEU A 1 253 ? 34.819 9.159 -3.777 1.00 31.03 253 LEU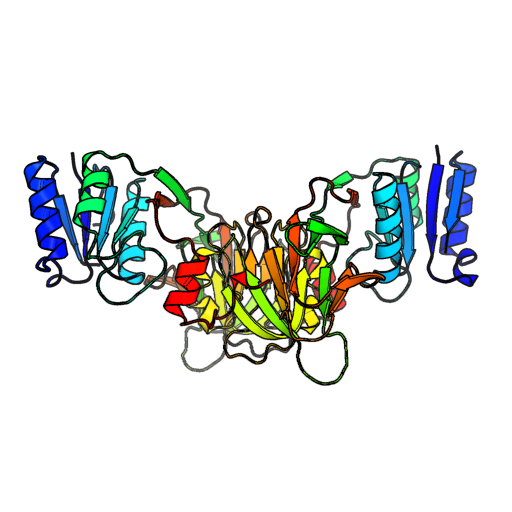 A N 1
ATOM 1576 C CA . LEU A 1 253 ? 33.440 9.546 -4.068 1.00 30.74 253 LEU A CA 1
ATOM 1577 C C . LEU A 1 253 ? 32.725 10.152 -2.841 1.00 30.39 253 LEU A C 1
ATOM 1578 O O . LEU A 1 253 ? 33.044 9.817 -1.703 1.00 30.98 253 LEU A O 1
ATOM 1583 N N . VAL A 1 254 ? 31.754 11.028 -3.062 1.00 29.69 254 VAL A N 1
ATOM 1584 C CA . VAL A 1 254 ? 30.877 11.452 -1.990 1.00 30.59 254 VAL A CA 1
ATOM 1585 C C . VAL A 1 254 ? 29.444 11.340 -2.408 1.00 30.20 254 VAL A C 1
ATOM 1586 O O . VAL A 1 254 ? 29.076 11.660 -3.538 1.00 31.65 254 VAL A O 1
ATOM 1590 N N . PHE A 1 255 ? 28.655 10.784 -1.510 1.00 29.74 255 PHE A N 1
ATOM 1591 C CA . PHE A 1 255 ? 27.218 10.633 -1.688 1.00 29.81 255 PHE A CA 1
ATOM 1592 C C . PHE A 1 255 ? 26.569 11.485 -0.639 1.00 29.76 255 PHE A C 1
ATOM 1593 O O . PHE A 1 255 ? 26.924 11.367 0.542 1.00 29.36 255 PHE A O 1
ATOM 1601 N N . CYS A 1 256 ? 25.664 12.367 -1.063 1.00 29.55 256 CYS A N 1
ATOM 1602 C CA . CYS A 1 256 ? 24.866 13.179 -0.143 1.00 29.71 256 CYS A CA 1
ATOM 1603 C C . CYS A 1 256 ? 23.466 12.628 -0.111 1.00 30.13 256 CYS A C 1
ATOM 1604 O O . CYS A 1 256 ? 22.852 12.448 -1.165 1.00 29.22 256 CYS A O 1
ATOM 1607 N N . ASP A 1 257 ? 22.949 12.410 1.100 1.00 30.23 257 ASP A N 1
ATOM 1608 C CA . ASP A 1 257 ? 21.607 11.895 1.307 1.00 30.91 257 ASP A CA 1
ATOM 1609 C C . ASP A 1 257 ? 21.362 10.636 0.486 1.00 31.15 257 ASP A C 1
ATOM 1610 O O . ASP A 1 257 ? 20.257 10.359 0.078 1.00 31.12 257 ASP A O 1
ATOM 1615 N N . GLY A 1 258 ? 22.418 9.881 0.262 1.00 32.84 258 GLY A N 1
ATOM 1616 C CA . GLY A 1 258 ? 22.323 8.590 -0.404 1.00 34.23 258 GLY A CA 1
ATOM 1617 C C . GLY A 1 258 ? 21.935 8.681 -1.866 1.00 35.42 258 GLY A C 1
ATOM 1618 O O . GLY A 1 258 ? 21.637 7.655 -2.472 1.00 35.19 258 GLY A O 1
ATOM 1619 N N . ARG A 1 259 ? 21.908 9.891 -2.434 1.00 36.80 259 ARG A N 1
ATOM 1620 C CA . ARG A 1 259 ? 21.430 10.024 -3.815 1.00 39.03 259 ARG A CA 1
ATOM 1621 C C . ARG A 1 259 ? 22.223 10.881 -4.801 1.00 38.59 259 ARG A C 1
ATOM 1622 O O . ARG A 1 259 ? 22.179 10.615 -6.006 1.00 39.29 259 ARG A O 1
ATOM 1630 N N . ARG A 1 260 ? 22.920 11.897 -4.316 1.00 37.12 260 ARG A N 1
ATOM 1631 C CA . ARG A 1 260 ? 23.627 12.814 -5.208 1.00 36.59 260 ARG A CA 1
ATOM 1632 C C . ARG A 1 260 ? 25.125 12.487 -5.130 1.00 37.21 260 ARG A C 1
ATOM 1633 O O . ARG A 1 260 ? 25.667 12.301 -4.015 1.00 38.52 260 ARG A O 1
ATOM 1641 N N . GLU A 1 261 ? 25.774 12.322 -6.272 1.00 36.38 261 GLU A N 1
ATOM 1642 C CA . GLU A 1 261 ? 27.152 11.805 -6.294 1.00 37.32 261 GLU A CA 1
ATOM 1643 C C . GLU A 1 261 ? 28.093 12.819 -6.916 1.00 36.89 261 GLU A C 1
ATOM 1644 O O . GLU A 1 261 ? 27.756 13.391 -7.947 1.00 36.78 261 GLU A O 1
ATOM 1650 N N . MET A 1 262 ? 29.221 13.087 -6.237 1.00 37.00 262 MET A N 1
ATOM 1651 C CA . MET A 1 262 ? 30.336 13.905 -6.752 1.00 36.60 262 MET A CA 1
ATOM 1652 C C . MET A 1 262 ? 31.589 13.041 -6.758 1.00 36.95 262 MET A C 1
ATOM 1653 O O . MET A 1 262 ? 31.784 12.192 -5.857 1.00 35.95 262 MET A O 1
ATOM 1658 N N . LEU A 1 263 ? 32.439 13.229 -7.758 1.00 36.62 263 LEU A N 1
ATOM 1659 C CA . LEU A 1 263 ? 33.733 12.537 -7.780 1.00 37.19 263 LEU A CA 1
ATOM 1660 C C . LEU A 1 263 ? 34.681 13.417 -6.970 1.00 37.18 263 LEU A C 1
ATOM 1661 O O . LEU A 1 263 ? 34.621 14.649 -7.069 1.00 37.48 263 LEU A O 1
ATOM 1666 N N . ILE A 1 264 ? 35.484 12.817 -6.099 1.00 35.69 264 ILE A N 1
ATOM 1667 C CA . ILE A 1 264 ? 36.451 13.602 -5.351 1.00 35.75 264 ILE A CA 1
ATOM 1668 C C . ILE A 1 264 ? 37.824 13.207 -5.835 1.00 35.10 264 ILE A C 1
ATOM 1669 O O . ILE A 1 264 ? 38.243 12.081 -5.596 1.00 34.53 264 ILE A O 1
ATOM 1674 N N . PRO A 1 265 ? 38.513 14.108 -6.530 1.00 35.44 265 PRO A N 1
ATOM 1675 C CA . PRO A 1 265 ? 39.854 13.800 -7.047 1.00 34.47 265 PRO A CA 1
ATOM 1676 C C . PRO A 1 265 ? 40.928 13.691 -5.965 1.00 33.62 265 PRO A C 1
ATOM 1677 O O . PRO A 1 265 ? 40.884 14.360 -4.929 1.00 32.13 265 PRO A O 1
ATOM 1681 N N . ALA A 1 266 ? 41.901 12.820 -6.240 1.00 32.53 266 ALA A N 1
ATOM 1682 C CA . ALA A 1 266 ? 43.065 12.631 -5.398 1.00 32.10 266 ALA A CA 1
ATOM 1683 C C . ALA A 1 266 ? 43.725 13.956 -5.083 1.00 31.48 266 ALA A C 1
ATOM 1684 O O . ALA A 1 266 ? 43.944 14.792 -5.964 1.00 31.09 266 ALA A O 1
ATOM 1686 N N . GLY A 1 267 ? 43.968 14.183 -3.798 1.00 31.09 267 GLY A N 1
ATOM 1687 C CA . GLY A 1 267 ? 44.538 15.437 -3.330 1.00 29.28 267 GLY A CA 1
ATOM 1688 C C . GLY A 1 267 ? 43.567 16.589 -3.108 1.00 29.55 267 GLY A C 1
ATOM 1689 O O . GLY A 1 267 ? 44.009 17.725 -2.864 1.00 28.99 267 GLY A O 1
ATOM 1690 N N . SER A 1 268 ? 42.258 16.344 -3.182 1.00 29.11 268 SER A N 1
ATOM 1691 C CA . SER A 1 268 ? 41.315 17.435 -2.874 1.00 29.97 268 SER A CA 1
ATOM 1692 C C . SER A 1 268 ? 41.028 17.548 -1.400 1.00 28.45 268 SER A C 1
ATOM 1693 O O . SER A 1 268 ? 41.344 16.698 -0.646 1.00 29.07 268 SER A O 1
ATOM 1696 N N . ARG A 1 269 ? 40.351 18.605 -1.047 1.00 29.30 269 ARG A N 1
ATOM 1697 C CA . ARG A 1 269 ? 39.946 18.898 0.302 1.00 29.59 269 ARG A CA 1
ATOM 1698 C C . ARG A 1 269 ? 38.405 19.056 0.205 1.00 29.54 269 ARG A C 1
ATOM 1699 O O . ARG A 1 269 ? 37.890 19.825 -0.612 1.00 29.24 269 ARG A O 1
ATOM 1707 N N . LEU A 1 270 ? 37.685 18.288 1.011 1.00 28.99 270 LEU A N 1
ATOM 1708 C CA . LEU A 1 270 ? 36.245 18.402 1.159 1.00 28.44 270 LEU A CA 1
ATOM 1709 C C . LEU A 1 270 ? 36.059 19.341 2.328 1.00 28.17 270 LEU A C 1
ATOM 1710 O O . LEU A 1 270 ? 36.675 19.138 3.353 1.00 28.97 270 LEU A O 1
ATOM 1715 N N . GLU A 1 271 ? 35.228 20.364 2.209 1.00 28.05 271 GLU A N 1
ATOM 1716 C CA . GLU A 1 271 ? 34.907 21.195 3.373 1.00 27.78 271 GLU A CA 1
ATOM 1717 C C . GLU A 1 271 ? 33.427 21.088 3.579 1.00 27.41 271 GLU A C 1
ATOM 1718 O O . GLU A 1 271 ? 32.682 21.302 2.637 1.00 28.63 271 GLU A O 1
ATOM 1724 N N . VAL A 1 272 ? 33.004 20.778 4.802 1.00 26.16 272 VAL A N 1
ATOM 1725 C CA . VAL A 1 272 ? 31.603 20.676 5.153 1.00 24.77 272 VAL A CA 1
ATOM 1726 C C . VAL A 1 272 ? 31.342 21.692 6.252 1.00 26.31 272 VAL A C 1
ATOM 1727 O O . VAL A 1 272 ? 32.010 21.662 7.320 1.00 27.41 272 VAL A O 1
ATOM 1731 N N . THR A 1 273 ? 30.389 22.583 6.007 1.00 26.75 273 THR A N 1
ATOM 1732 C CA . THR A 1 273 ? 29.879 23.519 7.030 1.00 28.13 273 THR A CA 1
ATOM 1733 C C . THR A 1 273 ? 28.354 23.517 7.085 1.00 28.09 273 THR A C 1
ATOM 1734 O O . THR A 1 273 ? 27.688 22.954 6.234 1.00 27.88 273 THR A O 1
ATOM 1738 N N . ARG A 1 274 ? 27.805 24.143 8.112 1.00 29.83 274 ARG A N 1
ATOM 1739 C CA . ARG A 1 274 ? 26.388 24.440 8.117 1.00 32.14 274 ARG A CA 1
ATOM 1740 C C . ARG A 1 274 ? 26.030 25.463 7.000 1.00 31.92 274 ARG A C 1
ATOM 1741 O O . ARG A 1 274 ? 26.592 26.568 6.899 1.00 30.34 274 ARG A O 1
ATOM 1749 N N . CYS A 1 275 ? 25.102 25.042 6.159 1.00 33.10 275 CYS A N 1
ATOM 1750 C CA . CYS A 1 275 ? 24.604 25.866 5.076 1.00 35.79 275 CYS A CA 1
ATOM 1751 C C . CYS A 1 275 ? 23.699 27.001 5.584 1.00 35.72 275 CYS A C 1
ATOM 1752 O O . CYS A 1 275 ? 22.859 26.774 6.464 1.00 35.33 275 CYS A O 1
ATOM 1755 N N . VAL A 1 276 ? 23.901 28.213 5.045 1.00 37.63 276 VAL A N 1
ATOM 1756 C CA . VAL A 1 276 ? 23.055 29.414 5.272 1.00 39.12 276 VAL A CA 1
ATOM 1757 C C . VAL A 1 276 ? 21.570 29.106 5.073 1.00 40.06 276 VAL A C 1
ATOM 1758 O O . VAL A 1 276 ? 20.699 29.548 5.839 1.00 39.97 276 VAL A O 1
ATOM 1762 N N . THR A 1 277 ? 21.293 28.318 4.035 1.00 41.05 277 THR A N 1
ATOM 1763 C CA . THR A 1 277 ? 19.927 27.961 3.647 1.00 41.64 277 THR A CA 1
ATOM 1764 C C . THR A 1 277 ? 19.496 26.617 4.250 1.00 41.24 277 THR A C 1
ATOM 1765 O O . THR A 1 277 ? 20.129 25.593 3.988 1.00 41.53 277 THR A O 1
ATOM 1769 N N . SER A 1 278 ? 18.410 26.606 5.020 1.00 40.20 278 SER A N 1
ATOM 1770 C CA . SER A 1 278 ? 17.930 25.360 5.599 1.00 40.23 278 SER A CA 1
ATOM 1771 C C . SER A 1 278 ? 16.759 24.795 4.831 1.00 39.86 278 SER A C 1
ATOM 1772 O O . SER A 1 278 ? 16.042 25.530 4.190 1.00 40.37 278 SER A O 1
ATOM 1775 N N . VAL A 1 279 ? 16.565 23.485 4.906 1.00 40.36 279 VAL A N 1
ATOM 1776 C CA . VAL A 1 279 ? 15.293 22.871 4.483 1.00 41.09 279 VAL A CA 1
ATOM 1777 C C . VAL A 1 279 ? 14.206 23.184 5.508 1.00 41.08 279 VAL A C 1
ATOM 1778 O O . VAL A 1 279 ? 14.433 23.127 6.714 1.00 40.34 279 VAL A O 1
ATOM 1782 N N . LYS A 1 280 ? 13.016 23.491 5.012 1.00 41.68 280 LYS A N 1
ATOM 1783 C CA . LYS A 1 280 ? 11.886 23.800 5.873 1.00 41.99 280 LYS A CA 1
ATOM 1784 C C . LYS A 1 280 ? 11.053 22.541 6.056 1.00 41.45 280 LYS A C 1
ATOM 1785 O O . LYS A 1 280 ? 10.706 21.894 5.070 1.00 41.14 280 LYS A O 1
ATOM 1791 N N . TRP A 1 281 ? 10.758 22.189 7.314 1.00 41.43 281 TRP A N 1
ATOM 1792 C CA . TRP A 1 281 ? 10.004 20.968 7.641 1.00 41.85 281 TRP A CA 1
ATOM 1793 C C . TRP A 1 281 ? 8.608 21.338 8.143 1.00 41.67 281 TRP A C 1
ATOM 1794 O O . TRP A 1 281 ? 8.445 22.143 9.069 1.00 40.03 281 TRP A O 1
ATOM 1805 N N . ALA A 1 282 ? 7.596 20.756 7.525 1.00 41.74 282 ALA A N 1
ATOM 1806 C CA . ALA A 1 282 ? 6.269 20.936 8.069 1.00 43.42 282 ALA A CA 1
ATOM 1807 C C . ALA A 1 282 ? 6.214 20.092 9.344 1.00 43.60 282 ALA A C 1
ATOM 1808 O O . ALA A 1 282 ? 6.714 18.969 9.367 1.00 43.79 282 ALA A O 1
ATOM 1810 N N . ARG A 1 283 ? 5.688 20.661 10.420 1.00 44.11 283 ARG A N 1
ATOM 1811 C CA . ARG A 1 283 ? 5.535 19.910 11.657 1.00 45.18 283 ARG A CA 1
ATOM 1812 C C . ARG A 1 283 ? 4.076 19.788 12.067 1.00 45.56 283 ARG A C 1
ATOM 1813 O O . ARG A 1 283 ? 3.349 20.798 12.113 1.00 45.72 283 ARG A O 1
ATOM 1821 N N . LEU A 1 284 ? 3.662 18.543 12.326 1.00 45.92 284 LEU A N 1
ATOM 1822 C CA . LEU A 1 284 ? 2.346 18.199 12.911 1.00 46.15 284 LEU A CA 1
ATOM 1823 C C . LEU A 1 284 ? 2.474 17.855 14.413 1.00 46.81 284 LEU A C 1
ATOM 1824 O O . LEU A 1 284 ? 3.540 18.052 15.034 1.00 47.07 284 LEU A O 1
ATOM 1829 N N . ASP A 1 285 ? 1.392 17.343 15.001 1.00 47.20 285 ASP A N 1
ATOM 1830 C CA . ASP A 1 285 ? 1.398 16.906 16.417 1.00 46.95 285 ASP A CA 1
ATOM 1831 C C . ASP A 1 285 ? 1.767 15.427 16.478 1.00 45.18 285 ASP A C 1
ATOM 1832 O O . ASP A 1 285 ? 0.934 14.581 16.744 1.00 46.31 285 ASP A O 1
ATOM 1837 N N . SER A 1 286 ? 3.030 15.118 16.259 1.00 42.81 286 SER A N 1
ATOM 1838 C CA . SER A 1 286 ? 3.402 13.751 15.921 1.00 39.67 286 SER A CA 1
ATOM 1839 C C . SER A 1 286 ? 4.151 13.128 17.087 1.00 37.95 286 SER A C 1
ATOM 1840 O O . SER A 1 286 ? 4.404 13.810 18.091 1.00 36.67 286 SER A O 1
ATOM 1843 N N . ALA A 1 287 ? 4.485 11.838 16.970 1.00 35.13 287 ALA A N 1
ATOM 1844 C CA . ALA A 1 287 ? 5.311 11.172 17.986 1.00 32.98 287 ALA A CA 1
ATOM 1845 C C . ALA A 1 287 ? 6.658 11.895 18.161 1.00 31.47 287 ALA A C 1
ATOM 1846 O O . ALA A 1 287 ? 7.288 12.287 17.179 1.00 32.20 287 ALA A O 1
ATOM 1848 N N . PRO A 1 288 ? 7.114 12.122 19.384 1.00 30.09 288 PRO A N 1
ATOM 1849 C CA . PRO A 1 288 ? 8.422 12.763 19.530 1.00 28.58 288 PRO A CA 1
ATOM 1850 C C . PRO A 1 288 ? 9.472 11.694 19.176 1.00 27.21 288 PRO A C 1
ATOM 1851 O O . PRO A 1 288 ? 9.180 10.487 19.144 1.00 25.61 288 PRO A O 1
ATOM 1855 N N . PHE A 1 289 ? 10.667 12.171 18.877 1.00 25.55 289 PHE A N 1
ATOM 1856 C CA . PHE A 1 289 ? 11.723 11.340 18.352 1.00 24.50 289 PHE A CA 1
ATOM 1857 C C . PHE A 1 289 ? 12.013 10.132 19.256 1.00 23.76 289 PHE A C 1
ATOM 1858 O O . PHE A 1 289 ? 12.169 9.037 18.757 1.00 23.26 289 PHE A O 1
ATOM 1866 N N . THR A 1 290 ? 12.102 10.328 20.563 1.00 23.03 290 THR A N 1
ATOM 1867 C CA . THR A 1 290 ? 12.307 9.202 21.457 1.00 24.22 290 THR A CA 1
ATOM 1868 C C . THR A 1 290 ? 11.345 8.030 21.133 1.00 25.00 290 THR A C 1
ATOM 1869 O O . THR A 1 290 ? 11.764 6.865 21.140 1.00 24.30 290 THR A O 1
ATOM 1873 N N . ASP A 1 291 ? 10.067 8.324 20.873 1.00 24.29 291 ASP A N 1
ATOM 1874 C CA . ASP A 1 291 ? 9.124 7.243 20.544 1.00 25.52 291 ASP A CA 1
ATOM 1875 C C . ASP A 1 291 ? 9.405 6.622 19.195 1.00 24.82 291 ASP A C 1
ATOM 1876 O O . ASP A 1 291 ? 9.137 5.436 18.996 1.00 25.20 291 ASP A O 1
ATOM 1881 N N . ARG A 1 292 ? 9.949 7.416 18.269 1.00 24.39 292 ARG A N 1
ATOM 1882 C CA . ARG A 1 292 ? 10.245 6.930 16.918 1.00 24.26 292 ARG A CA 1
ATOM 1883 C C . ARG A 1 292 ? 11.449 6.012 16.978 1.00 24.80 292 ARG A C 1
ATOM 1884 O O . ARG A 1 292 ? 11.488 4.976 16.308 1.00 23.44 292 ARG A O 1
ATOM 1892 N N . LEU A 1 293 ? 12.417 6.391 17.813 1.00 24.91 293 LEU A N 1
ATOM 1893 C CA . LEU A 1 293 ? 13.568 5.539 18.127 1.00 25.39 293 LEU A CA 1
ATOM 1894 C C . LEU A 1 293 ? 13.198 4.196 18.740 1.00 25.16 293 LEU A C 1
ATOM 1895 O O . LEU A 1 293 ? 13.655 3.154 18.288 1.00 25.27 293 LEU A O 1
ATOM 1900 N N . VAL A 1 294 ? 12.419 4.229 19.813 1.00 25.49 294 VAL A N 1
ATOM 1901 C CA . VAL A 1 294 ? 11.996 3.027 20.492 1.00 26.29 294 VAL A CA 1
ATOM 1902 C C . VAL A 1 294 ? 11.256 2.095 19.522 1.00 27.04 294 VAL A C 1
ATOM 1903 O O . VAL A 1 294 ? 11.538 0.916 19.404 1.00 27.73 294 VAL A O 1
ATOM 1907 N N . ARG A 1 295 ? 10.303 2.657 18.815 1.00 28.75 295 ARG A N 1
ATOM 1908 C CA . ARG A 1 295 ? 9.537 1.909 17.850 1.00 29.35 295 ARG A CA 1
ATOM 1909 C C . ARG A 1 295 ? 10.424 1.303 16.768 1.00 29.38 295 ARG A C 1
ATOM 1910 O O . ARG A 1 295 ? 10.328 0.086 16.482 1.00 27.20 295 ARG A O 1
ATOM 1918 N N . LYS A 1 296 ? 11.284 2.138 16.162 1.00 29.32 296 LYS A N 1
ATOM 1919 C CA . LYS A 1 296 ? 12.095 1.653 15.033 1.00 29.95 296 LYS A CA 1
ATOM 1920 C C . LYS A 1 296 ? 12.995 0.477 15.423 1.00 29.60 296 LYS A C 1
ATOM 1921 O O . LYS A 1 296 ? 13.077 -0.503 14.693 1.00 27.95 296 LYS A O 1
ATOM 1927 N N . PHE A 1 297 ? 13.691 0.578 16.553 1.00 29.76 297 PHE A N 1
ATOM 1928 C CA . PHE A 1 297 ? 14.647 -0.485 16.900 1.00 29.99 297 PHE A CA 1
ATOM 1929 C C . PHE A 1 297 ? 14.087 -1.445 17.900 1.00 30.49 297 PHE A C 1
ATOM 1930 O O . PHE A 1 297 ? 14.809 -2.223 18.489 1.00 30.62 297 PHE A O 1
ATOM 1938 N N . ARG A 1 298 ? 12.796 -1.338 18.159 1.00 31.46 298 ARG A N 1
ATOM 1939 C CA . ARG A 1 298 ? 12.168 -2.265 19.093 1.00 33.00 298 ARG A CA 1
ATOM 1940 C C . ARG A 1 298 ? 12.854 -2.268 20.476 1.00 31.84 298 ARG A C 1
ATOM 1941 O O . ARG A 1 298 ? 13.084 -3.306 21.068 1.00 31.95 298 ARG A O 1
ATOM 1949 N N . LEU A 1 299 ? 13.125 -1.074 20.975 1.00 31.10 299 LEU A N 1
ATOM 1950 C CA . LEU A 1 299 ? 13.895 -0.834 22.185 1.00 30.42 299 LEU A CA 1
ATOM 1951 C C . LEU A 1 299 ? 13.115 -1.272 23.459 1.00 29.51 299 LEU A C 1
ATOM 1952 O O . LEU A 1 299 ? 11.924 -0.953 23.588 1.00 29.09 299 LEU A O 1
ATOM 1957 N N . PRO A 1 300 ? 13.745 -2.034 24.373 1.00 29.34 300 PRO A N 1
ATOM 1958 C CA . PRO A 1 300 ? 13.042 -2.506 25.597 1.00 29.02 300 PRO A CA 1
ATOM 1959 C C . PRO A 1 300 ? 12.761 -1.343 26.563 1.00 29.22 300 PRO A C 1
ATOM 1960 O O . PRO A 1 300 ? 13.680 -0.671 27.026 1.00 27.94 300 PRO A O 1
ATOM 1964 N N . VAL A 1 301 ? 11.488 -1.088 26.856 1.00 30.49 301 VAL A N 1
ATOM 1965 C CA . VAL A 1 301 ? 11.159 0.045 27.720 1.00 32.15 301 VAL A CA 1
ATOM 1966 C C . VAL A 1 301 ? 10.242 -0.316 28.919 1.00 33.03 301 VAL A C 1
ATOM 1967 O O . VAL A 1 301 ? 9.610 0.564 29.536 1.00 32.29 301 VAL A O 1
ATOM 1971 N N . THR A 1 302 ? 10.192 -1.601 29.270 1.00 33.31 302 THR A N 1
ATOM 1972 C CA . THR A 1 302 ? 9.263 -2.023 30.301 1.00 34.50 302 THR A CA 1
ATOM 1973 C C . THR A 1 302 ? 9.842 -1.696 31.661 1.00 33.77 302 THR A C 1
ATOM 1974 O O . THR A 1 302 ? 11.053 -1.801 31.869 1.00 33.75 302 THR A O 1
ATOM 1978 N N . GLY A 1 303 ? 8.960 -1.308 32.580 1.00 33.62 303 GLY A N 1
ATOM 1979 C CA . GLY A 1 303 ? 9.336 -0.863 33.914 1.00 34.01 303 GLY A CA 1
ATOM 1980 C C . GLY A 1 303 ? 9.222 0.651 34.123 1.00 34.40 303 GLY A C 1
ATOM 1981 O O . GLY A 1 303 ? 9.364 1.127 35.252 1.00 34.68 303 GLY A O 1
ATOM 1982 N N . TRP A 1 304 ? 8.988 1.403 33.043 1.00 34.65 304 TRP A N 1
ATOM 1983 C CA . TRP A 1 304 ? 8.926 2.870 33.085 1.00 35.60 304 TRP A CA 1
ATOM 1984 C C . TRP A 1 304 ? 7.837 3.354 34.032 1.00 36.61 304 TRP A C 1
ATOM 1985 O O . TRP A 1 304 ? 6.682 3.009 33.843 1.00 36.60 304 TRP A O 1
ATOM 1996 N N . ARG A 1 305 ? 8.195 4.190 35.004 1.00 38.41 305 ARG A N 1
ATOM 1997 C CA . ARG A 1 305 ? 7.187 4.821 35.875 1.00 40.19 305 ARG A CA 1
ATOM 1998 C C . ARG A 1 305 ? 6.640 6.145 35.333 1.00 41.39 305 ARG A C 1
ATOM 1999 O O . ARG A 1 305 ? 5.408 6.301 35.227 1.00 42.14 305 ARG A O 1
ATOM 2007 N N . GLY A 1 306 ? 7.552 7.066 34.980 1.00 42.11 306 GLY A N 1
ATOM 2008 C CA . GLY A 1 306 ? 7.244 8.400 34.463 1.00 42.68 306 GLY A CA 1
ATOM 2009 C C . GLY A 1 306 ? 7.048 9.471 35.527 1.00 43.36 306 GLY A C 1
ATOM 2010 O O . GLY A 1 306 ? 7.125 9.176 36.722 1.00 42.92 306 GLY A O 1
ATOM 2011 C CA . ARG B 1 5 ? 42.407 43.241 45.461 1.00 29.88 5 ARG B CA 1
ATOM 2012 C C . ARG B 1 5 ? 42.766 41.884 46.069 1.00 29.83 5 ARG B C 1
ATOM 2013 O O . ARG B 1 5 ? 43.783 41.753 46.751 1.00 29.17 5 ARG B O 1
ATOM 2021 N N . SER B 1 6 ? 41.955 40.857 45.797 1.00 31.10 6 SER B N 1
ATOM 2022 C CA . SER B 1 6 ? 42.390 39.486 46.094 1.00 32.13 6 SER B CA 1
ATOM 2023 C C . SER B 1 6 ? 42.141 38.404 45.041 1.00 32.47 6 SER B C 1
ATOM 2024 O O . SER B 1 6 ? 41.232 38.481 44.207 1.00 32.63 6 SER B O 1
ATOM 2027 N N . VAL B 1 7 ? 42.980 37.382 45.132 1.00 32.22 7 VAL B N 1
ATOM 2028 C CA . VAL B 1 7 ? 42.925 36.199 44.315 1.00 32.15 7 VAL B CA 1
ATOM 2029 C C . VAL B 1 7 ? 43.035 34.962 45.226 1.00 32.23 7 VAL B C 1
ATOM 2030 O O . VAL B 1 7 ? 43.857 34.939 46.166 1.00 33.06 7 VAL B O 1
ATOM 2034 N N . LEU B 1 8 ? 42.228 33.944 44.942 1.00 31.11 8 LEU B N 1
ATOM 2035 C CA . LEU B 1 8 ? 42.363 32.647 45.615 1.00 29.42 8 LEU B CA 1
ATOM 2036 C C . LEU B 1 8 ? 43.187 31.768 44.727 1.00 28.51 8 LEU B C 1
ATOM 2037 O O . LEU B 1 8 ? 42.823 31.559 43.550 1.00 27.70 8 LEU B O 1
ATOM 2042 N N . LEU B 1 9 ? 44.297 31.263 45.270 1.00 28.33 9 LEU B N 1
ATOM 2043 C CA . LEU B 1 9 ? 45.115 30.295 44.568 1.00 28.80 9 LEU B CA 1
ATOM 2044 C C . LEU B 1 9 ? 44.807 28.860 45.031 1.00 29.42 9 LEU B C 1
ATOM 2045 O O . LEU B 1 9 ? 44.748 28.587 46.238 1.00 30.34 9 LEU B O 1
ATOM 2050 N N . VAL B 1 10 ? 44.573 27.957 44.085 1.00 30.04 10 VAL B N 1
ATOM 2051 C CA . VAL B 1 10 ? 44.391 26.539 44.415 1.00 29.97 10 VAL B CA 1
ATOM 2052 C C . VAL B 1 10 ? 45.535 25.732 43.902 1.00 31.27 10 VAL B C 1
ATOM 2053 O O . VAL B 1 10 ? 45.913 25.824 42.730 1.00 31.37 10 VAL B O 1
ATOM 2057 N N . VAL B 1 11 ? 46.087 24.941 44.808 1.00 33.08 11 VAL B N 1
ATOM 2058 C CA . VAL B 1 11 ? 47.121 23.979 44.488 1.00 35.26 11 VAL B CA 1
ATOM 2059 C C . VAL B 1 11 ? 46.647 22.550 44.785 1.00 36.65 11 VAL B C 1
ATOM 2060 O O . VAL B 1 11 ? 45.627 22.357 45.443 1.00 36.32 11 VAL B O 1
ATOM 2064 N N . HIS B 1 12 ? 47.365 21.565 44.252 1.00 39.12 12 HIS B N 1
ATOM 2065 C CA . HIS B 1 12 ? 47.001 20.147 44.405 1.00 42.45 12 HIS B CA 1
ATOM 2066 C C . HIS B 1 12 ? 47.071 19.715 45.865 1.00 43.56 12 HIS B C 1
ATOM 2067 O O . HIS B 1 12 ? 46.059 19.401 46.478 1.00 42.80 12 HIS B O 1
ATOM 2074 N N . THR B 1 13 ? 48.278 19.753 46.420 1.00 46.19 13 THR B N 1
ATOM 2075 C CA . THR B 1 13 ? 48.514 19.328 47.800 1.00 49.54 13 THR B CA 1
ATOM 2076 C C . THR B 1 13 ? 49.189 20.424 48.631 1.00 50.81 13 THR B C 1
ATOM 2077 O O . THR B 1 13 ? 49.775 21.357 48.072 1.00 50.84 13 THR B O 1
ATOM 2081 N N . GLY B 1 14 ? 49.061 20.319 49.959 1.00 52.99 14 GLY B N 1
ATOM 2082 C CA . GLY B 1 14 ? 49.769 21.167 50.912 1.00 55.16 14 GLY B CA 1
ATOM 2083 C C . GLY B 1 14 ? 51.229 21.391 50.567 1.00 57.24 14 GLY B C 1
ATOM 2084 O O . GLY B 1 14 ? 51.676 22.532 50.538 1.00 57.77 14 GLY B O 1
ATOM 2085 N N . ARG B 1 15 ? 51.968 20.318 50.269 1.00 59.18 15 ARG B N 1
ATOM 2086 C CA . ARG B 1 15 ? 53.382 20.441 49.894 1.00 60.81 15 ARG B CA 1
ATOM 2087 C C . ARG B 1 15 ? 53.550 20.720 48.382 1.00 61.39 15 ARG B C 1
ATOM 2088 O O . ARG B 1 15 ? 54.565 20.342 47.759 1.00 61.70 15 ARG B O 1
ATOM 2096 N N . ASP B 1 16 ? 52.536 21.373 47.806 1.00 61.33 16 ASP B N 1
ATOM 2097 C CA . ASP B 1 16 ? 52.622 21.964 46.468 1.00 60.89 16 ASP B CA 1
ATOM 2098 C C . ASP B 1 16 ? 52.583 23.502 46.580 1.00 60.30 16 ASP B C 1
ATOM 2099 O O . ASP B 1 16 ? 52.949 24.206 45.630 1.00 60.11 16 ASP B O 1
ATOM 2104 N N . GLU B 1 17 ? 52.146 24.009 47.742 1.00 59.48 17 GLU B N 1
ATOM 2105 C CA . GLU B 1 17 ? 52.233 25.439 48.084 1.00 58.59 17 GLU B CA 1
ATOM 2106 C C . GLU B 1 17 ? 53.685 25.968 47.961 1.00 57.48 17 GLU B C 1
ATOM 2107 O O . GLU B 1 17 ? 53.900 27.182 47.979 1.00 57.54 17 GLU B O 1
ATOM 2113 N N . ALA B 1 18 ? 54.666 25.061 47.833 1.00 55.90 18 ALA B N 1
ATOM 2114 C CA . ALA B 1 18 ? 56.108 25.412 47.863 1.00 54.74 18 ALA B CA 1
ATOM 2115 C C . ALA B 1 18 ? 56.864 25.146 46.541 1.00 53.49 18 ALA B C 1
ATOM 2116 O O . ALA B 1 18 ? 58.096 25.246 46.468 1.00 53.68 18 ALA B O 1
ATOM 2118 N N . THR B 1 19 ? 56.092 24.826 45.505 1.00 51.70 19 THR B N 1
ATOM 2119 C CA . THR B 1 19 ? 56.563 24.651 44.140 1.00 49.40 19 THR B CA 1
ATOM 2120 C C . THR B 1 19 ? 57.074 26.001 43.565 1.00 48.14 19 THR B C 1
ATOM 2121 O O . THR B 1 19 ? 56.664 27.063 44.012 1.00 47.14 19 THR B O 1
ATOM 2125 N N . GLU B 1 20 ? 57.980 25.928 42.592 1.00 46.63 20 GLU B N 1
ATOM 2126 C CA . GLU B 1 20 ? 58.583 27.093 41.950 1.00 45.68 20 GLU B CA 1
ATOM 2127 C C . GLU B 1 20 ? 57.513 27.987 41.287 1.00 43.73 20 GLU B C 1
ATOM 2128 O O . GLU B 1 20 ? 57.589 29.234 41.325 1.00 43.69 20 GLU B O 1
ATOM 2134 N N . THR B 1 21 ? 56.505 27.345 40.708 1.00 40.84 21 THR B N 1
ATOM 2135 C CA . THR B 1 21 ? 55.430 28.062 40.041 1.00 38.39 21 THR B CA 1
ATOM 2136 C C . THR B 1 21 ? 54.580 28.771 41.068 1.00 37.16 21 THR B C 1
ATOM 2137 O O . THR B 1 21 ? 54.358 29.986 40.983 1.00 35.97 21 THR B O 1
ATOM 2141 N N . ALA B 1 22 ? 54.166 28.011 42.070 1.00 35.90 22 ALA B N 1
ATOM 2142 C CA . ALA B 1 22 ? 53.423 28.566 43.186 1.00 35.59 22 ALA B CA 1
ATOM 2143 C C . ALA B 1 22 ? 54.174 29.736 43.866 1.00 35.39 22 ALA B C 1
ATOM 2144 O O . ALA B 1 22 ? 53.541 30.738 44.234 1.00 34.63 22 ALA B O 1
ATOM 2146 N N . ARG B 1 23 ? 55.507 29.606 44.012 1.00 35.01 23 ARG B N 1
ATOM 2147 C CA . ARG B 1 23 ? 56.346 30.665 44.607 1.00 35.46 23 ARG B CA 1
ATOM 2148 C C . ARG B 1 23 ? 56.354 31.965 43.790 1.00 34.37 23 ARG B C 1
ATOM 2149 O O . ARG B 1 23 ? 56.230 33.051 44.361 1.00 34.59 23 ARG B O 1
ATOM 2157 N N . ARG B 1 24 ? 56.470 31.825 42.467 1.00 33.44 24 ARG B N 1
ATOM 2158 C CA . ARG B 1 24 ? 56.336 32.919 41.499 1.00 32.79 24 ARG B CA 1
ATOM 2159 C C . ARG B 1 24 ? 55.010 33.678 41.602 1.00 32.84 24 ARG B C 1
ATOM 2160 O O . ARG B 1 24 ? 54.977 34.926 41.513 1.00 33.47 24 ARG B O 1
ATOM 2168 N N . VAL B 1 25 ? 53.915 32.946 41.810 1.00 31.65 25 VAL B N 1
ATOM 2169 C CA . VAL B 1 25 ? 52.606 33.568 41.871 1.00 30.62 25 VAL B CA 1
ATOM 2170 C C . VAL B 1 25 ? 52.524 34.486 43.094 1.00 31.70 25 VAL B C 1
ATOM 2171 O O . VAL B 1 25 ? 51.940 35.587 43.058 1.00 31.07 25 VAL B O 1
ATOM 2175 N N . GLU B 1 26 ? 53.083 33.988 44.191 1.00 32.13 26 GLU B N 1
ATOM 2176 C CA . GLU B 1 26 ? 53.035 34.674 45.468 1.00 33.49 26 GLU B CA 1
ATOM 2177 C C . GLU B 1 26 ? 53.888 35.967 45.401 1.00 33.26 26 GLU B C 1
ATOM 2178 O O . GLU B 1 26 ? 53.453 37.022 45.849 1.00 32.72 26 GLU B O 1
ATOM 2184 N N . LYS B 1 27 ? 55.091 35.844 44.828 1.00 33.45 27 LYS B N 1
ATOM 2185 C CA . LYS B 1 27 ? 55.982 36.978 44.580 1.00 34.06 27 LYS B CA 1
ATOM 2186 C C . LYS B 1 27 ? 55.305 38.030 43.708 1.00 33.29 27 LYS B C 1
ATOM 2187 O O . LYS B 1 27 ? 55.076 39.141 44.173 1.00 33.54 27 LYS B O 1
ATOM 2193 N N . VAL B 1 28 ? 54.905 37.659 42.477 1.00 32.86 28 VAL B N 1
ATOM 2194 C CA . VAL B 1 28 ? 54.305 38.621 41.537 1.00 31.05 28 VAL B CA 1
ATOM 2195 C C . VAL B 1 28 ? 53.110 39.374 42.053 1.00 31.95 28 VAL B C 1
ATOM 2196 O O . VAL B 1 28 ? 53.059 40.617 41.942 1.00 32.47 28 VAL B O 1
ATOM 2200 N N . LEU B 1 29 ? 52.139 38.634 42.577 1.00 32.39 29 LEU B N 1
ATOM 2201 C CA . LEU B 1 29 ? 50.890 39.228 43.080 1.00 33.26 29 LEU B CA 1
ATOM 2202 C C . LEU B 1 29 ? 51.155 40.024 44.386 1.00 33.04 29 LEU B C 1
ATOM 2203 O O . LEU B 1 29 ? 50.590 41.097 44.596 1.00 33.99 29 LEU B O 1
ATOM 2208 N N . GLY B 1 30 ? 51.991 39.489 45.267 1.00 33.11 30 GLY B N 1
ATOM 2209 C CA . GLY B 1 30 ? 52.460 40.262 46.418 1.00 33.27 30 GLY B CA 1
ATOM 2210 C C . GLY B 1 30 ? 53.087 41.592 46.006 1.00 33.16 30 GLY B C 1
ATOM 2211 O O . GLY B 1 30 ? 52.784 42.602 46.599 1.00 34.17 30 GLY B O 1
ATOM 2212 N N . ASP B 1 31 ? 53.931 41.603 44.980 1.00 33.58 31 ASP B N 1
ATOM 2213 C CA . ASP B 1 31 ? 54.545 42.853 44.487 1.00 34.95 31 ASP B CA 1
ATOM 2214 C C . ASP B 1 31 ? 53.565 43.882 43.977 1.00 34.52 31 ASP B C 1
ATOM 2215 O O . ASP B 1 31 ? 53.886 45.058 43.936 1.00 34.66 31 ASP B O 1
ATOM 2220 N N . ASN B 1 32 ? 52.376 43.426 43.583 1.00 35.09 32 ASN B N 1
ATOM 2221 C CA . ASN B 1 32 ? 51.329 44.291 43.024 1.00 34.35 32 ASN B CA 1
ATOM 2222 C C . ASN B 1 32 ? 50.252 44.555 44.048 1.00 34.97 32 ASN B C 1
ATOM 2223 O O . ASN B 1 32 ? 49.130 45.083 43.746 1.00 33.28 32 ASN B O 1
ATOM 2228 N N . LYS B 1 33 ? 50.599 44.171 45.277 1.00 36.45 33 LYS B N 1
ATOM 2229 C CA . LYS B 1 33 ? 49.727 44.368 46.434 1.00 38.39 33 LYS B CA 1
ATOM 2230 C C . LYS B 1 33 ? 48.343 43.753 46.101 1.00 38.38 33 LYS B C 1
ATOM 2231 O O . LYS B 1 33 ? 47.313 44.396 46.198 1.00 40.16 33 LYS B O 1
ATOM 2237 N N . ILE B 1 34 ? 48.351 42.499 45.660 1.00 38.76 34 ILE B N 1
ATOM 2238 C CA . ILE B 1 34 ? 47.117 41.712 45.512 1.00 38.40 34 ILE B CA 1
ATOM 2239 C C . ILE B 1 34 ? 47.126 40.633 46.592 1.00 38.52 34 ILE B C 1
ATOM 2240 O O . ILE B 1 34 ? 48.000 39.765 46.591 1.00 38.47 34 ILE B O 1
ATOM 2245 N N . ALA B 1 35 ? 46.191 40.717 47.532 1.00 38.05 35 ALA B N 1
ATOM 2246 C CA . ALA B 1 35 ? 46.107 39.735 48.608 1.00 39.16 35 ALA B CA 1
ATOM 2247 C C . ALA B 1 35 ? 45.884 38.310 48.039 1.00 39.97 35 ALA B C 1
ATOM 2248 O O . ALA B 1 35 ? 45.064 38.109 47.144 1.00 40.29 35 ALA B O 1
ATOM 2250 N N . LEU B 1 36 ? 46.622 37.334 48.545 1.00 40.44 36 LEU B N 1
ATOM 2251 C CA . LEU B 1 36 ? 46.520 35.990 48.019 1.00 41.76 36 LEU B CA 1
ATOM 2252 C C . LEU B 1 36 ? 46.087 35.046 49.140 1.00 42.62 36 LEU B C 1
ATOM 2253 O O . LEU B 1 36 ? 46.721 35.027 50.198 1.00 42.99 36 LEU B O 1
ATOM 2258 N N . ARG B 1 37 ? 45.004 34.285 48.943 1.00 43.97 37 ARG B N 1
ATOM 2259 C CA . ARG B 1 37 ? 44.743 33.125 49.830 1.00 44.72 37 ARG B CA 1
ATOM 2260 C C . ARG B 1 37 ? 45.186 31.898 49.084 1.00 43.88 37 ARG B C 1
ATOM 2261 O O . ARG B 1 37 ? 45.068 31.862 47.884 1.00 43.95 37 ARG B O 1
ATOM 2269 N N . VAL B 1 38 ? 45.743 30.920 49.788 1.00 44.36 38 VAL B N 1
ATOM 2270 C CA . VAL B 1 38 ? 46.208 29.679 49.178 1.00 44.30 38 VAL B CA 1
ATOM 2271 C C . VAL B 1 38 ? 45.434 28.493 49.786 1.00 45.57 38 VAL B C 1
ATOM 2272 O O . VAL B 1 38 ? 45.173 28.452 50.993 1.00 45.75 38 VAL B O 1
ATOM 2276 N N . LEU B 1 39 ? 45.058 27.532 48.954 1.00 46.08 39 LEU B N 1
ATOM 2277 C CA . LEU B 1 39 ? 44.533 26.288 49.487 1.00 47.29 39 LEU B CA 1
ATOM 2278 C C . LEU B 1 39 ? 44.695 25.084 48.574 1.00 47.40 39 LEU B C 1
ATOM 2279 O O . LEU B 1 39 ? 44.801 25.202 47.346 1.00 47.54 39 LEU B O 1
ATOM 2284 N N . SER B 1 40 ? 44.718 23.924 49.210 1.00 47.54 40 SER B N 1
ATOM 2285 C CA . SER B 1 40 ? 45.026 22.663 48.573 1.00 48.16 40 SER B CA 1
ATOM 2286 C C . SER B 1 40 ? 43.713 21.939 48.197 1.00 47.99 40 SER B C 1
ATOM 2287 O O . SER B 1 40 ? 42.765 21.907 48.978 1.00 47.90 40 SER B O 1
ATOM 2290 N N . ALA B 1 41 ? 43.650 21.388 46.989 1.00 48.11 41 ALA B N 1
ATOM 2291 C CA . ALA B 1 41 ? 42.467 20.645 46.532 1.00 47.98 41 ALA B CA 1
ATOM 2292 C C . ALA B 1 41 ? 42.359 19.258 47.196 1.00 47.84 41 ALA B C 1
ATOM 2293 O O . ALA B 1 41 ? 43.360 18.696 47.661 1.00 47.27 41 ALA B O 1
ATOM 2295 N N . ASP B 1 69 ? 35.641 25.990 53.829 1.00 65.10 69 ASP B N 1
ATOM 2296 C CA . ASP B 1 69 ? 36.058 26.897 52.776 1.00 62.37 69 ASP B CA 1
ATOM 2297 C C . ASP B 1 69 ? 35.237 26.871 51.491 1.00 60.57 69 ASP B C 1
ATOM 2298 O O . ASP B 1 69 ? 35.780 27.166 50.427 1.00 60.45 69 ASP B O 1
ATOM 2303 N N . GLN B 1 70 ? 33.941 26.550 51.604 1.00 57.46 70 GLN B N 1
ATOM 2304 C CA . GLN B 1 70 ? 32.980 26.745 50.513 1.00 55.05 70 GLN B CA 1
ATOM 2305 C C . GLN B 1 70 ? 32.892 28.219 50.115 1.00 53.33 70 GLN B C 1
ATOM 2306 O O . GLN B 1 70 ? 32.584 28.540 48.977 1.00 52.66 70 GLN B O 1
ATOM 2312 N N . HIS B 1 71 ? 33.197 29.106 51.060 1.00 51.18 71 HIS B N 1
ATOM 2313 C CA . HIS B 1 71 ? 33.200 30.534 50.808 1.00 48.94 71 HIS B CA 1
ATOM 2314 C C . HIS B 1 71 ? 34.595 31.164 50.602 1.00 46.18 71 HIS B C 1
ATOM 2315 O O . HIS B 1 71 ? 34.731 32.373 50.679 1.00 44.97 71 HIS B O 1
ATOM 2322 N N . ALA B 1 72 ? 35.606 30.350 50.304 1.00 44.56 72 ALA B N 1
ATOM 2323 C CA . ALA B 1 72 ? 37.019 30.787 50.319 1.00 42.99 72 ALA B CA 1
ATOM 2324 C C . ALA B 1 72 ? 37.431 31.884 49.316 1.00 41.86 72 ALA B C 1
ATOM 2325 O O . ALA B 1 72 ? 38.429 32.565 49.532 1.00 42.04 72 ALA B O 1
ATOM 2327 N N . ALA B 1 73 ? 36.676 32.025 48.230 1.00 40.25 73 ALA B N 1
ATOM 2328 C CA . ALA B 1 73 ? 36.960 32.977 47.167 1.00 39.63 73 ALA B CA 1
ATOM 2329 C C . ALA B 1 73 ? 36.001 34.167 47.266 1.00 39.35 73 ALA B C 1
ATOM 2330 O O . ALA B 1 73 ? 35.947 34.989 46.358 1.00 38.58 73 ALA B O 1
ATOM 2332 N N . ASP B 1 74 ? 35.201 34.227 48.336 1.00 39.08 74 ASP B N 1
ATOM 2333 C CA . ASP B 1 74 ? 34.371 35.401 48.584 1.00 39.47 74 ASP B CA 1
ATOM 2334 C C . ASP B 1 74 ? 35.300 36.603 48.633 1.00 38.28 74 ASP B C 1
ATOM 2335 O O . ASP B 1 74 ? 36.342 36.549 49.308 1.00 38.16 74 ASP B O 1
ATOM 2340 N N . GLY B 1 75 ? 34.936 37.640 47.877 1.00 37.00 75 GLY B N 1
ATOM 2341 C CA . GLY B 1 75 ? 35.718 38.851 47.755 1.00 37.86 75 GLY B CA 1
ATOM 2342 C C . GLY B 1 75 ? 36.799 38.884 46.664 1.00 37.43 75 GLY B C 1
ATOM 2343 O O . GLY B 1 75 ? 37.225 39.971 46.276 1.00 36.80 75 GLY B O 1
ATOM 2344 N N . CYS B 1 76 ? 37.244 37.712 46.185 1.00 36.66 76 CYS B N 1
ATOM 2345 C CA . CYS B 1 76 ? 38.292 37.606 45.146 1.00 35.60 76 CYS B CA 1
ATOM 2346 C C . CYS B 1 76 ? 37.818 38.028 43.760 1.00 34.26 76 CYS B C 1
ATOM 2347 O O . CYS B 1 76 ? 36.629 37.997 43.491 1.00 34.26 76 CYS B O 1
ATOM 2350 N N . GLU B 1 77 ? 38.730 38.443 42.880 1.00 33.67 77 GLU B N 1
ATOM 2351 C CA . GLU B 1 77 ? 38.315 38.727 41.494 1.00 32.73 77 GLU B CA 1
ATOM 2352 C C . GLU B 1 77 ? 38.528 37.486 40.574 1.00 30.65 77 GLU B C 1
ATOM 2353 O O . GLU B 1 77 ? 37.993 37.430 39.463 1.00 29.51 77 GLU B O 1
ATOM 2356 N N . LEU B 1 78 ? 39.267 36.502 41.075 1.00 28.17 78 LEU B N 1
ATOM 2357 C CA . LEU B 1 78 ? 39.623 35.346 40.268 1.00 28.31 78 LEU B CA 1
ATOM 2358 C C . LEU B 1 78 ? 39.976 34.149 41.152 1.00 26.97 78 LEU B C 1
ATOM 2359 O O . LEU B 1 78 ? 40.579 34.319 42.228 1.00 27.68 78 LEU B O 1
ATOM 2364 N N . VAL B 1 79 ? 39.650 32.947 40.699 1.00 25.76 79 VAL B N 1
ATOM 2365 C CA . VAL B 1 79 ? 40.260 31.749 41.266 1.00 23.63 79 VAL B CA 1
ATOM 2366 C C . VAL B 1 79 ? 41.343 31.273 40.299 1.00 23.79 79 VAL B C 1
ATOM 2367 O O . VAL B 1 79 ? 41.080 30.967 39.129 1.00 22.50 79 VAL B O 1
ATOM 2371 N N . LEU B 1 80 ? 42.594 31.284 40.754 1.00 23.92 80 LEU B N 1
ATOM 2372 C CA . LEU B 1 80 ? 43.687 30.805 39.918 1.00 23.44 80 LEU B CA 1
ATOM 2373 C C . LEU B 1 80 ? 44.077 29.430 40.361 1.00 22.93 80 LEU B C 1
ATOM 2374 O O . LEU B 1 80 ? 44.282 29.224 41.551 1.00 23.31 80 LEU B O 1
ATOM 2379 N N . VAL B 1 81 ? 44.206 28.486 39.426 1.00 23.33 81 VAL B N 1
ATOM 2380 C CA . VAL B 1 81 ? 44.572 27.098 39.778 1.00 23.62 81 VAL B CA 1
ATOM 2381 C C . VAL B 1 81 ? 45.842 26.624 39.116 1.00 23.36 81 VAL B C 1
ATOM 2382 O O . VAL B 1 81 ? 46.059 26.834 37.943 1.00 23.38 81 VAL B O 1
ATOM 2386 N N . LEU B 1 82 ? 46.647 25.913 39.865 1.00 24.59 82 LEU B N 1
ATOM 2387 C CA . LEU B 1 82 ? 47.832 25.275 39.317 1.00 26.39 82 LEU B CA 1
ATOM 2388 C C . LEU B 1 82 ? 47.704 23.803 39.605 1.00 26.44 82 LEU B C 1
ATOM 2389 O O . LEU B 1 82 ? 47.522 23.422 40.758 1.00 26.99 82 LEU B O 1
ATOM 2394 N N . GLY B 1 83 ? 47.764 22.975 38.572 1.00 27.33 83 GLY B N 1
ATOM 2395 C CA . GLY B 1 83 ? 47.676 21.522 38.737 1.00 26.90 83 GLY B CA 1
ATOM 2396 C C . GLY B 1 83 ? 46.926 20.883 37.606 1.00 27.45 83 GLY B C 1
ATOM 2397 O O . GLY B 1 83 ? 46.671 21.543 36.576 1.00 29.23 83 GLY B O 1
ATOM 2398 N N . GLY B 1 84 ? 46.556 19.614 37.776 1.00 27.18 84 GLY B N 1
ATOM 2399 C CA . GLY B 1 84 ? 45.769 18.893 36.787 1.00 26.32 84 GLY B CA 1
ATOM 2400 C C . GLY B 1 84 ? 44.268 19.207 36.754 1.00 26.64 84 GLY B C 1
ATOM 2401 O O . GLY B 1 84 ? 43.759 20.063 37.491 1.00 25.85 84 GLY B O 1
ATOM 2402 N N . ASP B 1 85 ? 43.572 18.504 35.863 1.00 27.12 85 ASP B N 1
ATOM 2403 C CA . ASP B 1 85 ? 42.142 18.669 35.617 1.00 27.02 85 ASP B CA 1
ATOM 2404 C C . ASP B 1 85 ? 41.313 18.428 36.891 1.00 26.30 85 ASP B C 1
ATOM 2405 O O . ASP B 1 85 ? 40.364 19.180 37.152 1.00 25.54 85 ASP B O 1
ATOM 2410 N N . GLY B 1 86 ? 41.694 17.449 37.711 1.00 25.31 86 GLY B N 1
ATOM 2411 C CA . GLY B 1 86 ? 41.017 17.233 38.998 1.00 24.97 86 GLY B CA 1
ATOM 2412 C C . GLY B 1 86 ? 41.102 18.395 40.020 1.00 24.36 86 GLY B C 1
ATOM 2413 O O . GLY B 1 86 ? 40.150 18.713 40.749 1.00 23.25 86 GLY B O 1
ATOM 2414 N N . THR B 1 87 ? 42.282 18.991 40.119 1.00 24.14 87 THR B N 1
ATOM 2415 C CA . THR B 1 87 ? 42.505 20.172 40.945 1.00 24.59 87 THR B CA 1
ATOM 2416 C C . THR B 1 87 ? 41.654 21.303 40.361 1.00 24.07 87 THR B C 1
ATOM 2417 O O . THR B 1 87 ? 40.944 21.971 41.083 1.00 23.01 87 THR B O 1
ATOM 2421 N N . PHE B 1 88 ? 41.693 21.461 39.035 1.00 23.94 88 PHE B N 1
ATOM 2422 C CA . PHE B 1 88 ? 40.896 22.487 38.371 1.00 24.44 88 PHE B CA 1
ATOM 2423 C C . PHE B 1 88 ? 39.402 22.395 38.724 1.00 24.93 88 PHE B C 1
ATOM 2424 O O . PHE B 1 88 ? 38.761 23.416 39.050 1.00 25.62 88 PHE B O 1
ATOM 2432 N N . LEU B 1 89 ? 38.853 21.178 38.710 1.00 25.47 89 LEU B N 1
ATOM 2433 C CA . LEU B 1 89 ? 37.448 20.955 39.051 1.00 26.01 89 LEU B CA 1
ATOM 2434 C C . LEU B 1 89 ? 37.114 21.430 40.512 1.00 27.25 89 LEU B C 1
ATOM 2435 O O . LEU B 1 89 ? 36.050 22.013 40.777 1.00 28.36 89 LEU B O 1
ATOM 2440 N N . ARG B 1 90 ? 38.017 21.196 41.457 1.00 27.39 90 ARG B N 1
ATOM 2441 C CA . ARG B 1 90 ? 37.827 21.747 42.790 1.00 28.29 90 ARG B CA 1
ATOM 2442 C C . ARG B 1 90 ? 37.824 23.295 42.739 1.00 28.22 90 ARG B C 1
ATOM 2443 O O . ARG B 1 90 ? 36.919 23.962 43.280 1.00 27.18 90 ARG B O 1
ATOM 2451 N N . ALA B 1 91 ? 38.794 23.877 42.048 1.00 27.94 91 ALA B N 1
ATOM 2452 C CA . ALA B 1 91 ? 38.818 25.337 41.983 1.00 28.31 91 ALA B CA 1
ATOM 2453 C C . ALA B 1 91 ? 37.525 25.879 41.358 1.00 28.47 91 ALA B C 1
ATOM 2454 O O . ALA B 1 91 ? 37.036 26.887 41.809 1.00 28.93 91 ALA B O 1
ATOM 2456 N N . ALA B 1 92 ? 36.972 25.196 40.350 1.00 27.91 92 ALA B N 1
ATOM 2457 C CA . ALA B 1 92 ? 35.809 25.715 39.620 1.00 28.61 92 ALA B CA 1
ATOM 2458 C C . ALA B 1 92 ? 34.583 25.771 40.511 1.00 29.42 92 ALA B C 1
ATOM 2459 O O . ALA B 1 92 ? 33.740 26.641 40.357 1.00 29.81 92 ALA B O 1
ATOM 2461 N N . GLU B 1 93 ? 34.496 24.807 41.415 1.00 30.83 93 GLU B N 1
ATOM 2462 C CA . GLU B 1 93 ? 33.471 24.772 42.445 1.00 32.67 93 GLU B CA 1
ATOM 2463 C C . GLU B 1 93 ? 33.555 26.042 43.277 1.00 32.87 93 GLU B C 1
ATOM 2464 O O . GLU B 1 93 ? 32.560 26.742 43.436 1.00 33.30 93 GLU B O 1
ATOM 2470 N N . LEU B 1 94 ? 34.749 26.347 43.793 1.00 32.61 94 LEU B N 1
ATOM 2471 C CA . LEU B 1 94 ? 34.912 27.512 44.659 1.00 31.96 94 LEU B CA 1
ATOM 2472 C C . LEU B 1 94 ? 34.633 28.791 43.913 1.00 31.57 94 LEU B C 1
ATOM 2473 O O . LEU B 1 94 ? 34.108 29.729 44.489 1.00 30.91 94 LEU B O 1
ATOM 2478 N N . ALA B 1 95 ? 34.986 28.819 42.623 1.00 31.36 95 ALA B N 1
ATOM 2479 C CA . ALA B 1 95 ? 34.766 30.002 41.802 1.00 30.76 95 ALA B CA 1
ATOM 2480 C C . ALA B 1 95 ? 33.254 30.227 41.568 1.00 30.27 95 ALA B C 1
ATOM 2481 O O . ALA B 1 95 ? 32.749 31.370 41.574 1.00 29.36 95 ALA B O 1
ATOM 2483 N N . ARG B 1 96 ? 32.541 29.131 41.360 1.00 29.96 96 ARG B N 1
ATOM 2484 C CA . ARG B 1 96 ? 31.121 29.212 41.073 1.00 31.60 96 ARG B CA 1
ATOM 2485 C C . ARG B 1 96 ? 30.389 29.530 42.362 1.00 31.55 96 ARG B C 1
ATOM 2486 O O . ARG B 1 96 ? 29.412 30.245 42.314 1.00 31.50 96 ARG B O 1
ATOM 2494 N N . ASN B 1 97 ? 30.867 29.031 43.508 1.00 32.56 97 ASN B N 1
ATOM 2495 C CA . ASN B 1 97 ? 30.324 29.481 44.806 1.00 34.78 97 ASN B CA 1
ATOM 2496 C C . ASN B 1 97 ? 30.369 31.010 44.979 1.00 35.27 97 ASN B C 1
ATOM 2497 O O . ASN B 1 97 ? 29.403 31.609 45.453 1.00 36.21 97 ASN B O 1
ATOM 2502 N N . ALA B 1 98 ? 31.481 31.625 44.573 1.00 34.93 98 ALA B N 1
ATOM 2503 C CA . ALA B 1 98 ? 31.643 33.075 44.637 1.00 35.36 98 ALA B CA 1
ATOM 2504 C C . ALA B 1 98 ? 31.132 33.873 43.430 1.00 35.09 98 ALA B C 1
ATOM 2505 O O . ALA B 1 98 ? 31.116 35.105 43.487 1.00 35.91 98 ALA B O 1
ATOM 2507 N N . SER B 1 99 ? 30.735 33.198 42.354 1.00 34.11 99 SER B N 1
ATOM 2508 C CA . SER B 1 99 ? 30.404 33.865 41.086 1.00 34.12 99 SER B CA 1
ATOM 2509 C C . SER B 1 99 ? 31.579 34.687 40.486 1.00 33.33 99 SER B C 1
ATOM 2510 O O . SER B 1 99 ? 31.420 35.874 40.151 1.00 33.58 99 SER B O 1
ATOM 2513 N N . ILE B 1 100 ? 32.750 34.045 40.362 1.00 31.54 100 ILE B N 1
ATOM 2514 C CA . ILE B 1 100 ? 33.923 34.656 39.731 1.00 29.25 100 ILE B CA 1
ATOM 2515 C C . ILE B 1 100 ? 34.620 33.669 38.760 1.00 27.60 100 ILE B C 1
ATOM 2516 O O . ILE B 1 100 ? 34.363 32.469 38.774 1.00 27.00 100 ILE B O 1
ATOM 2521 N N . PRO B 1 101 ? 35.427 34.193 37.857 1.00 26.42 101 PRO B N 1
ATOM 2522 C CA . PRO B 1 101 ? 36.170 33.336 36.916 1.00 25.33 101 PRO B CA 1
ATOM 2523 C C . PRO B 1 101 ? 37.194 32.433 37.564 1.00 24.23 101 PRO B C 1
ATOM 2524 O O . PRO B 1 101 ? 37.703 32.693 38.678 1.00 24.24 101 PRO B O 1
ATOM 2528 N N . VAL B 1 102 ? 37.406 31.304 36.897 1.00 23.40 102 VAL B N 1
ATOM 2529 C CA . VAL B 1 102 ? 38.474 30.372 37.248 1.00 22.07 102 VAL B CA 1
ATOM 2530 C C . VAL B 1 102 ? 39.456 30.399 36.092 1.00 21.54 102 VAL B C 1
ATOM 2531 O O . VAL B 1 102 ? 39.062 30.500 34.957 1.00 22.19 102 VAL B O 1
ATOM 2535 N N . LEU B 1 103 ? 40.738 30.343 36.399 1.00 21.09 103 LEU B N 1
ATOM 2536 C CA . LEU B 1 103 ? 41.794 30.258 35.402 1.00 21.48 103 LEU B CA 1
ATOM 2537 C C . LEU B 1 103 ? 42.792 29.209 35.877 1.00 21.74 103 LEU B C 1
ATOM 2538 O O . LEU B 1 103 ? 43.160 29.163 37.065 1.00 23.51 103 LEU B O 1
ATOM 2543 N N . GLY B 1 104 ? 43.205 28.338 34.986 1.00 22.66 104 GLY B N 1
ATOM 2544 C CA . GLY B 1 104 ? 44.109 27.270 35.376 1.00 23.72 104 GLY B CA 1
ATOM 2545 C C . GLY B 1 104 ? 45.377 27.199 34.553 1.00 24.28 104 GLY B C 1
ATOM 2546 O O . GLY B 1 104 ? 45.377 27.484 33.351 1.00 23.14 104 GLY B O 1
ATOM 2547 N N . VAL B 1 105 ? 46.453 26.834 35.236 1.00 25.13 105 VAL B N 1
ATOM 2548 C CA . VAL B 1 105 ? 47.769 26.671 34.639 1.00 27.43 105 VAL B CA 1
ATOM 2549 C C . VAL B 1 105 ? 48.187 25.239 34.940 1.00 29.06 105 VAL B C 1
ATOM 2550 O O . VAL B 1 105 ? 48.108 24.808 36.095 1.00 28.74 105 VAL B O 1
ATOM 2554 N N . ASN B 1 106 ? 48.577 24.469 33.948 1.00 31.57 106 ASN B N 1
ATOM 2555 C CA . ASN B 1 106 ? 48.949 23.132 34.349 1.00 36.78 106 ASN B CA 1
ATOM 2556 C C . ASN B 1 106 ? 50.432 22.941 34.755 1.00 38.17 106 ASN B C 1
ATOM 2557 O O . ASN B 1 106 ? 51.307 23.790 34.451 1.00 37.99 106 ASN B O 1
ATOM 2562 N N . LEU B 1 107 ? 50.670 21.907 35.552 1.00 41.10 107 LEU B N 1
ATOM 2563 C CA . LEU B 1 107 ? 52.004 21.610 36.126 1.00 43.97 107 LEU B CA 1
ATOM 2564 C C . LEU B 1 107 ? 52.684 20.368 35.519 1.00 45.71 107 LEU B C 1
ATOM 2565 O O . LEU B 1 107 ? 53.501 20.493 34.583 1.00 47.44 107 LEU B O 1
ATOM 2570 N N . GLY B 1 108 ? 52.360 19.181 36.032 1.00 47.54 108 GLY B N 1
ATOM 2571 C CA . GLY B 1 108 ? 52.886 17.926 35.467 1.00 48.46 108 GLY B CA 1
ATOM 2572 C C . GLY B 1 108 ? 52.102 17.310 34.307 1.00 48.53 108 GLY B C 1
ATOM 2573 O O . GLY B 1 108 ? 52.361 17.566 33.118 1.00 48.82 108 GLY B O 1
ATOM 2574 N N . ARG B 1 109 ? 51.150 16.471 34.692 1.00 49.09 109 ARG B N 1
ATOM 2575 C CA . ARG B 1 109 ? 50.216 15.763 33.817 1.00 49.19 109 ARG B CA 1
ATOM 2576 C C . ARG B 1 109 ? 49.507 16.691 32.814 1.00 47.70 109 ARG B C 1
ATOM 2577 O O . ARG B 1 109 ? 48.810 17.582 33.238 1.00 48.80 109 ARG B O 1
ATOM 2585 N N . ILE B 1 110 ? 49.673 16.462 31.509 1.00 45.92 110 ILE B N 1
ATOM 2586 C CA . ILE B 1 110 ? 48.925 17.157 30.431 1.00 44.07 110 ILE B CA 1
ATOM 2587 C C . ILE B 1 110 ? 47.400 16.886 30.474 1.00 41.61 110 ILE B C 1
ATOM 2588 O O . ILE B 1 110 ? 46.992 15.747 30.646 1.00 41.04 110 ILE B O 1
ATOM 2593 N N . GLY B 1 111 ? 46.580 17.935 30.331 1.00 39.20 111 GLY B N 1
ATOM 2594 C CA . GLY B 1 111 ? 45.119 17.874 30.506 1.00 35.17 111 GLY B CA 1
ATOM 2595 C C . GLY B 1 111 ? 44.278 18.669 29.497 1.00 33.20 111 GLY B C 1
ATOM 2596 O O . GLY B 1 111 ? 44.742 18.964 28.372 1.00 33.67 111 GLY B O 1
ATOM 2597 N N . PHE B 1 112 ? 43.046 19.032 29.856 1.00 30.23 112 PHE B N 1
ATOM 2598 C CA . PHE B 1 112 ? 42.191 19.771 28.899 1.00 27.69 112 PHE B CA 1
ATOM 2599 C C . PHE B 1 112 ? 41.739 21.166 29.345 1.00 26.59 112 PHE B C 1
ATOM 2600 O O . PHE B 1 112 ? 41.307 21.970 28.497 1.00 26.92 112 PHE B O 1
ATOM 2608 N N . LEU B 1 113 ? 41.808 21.445 30.642 1.00 24.25 113 LEU B N 1
ATOM 2609 C CA . LEU B 1 113 ? 41.070 22.577 31.185 1.00 24.00 113 LEU B CA 1
ATOM 2610 C C . LEU B 1 113 ? 41.921 23.803 31.485 1.00 23.62 113 LEU B C 1
ATOM 2611 O O . LEU B 1 113 ? 41.369 24.885 31.542 1.00 23.31 113 LEU B O 1
ATOM 2616 N N . ALA B 1 114 ? 43.234 23.619 31.669 1.00 22.03 114 ALA B N 1
ATOM 2617 C CA . ALA B 1 114 ? 44.160 24.735 31.935 1.00 22.05 114 ALA B CA 1
ATOM 2618 C C . ALA B 1 114 ? 44.379 25.595 30.700 1.00 22.54 114 ALA B C 1
ATOM 2619 O O . ALA B 1 114 ? 44.357 25.098 29.569 1.00 22.71 114 ALA B O 1
ATOM 2621 N N . GLU B 1 115 ? 44.627 26.885 30.910 1.00 22.87 115 GLU B N 1
ATOM 2622 C CA . GLU B 1 115 ? 44.803 27.768 29.775 1.00 22.95 115 GLU B CA 1
ATOM 2623 C C . GLU B 1 115 ? 46.274 27.930 29.413 1.00 23.11 115 GLU B C 1
ATOM 2624 O O . GLU B 1 115 ? 46.579 28.569 28.422 1.00 23.61 115 GLU B O 1
ATOM 2630 N N . ALA B 1 116 ? 47.173 27.383 30.219 1.00 23.89 116 ALA B N 1
ATOM 2631 C CA . ALA B 1 116 ? 48.607 27.534 29.986 1.00 26.46 116 ALA B CA 1
ATOM 2632 C C . ALA B 1 116 ? 49.416 26.439 30.668 1.00 27.67 116 ALA B C 1
ATOM 2633 O O . ALA B 1 116 ? 48.887 25.716 31.482 1.00 27.32 116 ALA B O 1
ATOM 2635 N N . GLU B 1 117 ? 50.698 26.344 30.315 1.00 29.92 11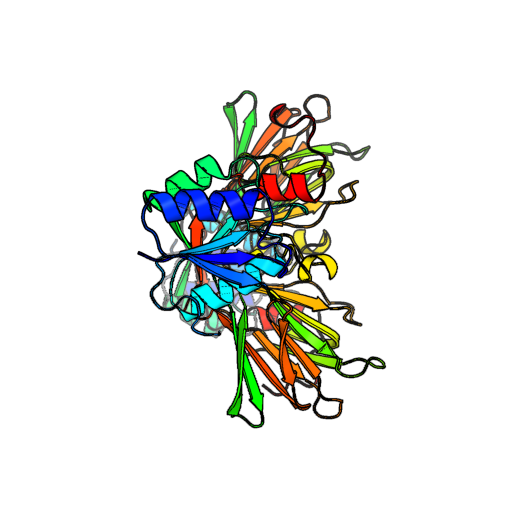7 GLU B N 1
ATOM 2636 C CA . GLU B 1 117 ? 51.627 25.441 30.993 1.00 31.73 117 GLU B CA 1
ATOM 2637 C C . GLU B 1 117 ? 52.560 26.240 31.952 1.00 31.95 117 GLU B C 1
ATOM 2638 O O . GLU B 1 117 ? 52.703 27.466 31.822 1.00 32.54 117 GLU B O 1
ATOM 2644 N N . ALA B 1 118 ? 53.138 25.553 32.943 1.00 32.21 118 ALA B N 1
ATOM 2645 C CA . ALA B 1 118 ? 53.942 26.173 33.983 1.00 32.24 118 ALA B CA 1
ATOM 2646 C C . ALA B 1 118 ? 54.987 27.121 33.444 1.00 33.14 118 ALA B C 1
ATOM 2647 O O . ALA B 1 118 ? 55.242 28.154 34.053 1.00 34.01 118 ALA B O 1
ATOM 2649 N N . GLU B 1 119 ? 55.576 26.789 32.299 1.00 34.30 119 GLU B N 1
ATOM 2650 C CA . GLU B 1 119 ? 56.674 27.568 31.755 1.00 34.89 119 GLU B CA 1
ATOM 2651 C C . GLU B 1 119 ? 56.256 28.997 31.339 1.00 34.17 119 GLU B C 1
ATOM 2652 O O . GLU B 1 119 ? 57.118 29.868 31.157 1.00 33.82 119 GLU B O 1
ATOM 2658 N N . ALA B 1 120 ? 54.948 29.230 31.172 1.00 32.04 120 ALA B N 1
ATOM 2659 C CA . ALA B 1 120 ? 54.464 30.546 30.760 1.00 30.60 120 ALA B CA 1
ATOM 2660 C C . ALA B 1 120 ? 53.758 31.228 31.914 1.00 28.99 120 ALA B C 1
ATOM 2661 O O . ALA B 1 120 ? 52.856 32.020 31.714 1.00 29.92 120 ALA B O 1
ATOM 2663 N N . ILE B 1 121 ? 54.151 30.892 33.131 1.00 28.15 121 ILE B N 1
ATOM 2664 C CA . ILE B 1 121 ? 53.582 31.507 34.320 1.00 27.94 121 ILE B CA 1
ATOM 2665 C C . ILE B 1 121 ? 53.715 33.048 34.389 1.00 28.31 121 ILE B C 1
ATOM 2666 O O . ILE B 1 121 ? 52.758 33.720 34.807 1.00 29.06 121 ILE B O 1
ATOM 2671 N N . ASP B 1 122 ? 54.846 33.596 33.936 1.00 28.48 122 ASP B N 1
ATOM 2672 C CA . ASP B 1 122 ? 55.059 35.060 33.887 1.00 30.02 122 ASP B CA 1
ATOM 2673 C C . ASP B 1 122 ? 54.051 35.708 32.945 1.00 29.03 122 ASP B C 1
ATOM 2674 O O . ASP B 1 122 ? 53.346 36.645 33.330 1.00 29.27 122 ASP B O 1
ATOM 2679 N N . ALA B 1 123 ? 53.985 35.226 31.713 1.00 27.47 123 ALA B N 1
ATOM 2680 C CA . ALA B 1 123 ? 52.944 35.718 30.812 1.00 27.54 123 ALA B CA 1
ATOM 2681 C C . ALA B 1 123 ? 51.571 35.617 31.435 1.00 27.57 123 ALA B C 1
ATOM 2682 O O . ALA B 1 123 ? 50.799 36.549 31.324 1.00 29.15 123 ALA B O 1
ATOM 2684 N N . VAL B 1 124 ? 51.249 34.498 32.098 1.00 27.13 124 VAL B N 1
ATOM 2685 C CA . VAL B 1 124 ? 49.895 34.344 32.674 1.00 25.29 124 VAL B CA 1
ATOM 2686 C C . VAL B 1 124 ? 49.672 35.402 33.762 1.00 25.93 124 VAL B C 1
ATOM 2687 O O . VAL B 1 124 ? 48.623 36.035 33.839 1.00 26.21 124 VAL B O 1
ATOM 2691 N N . LEU B 1 125 ? 50.665 35.561 34.643 1.00 26.70 125 LEU B N 1
ATOM 2692 C CA . LEU B 1 125 ? 50.571 36.508 35.760 1.00 25.78 125 LEU B CA 1
ATOM 2693 C C . LEU B 1 125 ? 50.371 37.928 35.253 1.00 25.75 125 LEU B C 1
ATOM 2694 O O . LEU B 1 125 ? 49.662 38.699 35.890 1.00 25.20 125 LEU B O 1
ATOM 2699 N N . GLU B 1 126 ? 50.948 38.254 34.087 1.00 24.97 126 GLU B N 1
ATOM 2700 C CA . GLU B 1 126 ? 50.721 39.565 33.469 1.00 26.26 126 GLU B CA 1
ATOM 2701 C C . GLU B 1 126 ? 49.219 39.834 33.200 1.00 25.86 126 GLU B C 1
ATOM 2702 O O . GLU B 1 126 ? 48.777 40.970 33.323 1.00 26.58 126 GLU B O 1
ATOM 2708 N N . HIS B 1 127 ? 48.484 38.795 32.788 1.00 24.99 127 HIS B N 1
ATOM 2709 C CA . HIS B 1 127 ? 47.089 38.921 32.409 1.00 24.45 127 HIS B CA 1
ATOM 2710 C C . HIS B 1 127 ? 46.300 38.925 33.678 1.00 23.72 127 HIS B C 1
ATOM 2711 O O . HIS B 1 127 ? 45.300 39.611 33.745 1.00 23.96 127 HIS B O 1
ATOM 2718 N N . VAL B 1 128 ? 46.748 38.191 34.702 1.00 23.40 128 VAL B N 1
ATOM 2719 C CA . VAL B 1 128 ? 46.060 38.279 35.995 1.00 23.99 128 VAL B CA 1
ATOM 2720 C C . VAL B 1 128 ? 46.133 39.722 36.648 1.00 24.73 128 VAL B C 1
ATOM 2721 O O . VAL B 1 128 ? 45.112 40.246 37.124 1.00 23.41 128 VAL B O 1
ATOM 2725 N N . VAL B 1 129 ? 47.336 40.307 36.696 1.00 25.70 129 VAL B N 1
ATOM 2726 C CA . VAL B 1 129 ? 47.569 41.666 37.227 1.00 27.44 129 VAL B CA 1
ATOM 2727 C C . VAL B 1 129 ? 46.774 42.762 36.451 1.00 28.43 129 VAL B C 1
ATOM 2728 O O . VAL B 1 129 ? 46.054 43.552 37.065 1.00 30.53 129 VAL B O 1
ATOM 2732 N N . ALA B 1 130 ? 46.858 42.766 35.120 1.00 28.86 130 ALA B N 1
ATOM 2733 C CA . ALA B 1 130 ? 46.092 43.687 34.279 1.00 28.71 130 ALA B CA 1
ATOM 2734 C C . ALA B 1 130 ? 44.601 43.335 34.230 1.00 29.74 130 ALA B C 1
ATOM 2735 O O . ALA B 1 130 ? 43.788 44.177 33.824 1.00 29.47 130 ALA B O 1
ATOM 2737 N N . GLN B 1 131 ? 44.232 42.091 34.605 1.00 30.94 131 GLN B N 1
ATOM 2738 C CA . GLN B 1 131 ? 42.828 41.653 34.598 1.00 31.93 131 GLN B CA 1
ATOM 2739 C C . GLN B 1 131 ? 42.229 41.898 33.208 1.00 32.27 131 GLN B C 1
ATOM 2740 O O . GLN B 1 131 ? 41.173 42.522 33.087 1.00 32.59 131 GLN B O 1
ATOM 2746 N N . ASP B 1 132 ? 42.926 41.456 32.152 1.00 32.87 132 ASP B N 1
ATOM 2747 C CA . ASP B 1 132 ? 42.477 41.738 30.766 1.00 33.20 132 ASP B CA 1
ATOM 2748 C C . ASP B 1 132 ? 42.164 40.495 29.905 1.00 32.84 132 ASP B C 1
ATOM 2749 O O . ASP B 1 132 ? 41.960 40.607 28.685 1.00 34.49 132 ASP B O 1
ATOM 2754 N N . TYR B 1 133 ? 42.160 39.325 30.516 1.00 31.28 133 TYR B N 1
ATOM 2755 C CA . TYR B 1 133 ? 41.666 38.097 29.862 1.00 30.79 133 TYR B CA 1
ATOM 2756 C C . TYR B 1 133 ? 40.133 38.158 29.567 1.00 30.36 133 TYR B C 1
ATOM 2757 O O . TYR B 1 133 ? 39.389 38.846 30.252 1.00 30.16 133 TYR B O 1
ATOM 2766 N N . ARG B 1 134 ? 39.690 37.411 28.565 1.00 31.30 134 ARG B N 1
ATOM 2767 C CA . ARG B 1 134 ? 38.263 37.202 28.289 1.00 32.57 134 ARG B CA 1
ATOM 2768 C C . ARG B 1 134 ? 37.684 36.262 29.347 1.00 32.39 134 ARG B C 1
ATOM 2769 O O . ARG B 1 134 ? 38.405 35.492 29.976 1.00 31.55 134 ARG B O 1
ATOM 2777 N N . VAL B 1 135 ? 36.360 36.285 29.478 1.00 32.19 135 VAL B N 1
ATOM 2778 C CA . VAL B 1 135 ? 35.649 35.398 30.377 1.00 31.78 135 VAL B CA 1
ATOM 2779 C C . VAL B 1 135 ? 34.397 34.956 29.615 1.00 31.96 135 VAL B C 1
ATOM 2780 O O . VAL B 1 135 ? 33.615 35.801 29.132 1.00 32.72 135 VAL B O 1
ATOM 2784 N N . GLU B 1 136 ? 34.179 33.650 29.520 1.00 30.90 136 GLU B N 1
ATOM 2785 C CA . GLU B 1 136 ? 33.020 33.104 28.793 1.00 30.15 136 GLU B CA 1
ATOM 2786 C C . GLU B 1 136 ? 32.200 32.282 29.773 1.00 28.64 136 GLU B C 1
ATOM 2787 O O . GLU B 1 136 ? 32.693 31.926 30.839 1.00 27.97 136 GLU B O 1
ATOM 2793 N N . ASP B 1 137 ? 30.957 31.976 29.435 1.00 27.85 137 ASP B N 1
ATOM 2794 C CA . ASP B 1 137 ? 30.175 31.004 30.182 1.00 28.35 137 ASP B CA 1
ATOM 2795 C C . ASP B 1 137 ? 30.475 29.562 29.725 1.00 27.82 137 ASP B C 1
ATOM 2796 O O . ASP B 1 137 ? 30.433 29.291 28.545 1.00 26.81 137 ASP B O 1
ATOM 2801 N N . ARG B 1 138 ? 30.761 28.667 30.663 1.00 27.14 138 ARG B N 1
ATOM 2802 C CA . ARG B 1 138 ? 30.751 27.249 30.405 1.00 27.53 138 ARG B CA 1
ATOM 2803 C C . ARG B 1 138 ? 29.535 26.572 31.054 1.00 28.87 138 ARG B C 1
ATOM 2804 O O . ARG B 1 138 ? 29.300 26.686 32.261 1.00 28.51 138 ARG B O 1
ATOM 2812 N N . LEU B 1 139 ? 28.768 25.897 30.207 1.00 29.71 139 LEU B N 1
ATOM 2813 C CA . LEU B 1 139 ? 27.639 25.073 30.557 1.00 31.35 139 LEU B CA 1
ATOM 2814 C C . LEU B 1 139 ? 27.854 24.152 31.802 1.00 31.66 139 LEU B C 1
ATOM 2815 O O . LEU B 1 139 ? 28.886 23.494 31.964 1.00 31.07 139 LEU B O 1
ATOM 2820 N N . THR B 1 140 ? 26.832 24.125 32.652 1.00 30.48 140 THR B N 1
ATOM 2821 C CA . THR B 1 140 ? 26.820 23.339 33.866 1.00 30.26 140 THR B CA 1
ATOM 2822 C C . THR B 1 140 ? 25.482 22.555 33.889 1.00 28.64 140 THR B C 1
ATOM 2823 O O . THR B 1 140 ? 24.485 23.025 33.325 1.00 26.46 140 THR B O 1
ATOM 2827 N N . LEU B 1 141 ? 25.488 21.391 34.560 1.00 27.80 141 LEU B N 1
ATOM 2828 C CA . LEU B 1 141 ? 24.316 20.525 34.710 1.00 28.02 141 LEU B CA 1
ATOM 2829 C C . LEU B 1 141 ? 23.645 20.628 36.064 1.00 28.59 141 LEU B C 1
ATOM 2830 O O . LEU B 1 141 ? 24.275 20.578 37.090 1.00 27.61 141 LEU B O 1
ATOM 2835 N N . ASP B 1 142 ? 22.331 20.739 36.038 1.00 31.02 142 ASP B N 1
ATOM 2836 C CA . ASP B 1 142 ? 21.494 20.661 37.234 1.00 33.14 142 ASP B CA 1
ATOM 2837 C C . ASP B 1 142 ? 21.147 19.185 37.480 1.00 32.08 142 ASP B C 1
ATOM 2838 O O . ASP B 1 142 ? 20.720 18.530 36.566 1.00 31.69 142 ASP B O 1
ATOM 2843 N N . VAL B 1 143 ? 21.325 18.655 38.691 1.00 32.41 143 VAL B N 1
ATOM 2844 C CA . VAL B 1 143 ? 20.852 17.288 38.973 1.00 31.81 143 VAL B CA 1
ATOM 2845 C C . VAL B 1 143 ? 19.946 17.190 40.236 1.00 31.74 143 VAL B C 1
ATOM 2846 O O . VAL B 1 143 ? 20.330 17.616 41.328 1.00 32.03 143 VAL B O 1
ATOM 2850 N N . VAL B 1 144 ? 18.738 16.656 40.076 1.00 30.95 144 VAL B N 1
ATOM 2851 C CA . VAL B 1 144 ? 17.844 16.507 41.223 1.00 30.27 144 VAL B CA 1
ATOM 2852 C C . VAL B 1 144 ? 17.564 15.032 41.477 1.00 30.75 144 VAL B C 1
ATOM 2853 O O . VAL B 1 144 ? 17.467 14.218 40.526 1.00 30.09 144 VAL B O 1
ATOM 2857 N N . VAL B 1 145 ? 17.563 14.670 42.757 1.00 30.78 145 VAL B N 1
ATOM 2858 C CA . VAL B 1 145 ? 17.079 13.376 43.211 1.00 31.47 145 VAL B CA 1
ATOM 2859 C C . VAL B 1 145 ? 15.648 13.526 43.712 1.00 31.94 145 VAL B C 1
ATOM 2860 O O . VAL B 1 145 ? 15.393 14.336 44.602 1.00 32.63 145 VAL B O 1
ATOM 2864 N N . ARG B 1 146 ? 14.730 12.764 43.114 1.00 31.93 146 ARG B N 1
ATOM 2865 C CA . ARG B 1 146 ? 13.299 12.843 43.406 1.00 32.82 146 ARG B CA 1
ATOM 2866 C C . ARG B 1 146 ? 12.795 11.543 43.995 1.00 33.97 146 ARG B C 1
ATOM 2867 O O . ARG B 1 146 ? 12.943 10.509 43.389 1.00 33.13 146 ARG B O 1
ATOM 2875 N N . GLN B 1 147 ? 12.190 11.601 45.178 1.00 36.75 147 GLN B N 1
ATOM 2876 C CA . GLN B 1 147 ? 11.514 10.429 45.738 1.00 39.93 147 GLN B CA 1
ATOM 2877 C C . GLN B 1 147 ? 10.047 10.721 46.011 1.00 41.14 147 GLN B C 1
ATOM 2878 O O . GLN B 1 147 ? 9.718 11.779 46.554 1.00 42.36 147 GLN B O 1
ATOM 2884 N N . GLY B 1 148 ? 9.161 9.820 45.600 1.00 42.78 148 GLY B N 1
ATOM 2885 C CA . GLY B 1 148 ? 7.728 10.008 45.801 1.00 43.55 148 GLY B CA 1
ATOM 2886 C C . GLY B 1 148 ? 7.291 11.422 45.436 1.00 44.34 148 GLY B C 1
ATOM 2887 O O . GLY B 1 148 ? 6.610 12.110 46.206 1.00 44.92 148 GLY B O 1
ATOM 2888 N N . GLY B 1 149 ? 7.733 11.866 44.266 1.00 43.88 149 GLY B N 1
ATOM 2889 C CA . GLY B 1 149 ? 7.320 13.124 43.701 1.00 44.16 149 GLY B CA 1
ATOM 2890 C C . GLY B 1 149 ? 7.953 14.371 44.272 1.00 44.15 149 GLY B C 1
ATOM 2891 O O . GLY B 1 149 ? 7.620 15.461 43.807 1.00 44.65 149 GLY B O 1
ATOM 2892 N N . ARG B 1 150 ? 8.850 14.239 45.257 1.00 43.39 150 ARG B N 1
ATOM 2893 C CA . ARG B 1 150 ? 9.566 15.426 45.749 1.00 42.74 150 ARG B CA 1
ATOM 2894 C C . ARG B 1 150 ? 11.148 15.393 45.832 1.00 40.98 150 ARG B C 1
ATOM 2895 O O . ARG B 1 150 ? 11.795 14.332 45.973 1.00 40.07 150 ARG B O 1
ATOM 2903 N N . ILE B 1 151 ? 11.743 16.577 45.726 1.00 39.29 151 ILE B N 1
ATOM 2904 C CA . ILE B 1 151 ? 13.186 16.724 45.636 1.00 38.19 151 ILE B CA 1
ATOM 2905 C C . ILE B 1 151 ? 13.863 16.422 46.945 1.00 38.18 151 ILE B C 1
ATOM 2906 O O . ILE B 1 151 ? 13.702 17.166 47.901 1.00 39.93 151 ILE B O 1
ATOM 2911 N N . VAL B 1 152 ? 14.656 15.370 46.997 1.00 36.97 152 VAL B N 1
ATOM 2912 C CA . VAL B 1 152 ? 15.325 15.030 48.260 1.00 36.01 152 VAL B CA 1
ATOM 2913 C C . VAL B 1 152 ? 16.822 15.352 48.249 1.00 35.41 152 VAL B C 1
ATOM 2914 O O . VAL B 1 152 ? 17.458 15.394 49.302 1.00 35.92 152 VAL B O 1
ATOM 2918 N N . ASN B 1 153 ? 17.398 15.548 47.073 1.00 34.12 153 ASN B N 1
ATOM 2919 C CA . ASN B 1 153 ? 18.758 16.071 47.009 1.00 33.13 153 ASN B CA 1
ATOM 2920 C C . ASN B 1 153 ? 18.996 16.802 45.728 1.00 33.56 153 ASN B C 1
ATOM 2921 O O . ASN B 1 153 ? 18.247 16.628 44.763 1.00 32.94 153 ASN B O 1
ATOM 2926 N N . ARG B 1 154 ? 20.055 17.602 45.704 1.00 33.35 154 ARG B N 1
ATOM 2927 C CA . ARG B 1 154 ? 20.344 18.358 44.503 1.00 34.21 154 ARG B CA 1
ATOM 2928 C C . ARG B 1 154 ? 21.847 18.565 44.318 1.00 32.23 154 ARG B C 1
ATOM 2929 O O . ARG B 1 154 ? 22.584 18.670 45.285 1.00 30.36 154 ARG B O 1
ATOM 2937 N N . GLY B 1 155 ? 22.305 18.524 43.065 1.00 30.88 155 GLY B N 1
ATOM 2938 C CA . GLY B 1 155 ? 23.702 18.793 42.803 1.00 28.85 155 GLY B CA 1
ATOM 2939 C C . GLY B 1 155 ? 23.871 19.425 41.454 1.00 28.06 155 GLY B C 1
ATOM 2940 O O . GLY B 1 155 ? 22.883 19.618 40.734 1.00 27.64 155 GLY B O 1
ATOM 2941 N N . TRP B 1 156 ? 25.127 19.709 41.107 1.00 27.29 156 TRP B N 1
ATOM 2942 C CA . TRP B 1 156 ? 25.497 20.283 39.817 1.00 27.15 156 TRP B CA 1
ATOM 2943 C C . TRP B 1 156 ? 26.789 19.684 39.296 1.00 25.99 156 TRP B C 1
ATOM 2944 O O . TRP B 1 156 ? 27.548 19.080 40.056 1.00 26.03 156 TRP B O 1
ATOM 2955 N N . ALA B 1 157 ? 27.052 19.866 37.999 1.00 25.00 157 ALA B N 1
ATOM 2956 C CA . ALA B 1 157 ? 28.306 19.390 37.432 1.00 24.58 157 ALA B CA 1
ATOM 2957 C C . ALA B 1 157 ? 28.727 20.208 36.217 1.00 23.79 157 ALA B C 1
ATOM 2958 O O . ALA B 1 157 ? 27.895 20.615 35.418 1.00 23.24 157 ALA B O 1
ATOM 2960 N N . LEU B 1 158 ? 30.031 20.375 36.077 1.00 22.53 158 LEU B N 1
ATOM 2961 C CA . LEU B 1 158 ? 30.634 20.967 34.912 1.00 23.49 158 LEU B CA 1
ATOM 2962 C C . LEU B 1 158 ? 31.192 19.900 33.962 1.00 23.16 158 LEU B C 1
ATOM 2963 O O . LEU B 1 158 ? 31.277 20.131 32.747 1.00 23.04 158 LEU B O 1
ATOM 2968 N N . ASN B 1 159 ? 31.568 18.748 34.526 1.00 21.39 159 ASN B N 1
ATOM 2969 C CA . ASN B 1 159 ? 32.107 17.608 33.784 1.00 21.94 159 ASN B CA 1
ATOM 2970 C C . ASN B 1 159 ? 31.052 16.487 33.511 1.00 22.68 159 ASN B C 1
ATOM 2971 O O . ASN B 1 159 ? 30.603 16.346 32.352 1.00 23.70 159 ASN B O 1
ATOM 2976 N N . GLU B 1 160 ? 30.648 15.744 34.571 1.00 20.93 160 GLU B N 1
ATOM 2977 C CA . GLU B 1 160 ? 29.678 14.662 34.483 1.00 22.56 160 GLU B CA 1
ATOM 2978 C C . GLU B 1 160 ? 28.918 14.480 35.766 1.00 22.22 160 GLU B C 1
ATOM 2979 O O . GLU B 1 160 ? 29.430 14.682 36.873 1.00 21.22 160 GLU B O 1
ATOM 2985 N N . VAL B 1 161 ? 27.706 13.990 35.579 1.00 21.91 161 VAL B N 1
ATOM 2986 C CA . VAL B 1 161 ? 26.978 13.288 36.599 1.00 21.78 161 VAL B CA 1
ATOM 2987 C C . VAL B 1 161 ? 27.141 11.760 36.342 1.00 22.75 161 VAL B C 1
ATOM 2988 O O . VAL B 1 161 ? 26.746 11.253 35.285 1.00 23.20 161 VAL B O 1
ATOM 2992 N N . SER B 1 162 ? 27.669 11.023 37.308 1.00 22.92 162 SER B N 1
ATOM 2993 C CA . SER B 1 162 ? 27.807 9.574 37.152 1.00 24.69 162 SER B CA 1
ATOM 2994 C C . SER B 1 162 ? 26.974 8.840 38.185 1.00 24.82 162 SER B C 1
ATOM 2995 O O . SER B 1 162 ? 27.260 8.881 39.405 1.00 23.75 162 SER B O 1
ATOM 2998 N N . LEU B 1 163 ? 25.901 8.239 37.686 1.00 24.52 163 LEU B N 1
ATOM 2999 C CA . LEU B 1 163 ? 25.051 7.336 38.443 1.00 25.27 163 LEU B CA 1
ATOM 3000 C C . LEU B 1 163 ? 25.722 5.969 38.373 1.00 25.83 163 LEU B C 1
ATOM 3001 O O . LEU B 1 163 ? 25.976 5.455 37.280 1.00 24.78 163 LEU B O 1
ATOM 3006 N N . GLU B 1 164 ? 25.996 5.390 39.538 1.00 27.18 164 GLU B N 1
ATOM 3007 C CA . GLU B 1 164 ? 26.777 4.153 39.661 1.00 28.77 164 GLU B CA 1
ATOM 3008 C C . GLU B 1 164 ? 26.113 3.208 40.621 1.00 29.15 164 GLU B C 1
ATOM 3009 O O . GLU B 1 164 ? 25.570 3.665 41.639 1.00 29.95 164 GLU B O 1
ATOM 3015 N N . LYS B 1 165 ? 26.186 1.901 40.353 1.00 29.64 165 LYS B N 1
ATOM 3016 C CA . LYS B 1 165 ? 25.602 0.892 41.271 1.00 29.89 165 LYS B CA 1
ATOM 3017 C C . LYS B 1 165 ? 26.180 0.940 42.693 1.00 30.95 165 LYS B C 1
ATOM 3018 O O . LYS B 1 165 ? 27.381 1.165 42.870 1.00 29.75 165 LYS B O 1
ATOM 3024 N N . GLY B 1 166 ? 25.311 0.756 43.695 1.00 32.18 166 GLY B N 1
ATOM 3025 C CA . GLY B 1 166 ? 25.749 0.717 45.086 1.00 33.94 166 GLY B CA 1
ATOM 3026 C C . GLY B 1 166 ? 26.686 -0.472 45.335 1.00 35.47 166 GLY B C 1
ATOM 3027 O O . GLY B 1 166 ? 27.929 -0.290 45.335 1.00 35.45 166 GLY B O 1
ATOM 3028 N N . PRO B 1 167 ? 26.109 -1.679 45.493 1.00 36.21 167 PRO B N 1
ATOM 3029 C CA . PRO B 1 167 ? 26.892 -2.913 45.725 1.00 37.55 167 PRO B CA 1
ATOM 3030 C C . PRO B 1 167 ? 27.873 -3.228 44.612 1.00 38.74 167 PRO B C 1
ATOM 3031 O O . PRO B 1 167 ? 27.625 -2.907 43.431 1.00 38.46 167 PRO B O 1
ATOM 3035 N N . ARG B 1 168 ? 28.982 -3.862 44.980 1.00 40.02 168 ARG B N 1
ATOM 3036 C CA . ARG B 1 168 ? 29.985 -4.236 43.996 1.00 41.56 168 ARG B CA 1
ATOM 3037 C C . ARG B 1 168 ? 29.484 -5.432 43.209 1.00 42.11 168 ARG B C 1
ATOM 3038 O O . ARG B 1 168 ? 29.900 -5.652 42.079 1.00 41.86 168 ARG B O 1
ATOM 3046 N N . LEU B 1 169 ? 28.558 -6.174 43.815 1.00 43.59 169 LEU B N 1
ATOM 3047 C CA . LEU B 1 169 ? 28.012 -7.425 43.263 1.00 44.47 169 LEU B CA 1
ATOM 3048 C C . LEU B 1 169 ? 27.242 -7.234 41.961 1.00 44.00 169 LEU B C 1
ATOM 3049 O O . LEU B 1 169 ? 27.782 -7.414 40.863 1.00 46.14 169 LEU B O 1
ATOM 3054 N N . GLY B 1 170 ? 25.974 -6.874 42.060 1.00 42.03 170 GLY B N 1
ATOM 3055 C CA . GLY B 1 170 ? 25.108 -7.128 40.924 1.00 38.99 170 GLY B CA 1
ATOM 3056 C C . GLY B 1 170 ? 25.107 -6.096 39.818 1.00 36.82 170 GLY B C 1
ATOM 3057 O O . GLY B 1 170 ? 26.128 -5.661 39.353 1.00 36.25 170 GLY B O 1
ATOM 3058 N N . VAL B 1 171 ? 23.904 -5.731 39.423 1.00 34.96 171 VAL B N 1
ATOM 3059 C CA . VAL B 1 171 ? 23.627 -4.836 38.341 1.00 33.48 171 VAL B CA 1
ATOM 3060 C C . VAL B 1 171 ? 22.561 -3.893 38.868 1.00 31.21 171 VAL B C 1
ATOM 3061 O O . VAL B 1 171 ? 21.704 -4.294 39.660 1.00 29.66 171 VAL B O 1
ATOM 3065 N N . LEU B 1 172 ? 22.618 -2.640 38.440 1.00 28.32 172 LEU B N 1
ATOM 3066 C CA . LEU B 1 172 ? 21.538 -1.706 38.669 1.00 26.35 172 LEU B CA 1
ATOM 3067 C C . LEU B 1 172 ? 20.582 -1.681 37.486 1.00 26.12 172 LEU B C 1
ATOM 3068 O O . LEU B 1 172 ? 21.000 -1.451 36.339 1.00 26.28 172 LEU B O 1
ATOM 3073 N N . GLY B 1 173 ? 19.298 -1.903 37.757 1.00 24.98 173 GLY B N 1
ATOM 3074 C CA . GLY B 1 173 ? 18.266 -1.783 36.721 1.00 23.78 173 GLY B CA 1
ATOM 3075 C C . GLY B 1 173 ? 17.850 -0.324 36.565 1.00 23.16 173 GLY B C 1
ATOM 3076 O O . GLY B 1 173 ? 17.512 0.371 37.538 1.00 24.23 173 GLY B O 1
ATOM 3077 N N . VAL B 1 174 ? 17.890 0.196 35.365 1.00 21.59 174 VAL B N 1
ATOM 3078 C CA . VAL B 1 174 ? 17.454 1.591 35.240 1.00 21.67 174 VAL B CA 1
ATOM 3079 C C . VAL B 1 174 ? 16.476 1.641 34.102 1.00 21.69 174 VAL B C 1
ATOM 3080 O O . VAL B 1 174 ? 16.403 0.687 33.347 1.00 22.43 174 VAL B O 1
ATOM 3084 N N . VAL B 1 175 ? 15.700 2.723 34.016 1.00 22.28 175 VAL B N 1
ATOM 3085 C CA . VAL B 1 175 ? 15.029 3.130 32.795 1.00 22.22 175 VAL B CA 1
ATOM 3086 C C . VAL B 1 175 ? 15.570 4.541 32.504 1.00 23.79 175 VAL B C 1
ATOM 3087 O O . VAL B 1 175 ? 15.523 5.398 33.395 1.00 22.69 175 VAL B O 1
ATOM 3091 N N . VAL B 1 176 ? 16.064 4.778 31.278 1.00 24.37 176 VAL B N 1
ATOM 3092 C CA . VAL B 1 176 ? 16.495 6.095 30.843 1.00 24.68 176 VAL B CA 1
ATOM 3093 C C . VAL B 1 176 ? 15.340 6.762 30.081 1.00 25.33 176 VAL B C 1
ATOM 3094 O O . VAL B 1 176 ? 14.694 6.170 29.211 1.00 25.61 176 VAL B O 1
ATOM 3098 N N . GLU B 1 177 ? 15.047 7.994 30.433 1.00 25.38 177 GLU B N 1
ATOM 3099 C CA . GLU B 1 177 ? 13.898 8.663 29.907 1.00 26.81 177 GLU B CA 1
ATOM 3100 C C . GLU B 1 177 ? 14.405 9.994 29.357 1.00 28.31 177 GLU B C 1
ATOM 3101 O O . GLU B 1 177 ? 15.160 10.711 30.045 1.00 29.06 177 GLU B O 1
ATOM 3107 N N . ILE B 1 178 ? 14.044 10.325 28.128 1.00 28.33 178 ILE B N 1
ATOM 3108 C CA . ILE B 1 178 ? 14.689 11.490 27.567 1.00 29.57 178 ILE B CA 1
ATOM 3109 C C . ILE B 1 178 ? 13.862 12.758 27.662 1.00 30.82 178 ILE B C 1
ATOM 3110 O O . ILE B 1 178 ? 14.147 13.575 28.514 1.00 32.43 178 ILE B O 1
ATOM 3115 N N . ASP B 1 179 ? 12.845 12.968 26.862 1.00 30.00 179 ASP B N 1
ATOM 3116 C CA . ASP B 1 179 ? 12.134 14.244 27.108 1.00 30.09 179 ASP B CA 1
ATOM 3117 C C . ASP B 1 179 ? 10.722 13.852 27.500 1.00 29.60 179 ASP B C 1
ATOM 3118 O O . ASP B 1 179 ? 9.797 14.006 26.720 1.00 29.01 179 ASP B O 1
ATOM 3123 N N . GLY B 1 180 ? 10.589 13.294 28.683 1.00 29.09 180 GLY B N 1
ATOM 3124 C CA . GLY B 1 180 ? 9.292 12.810 29.147 1.00 30.01 180 GLY B CA 1
ATOM 3125 C C . GLY B 1 180 ? 8.931 11.391 28.683 1.00 29.09 180 GLY B C 1
ATOM 3126 O O . GLY B 1 180 ? 7.842 10.932 28.963 1.00 28.99 180 GLY B O 1
ATOM 3127 N N . ARG B 1 181 ? 9.828 10.717 27.959 1.00 28.29 181 ARG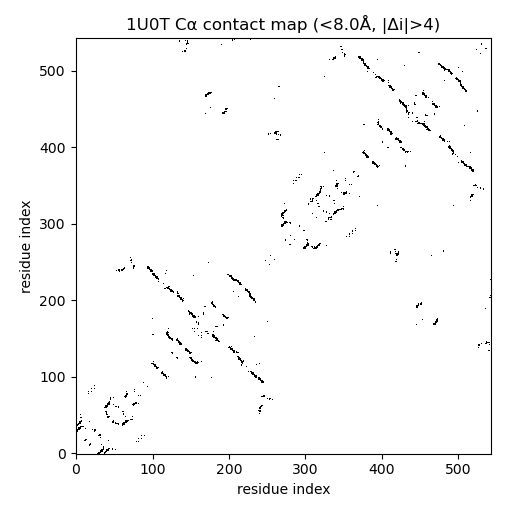 B N 1
ATOM 3128 C CA . ARG B 1 181 ? 9.478 9.459 27.297 1.00 27.83 181 ARG B CA 1
ATOM 3129 C C . ARG B 1 181 ? 10.598 8.452 27.481 1.00 28.12 181 ARG B C 1
ATOM 3130 O O . ARG B 1 181 ? 11.768 8.820 27.397 1.00 29.01 181 ARG B O 1
ATOM 3138 N N . PRO B 1 182 ? 10.254 7.192 27.749 1.00 26.91 182 PRO B N 1
ATOM 3139 C CA . PRO B 1 182 ? 11.274 6.169 27.981 1.00 26.40 182 PRO B CA 1
ATOM 3140 C C . PRO B 1 182 ? 12.038 5.848 26.704 1.00 25.50 182 PRO B C 1
ATOM 3141 O O . PRO B 1 182 ? 11.433 5.774 25.633 1.00 23.59 182 PRO B O 1
ATOM 3145 N N . VAL B 1 183 ? 13.365 5.709 26.807 1.00 25.52 183 VAL B N 1
ATOM 3146 C CA . VAL B 1 183 ? 14.150 5.303 25.649 1.00 24.94 183 VAL B CA 1
ATOM 3147 C C . VAL B 1 183 ? 14.711 3.875 25.790 1.00 24.65 183 VAL B C 1
ATOM 3148 O O . VAL B 1 183 ? 14.685 3.132 24.837 1.00 23.94 183 VAL B O 1
ATOM 3152 N N . SER B 1 184 ? 15.214 3.489 26.969 1.00 24.09 184 SER B N 1
ATOM 3153 C CA . SER B 1 184 ? 15.676 2.120 27.172 1.00 24.73 184 SER B CA 1
ATOM 3154 C C . SER B 1 184 ? 15.624 1.728 28.633 1.00 23.92 184 SER B C 1
ATOM 3155 O O . SER B 1 184 ? 15.825 2.569 29.496 1.00 23.90 184 SER B O 1
ATOM 3158 N N . ALA B 1 185 ? 15.412 0.434 28.897 1.00 22.84 185 ALA B N 1
ATOM 3159 C CA . ALA B 1 185 ? 15.553 -0.130 30.241 1.00 22.64 185 ALA B CA 1
ATOM 3160 C C . ALA B 1 185 ? 16.580 -1.305 30.203 1.00 22.05 185 ALA B C 1
ATOM 3161 O O . ALA B 1 185 ? 16.512 -2.150 29.321 1.00 21.78 185 ALA B O 1
ATOM 3163 N N . PHE B 1 186 ? 17.497 -1.383 31.162 1.00 20.93 186 PHE B N 1
ATOM 3164 C CA . PHE B 1 186 ? 18.524 -2.455 31.115 1.00 21.28 186 PHE B CA 1
ATOM 3165 C C . PHE B 1 186 ? 19.184 -2.552 32.470 1.00 20.52 186 PHE B C 1
ATOM 3166 O O . PHE B 1 186 ? 19.029 -1.630 33.245 1.00 19.59 186 PHE B O 1
ATOM 3174 N N . GLY B 1 187 ? 19.923 -3.634 32.760 1.00 20.63 187 GLY B N 1
ATOM 3175 C CA . GLY B 1 187 ? 20.798 -3.624 33.926 1.00 20.50 187 GLY B CA 1
ATOM 3176 C C . GLY B 1 187 ? 22.149 -3.013 33.468 1.00 21.99 187 GLY B C 1
ATOM 3177 O O . GLY B 1 187 ? 22.486 -3.133 32.286 1.00 22.49 187 GLY B O 1
ATOM 3178 N N . CYS B 1 188 ? 22.909 -2.372 34.359 1.00 21.40 188 CYS B N 1
ATOM 3179 C CA . CYS B 1 188 ? 24.164 -1.727 33.959 1.00 23.04 188 CYS B CA 1
ATOM 3180 C C . CYS B 1 188 ? 25.017 -1.492 35.189 1.00 22.56 188 CYS B C 1
ATOM 3181 O O . CYS B 1 188 ? 24.515 -1.698 36.280 1.00 22.41 188 CYS B O 1
ATOM 3184 N N . ASP B 1 189 ? 26.296 -1.129 35.031 1.00 21.13 189 ASP B N 1
ATOM 3185 C CA . ASP B 1 189 ? 27.039 -0.551 36.157 1.00 22.01 189 ASP B CA 1
ATOM 3186 C C . ASP B 1 189 ? 26.576 0.875 36.486 1.00 22.31 189 ASP B C 1
ATOM 3187 O O . ASP B 1 189 ? 26.837 1.360 37.561 1.00 23.36 189 ASP B O 1
ATOM 3192 N N . GLY B 1 190 ? 25.938 1.552 35.543 1.00 22.36 190 GLY B N 1
ATOM 3193 C CA . GLY B 1 190 ? 25.516 2.919 35.794 1.00 23.20 190 GLY B CA 1
ATOM 3194 C C . GLY B 1 190 ? 25.230 3.665 34.520 1.00 22.02 190 GLY B C 1
ATOM 3195 O O . GLY B 1 190 ? 25.116 3.044 33.484 1.00 23.67 190 GLY B O 1
ATOM 3196 N N . VAL B 1 191 ? 25.035 4.973 34.619 1.00 21.54 191 VAL B N 1
ATOM 3197 C CA . VAL B 1 191 ? 24.776 5.831 33.493 1.00 20.04 191 VAL B CA 1
ATOM 3198 C C . VAL B 1 191 ? 25.474 7.166 33.758 1.00 21.48 191 VAL B C 1
ATOM 3199 O O . VAL B 1 191 ? 25.356 7.719 34.850 1.00 21.55 191 VAL B O 1
ATOM 3203 N N . LEU B 1 192 ? 26.156 7.701 32.742 1.00 21.57 192 LEU B N 1
ATOM 3204 C CA . LEU B 1 192 ? 26.867 8.975 32.830 1.00 21.03 192 LEU B CA 1
ATOM 3205 C C . LEU B 1 192 ? 26.010 9.965 32.122 1.00 19.28 192 LEU B C 1
ATOM 3206 O O . LEU B 1 192 ? 25.520 9.658 31.059 1.00 20.43 192 LEU B O 1
ATOM 3211 N N . VAL B 1 193 ? 25.865 11.162 32.668 1.00 18.49 193 VAL B N 1
ATOM 3212 C CA . VAL B 1 193 ? 25.290 12.299 31.932 1.00 19.78 193 VAL B CA 1
ATOM 3213 C C . VAL B 1 193 ? 26.345 13.396 31.947 1.00 20.11 193 VAL B C 1
ATOM 3214 O O . VAL B 1 193 ? 26.761 13.865 32.985 1.00 19.97 193 VAL B O 1
ATOM 3218 N N . SER B 1 194 ? 26.856 13.716 30.773 1.00 20.88 194 SER B N 1
ATOM 3219 C CA . SER B 1 194 ? 28.108 14.449 30.683 1.00 20.53 194 SER B CA 1
ATOM 3220 C C . SER B 1 194 ? 27.912 15.752 29.883 1.00 20.46 194 SER B C 1
ATOM 3221 O O . SER B 1 194 ? 27.047 15.806 29.017 1.00 18.76 194 SER B O 1
ATOM 3224 N N . THR B 1 195 ? 28.713 16.779 30.197 1.00 20.32 195 THR B N 1
ATOM 3225 C CA . THR B 1 195 ? 28.791 17.951 29.334 1.00 20.67 195 THR B CA 1
ATOM 3226 C C . THR B 1 195 ? 29.768 17.659 28.179 1.00 20.93 195 THR B C 1
ATOM 3227 O O . THR B 1 195 ? 30.462 16.623 28.203 1.00 21.11 195 THR B O 1
ATOM 3231 N N . PRO B 1 196 ? 29.770 18.521 27.155 1.00 20.79 196 PRO B N 1
ATOM 3232 C CA . PRO B 1 196 ? 30.781 18.469 26.099 1.00 21.54 196 PRO B CA 1
ATOM 3233 C C . PRO B 1 196 ? 32.185 18.483 26.712 1.00 22.09 196 PRO B C 1
ATOM 3234 O O . PRO B 1 196 ? 32.983 17.636 26.371 1.00 23.02 196 PRO B O 1
ATOM 3238 N N . THR B 1 197 ? 32.415 19.341 27.707 1.00 22.10 197 THR B N 1
ATOM 3239 C CA . THR B 1 197 ? 33.655 19.332 28.455 1.00 20.52 197 THR B CA 1
ATOM 3240 C C . THR B 1 197 ? 34.056 17.990 29.132 1.00 20.60 197 THR B C 1
ATOM 3241 O O . THR B 1 197 ? 35.238 17.558 29.009 1.00 18.63 197 THR B O 1
ATOM 3245 N N . GLY B 1 198 ? 33.086 17.315 29.766 1.00 19.85 198 GLY B N 1
ATOM 3246 C CA . GLY B 1 198 ? 33.299 15.990 30.376 1.00 18.47 198 GLY B CA 1
ATOM 3247 C C . GLY B 1 198 ? 33.498 14.830 29.421 1.00 18.89 198 GLY B C 1
ATOM 3248 O O . GLY B 1 198 ? 33.928 13.763 29.840 1.00 19.75 198 GLY B O 1
ATOM 3249 N N . SER B 1 199 ? 33.280 15.036 28.114 1.00 19.76 199 SER B N 1
ATOM 3250 C CA . SER B 1 199 ? 33.242 13.918 27.150 1.00 19.79 199 SER B CA 1
ATOM 3251 C C . SER B 1 199 ? 34.584 13.182 26.979 1.00 20.38 199 SER B C 1
ATOM 3252 O O . SER B 1 199 ? 34.659 12.048 26.473 1.00 19.73 199 SER B O 1
ATOM 3255 N N . THR B 1 200 ? 35.625 13.874 27.410 1.00 20.86 200 THR B N 1
ATOM 3256 C CA . THR B 1 200 ? 37.012 13.500 27.308 1.00 21.35 200 THR B CA 1
ATOM 3257 C C . THR B 1 200 ? 37.396 12.698 28.541 1.00 21.62 200 THR B C 1
ATOM 3258 O O . THR B 1 200 ? 38.506 12.092 28.643 1.00 21.18 200 THR B O 1
ATOM 3262 N N . ALA B 1 201 ? 36.494 12.704 29.520 1.00 20.68 201 ALA B N 1
ATOM 3263 C CA . ALA B 1 201 ? 36.865 12.172 30.820 1.00 21.51 201 ALA B CA 1
ATOM 3264 C C . ALA B 1 201 ? 36.370 10.724 30.980 1.00 20.54 201 ALA B C 1
ATOM 3265 O O . ALA B 1 201 ? 36.666 9.855 30.134 1.00 19.58 201 ALA B O 1
ATOM 3267 N N . TYR B 1 202 ? 35.633 10.483 32.050 1.00 18.88 202 TYR B N 1
ATOM 3268 C CA . TYR B 1 202 ? 35.093 9.150 32.345 1.00 19.32 202 TYR B CA 1
ATOM 3269 C C . TYR B 1 202 ? 34.110 8.698 31.278 1.00 18.30 202 TYR B C 1
ATOM 3270 O O . TYR B 1 202 ? 34.061 7.507 30.993 1.00 17.52 202 TYR B O 1
ATOM 3279 N N . ALA B 1 203 ? 33.386 9.627 30.638 1.00 18.44 203 ALA B N 1
ATOM 3280 C CA . ALA B 1 203 ? 32.503 9.263 29.503 1.00 19.44 203 ALA B CA 1
ATOM 3281 C C . ALA B 1 203 ? 33.246 8.607 28.346 1.00 19.85 203 ALA B C 1
ATOM 3282 O O . ALA B 1 203 ? 32.707 7.734 27.701 1.00 19.20 203 ALA B O 1
ATOM 3284 N N . PHE B 1 204 ? 34.462 9.099 28.056 1.00 20.21 204 PHE B N 1
ATOM 3285 C CA . PHE B 1 204 ? 35.300 8.556 27.011 1.00 19.38 204 PHE B CA 1
ATOM 3286 C C . PHE B 1 204 ? 35.645 7.105 27.383 1.00 20.25 204 PHE B C 1
ATOM 3287 O O . PHE B 1 204 ? 35.487 6.193 26.558 1.00 19.95 204 PHE B O 1
ATOM 3295 N N . SER B 1 205 ? 36.088 6.900 28.623 1.00 19.78 205 SER B N 1
ATOM 3296 C CA . SER B 1 205 ? 36.488 5.571 29.057 1.00 20.79 205 SER B CA 1
ATOM 3297 C C . SER B 1 205 ? 35.378 4.565 28.811 1.00 20.74 205 SER B C 1
ATOM 3298 O O . SER B 1 205 ? 35.652 3.430 28.404 1.00 21.76 205 SER B O 1
ATOM 3301 N N . ALA B 1 206 ? 34.144 5.015 29.013 1.00 19.86 206 ALA B N 1
ATOM 3302 C CA . ALA B 1 206 ? 32.943 4.189 28.910 1.00 19.94 206 ALA B CA 1
ATOM 3303 C C . ALA B 1 206 ? 32.406 4.082 27.513 1.00 20.36 206 ALA B C 1
ATOM 3304 O O . ALA B 1 206 ? 31.392 3.442 27.297 1.00 20.52 206 ALA B O 1
ATOM 3306 N N . GLY B 1 207 ? 33.112 4.671 26.559 1.00 20.85 207 GLY B N 1
ATOM 3307 C CA . GLY B 1 207 ? 32.775 4.491 25.173 1.00 20.41 207 GLY B CA 1
ATOM 3308 C C . GLY B 1 207 ? 32.153 5.664 24.442 1.00 20.06 207 GLY B C 1
ATOM 3309 O O . GLY B 1 207 ? 31.767 5.502 23.273 1.00 20.12 207 GLY B O 1
ATOM 3310 N N . GLY B 1 208 ? 32.141 6.838 25.075 1.00 19.54 208 GLY B N 1
ATOM 3311 C CA . GLY B 1 208 ? 31.565 8.031 24.487 1.00 19.81 208 GLY B CA 1
ATOM 3312 C C . GLY B 1 208 ? 32.277 8.622 23.276 1.00 20.16 208 GLY B C 1
ATOM 3313 O O . GLY B 1 208 ? 33.460 8.415 23.078 1.00 19.44 208 GLY B O 1
ATOM 3314 N N . PRO B 1 209 ? 31.536 9.405 22.486 1.00 20.22 209 PRO B N 1
ATOM 3315 C CA . PRO B 1 209 ? 32.141 10.212 21.421 1.00 20.21 209 PRO B CA 1
ATOM 3316 C C . PRO B 1 209 ? 32.891 11.435 22.019 1.00 20.85 209 PRO B C 1
ATOM 3317 O O . PRO B 1 209 ? 32.688 11.791 23.200 1.00 19.34 209 PRO B O 1
ATOM 3321 N N . VAL B 1 210 ? 33.779 12.030 21.228 1.00 19.89 210 VAL B N 1
ATOM 3322 C CA . VAL B 1 210 ? 34.476 13.214 21.687 1.00 19.71 210 VAL B CA 1
ATOM 3323 C C . VAL B 1 210 ? 33.676 14.433 21.285 1.00 19.61 210 VAL B C 1
ATOM 3324 O O . VAL B 1 210 ? 33.401 14.591 20.121 1.00 19.06 210 VAL B O 1
ATOM 3328 N N . LEU B 1 211 ? 33.253 15.266 22.240 1.00 20.05 211 LEU B N 1
ATOM 3329 C CA . LEU B 1 211 ? 32.551 16.501 21.878 1.00 20.27 211 LEU B CA 1
ATOM 3330 C C . LEU B 1 211 ? 33.463 17.736 22.080 1.00 21.00 211 LEU B C 1
ATOM 3331 O O . LEU B 1 211 ? 34.224 17.785 23.039 1.00 20.96 211 LEU B O 1
ATOM 3336 N N . TRP B 1 212 ? 33.364 18.718 21.189 1.00 20.92 212 TRP B N 1
ATOM 3337 C CA . TRP B 1 212 ? 34.128 19.966 21.299 1.00 21.98 212 TRP B CA 1
ATOM 3338 C C . TRP B 1 212 ? 33.479 20.797 22.404 1.00 22.29 212 TRP B C 1
ATOM 3339 O O . TRP B 1 212 ? 32.256 20.821 22.543 1.00 21.61 212 TRP B O 1
ATOM 3350 N N . PRO B 1 213 ? 34.310 21.427 23.223 1.00 22.66 213 PRO B N 1
ATOM 3351 C CA . PRO B 1 213 ? 33.866 22.172 24.413 1.00 23.07 213 PRO B CA 1
ATOM 3352 C C . PRO B 1 213 ? 33.104 23.453 24.055 1.00 24.27 213 PRO B C 1
ATOM 3353 O O . PRO B 1 213 ? 32.502 24.077 24.893 1.00 23.51 213 PRO B O 1
ATOM 3357 N N . ASP B 1 214 ? 33.191 23.780 22.782 1.00 25.67 214 ASP B N 1
ATOM 3358 C CA . ASP B 1 214 ? 32.452 24.764 22.043 1.00 28.54 214 ASP B CA 1
ATOM 3359 C C . ASP B 1 214 ? 30.930 24.463 21.954 1.00 26.71 214 ASP B C 1
ATOM 3360 O O . ASP B 1 214 ? 30.082 25.351 21.841 1.00 26.14 214 ASP B O 1
ATOM 3365 N N . LEU B 1 215 ? 30.604 23.195 21.967 1.00 24.33 215 LEU B N 1
ATOM 3366 C CA . LEU B 1 215 ? 29.216 22.805 21.748 1.00 23.69 215 LEU B CA 1
ATOM 3367 C C . LEU B 1 215 ? 28.405 22.886 23.008 1.00 23.30 215 LEU B C 1
ATOM 3368 O O . LEU B 1 215 ? 28.905 22.629 24.104 1.00 23.34 215 LEU B O 1
ATOM 3373 N N . GLU B 1 216 ? 27.134 23.225 22.850 1.00 23.12 216 GLU B N 1
ATOM 3374 C CA . GLU B 1 216 ? 26.183 23.069 23.937 1.00 23.72 216 GLU B CA 1
ATOM 3375 C C . GLU B 1 216 ? 25.236 21.922 23.613 1.00 22.68 216 GLU B C 1
ATOM 3376 O O . GLU B 1 216 ? 24.448 21.994 22.673 1.00 22.28 216 GLU B O 1
ATOM 3382 N N . ALA B 1 217 ? 25.340 20.861 24.408 1.00 21.41 217 ALA B N 1
ATOM 3383 C CA . ALA B 1 217 ? 24.584 19.616 24.222 1.00 20.52 217 ALA B CA 1
ATOM 3384 C C . ALA B 1 217 ? 24.684 18.879 25.507 1.00 20.19 217 ALA B C 1
ATOM 3385 O O . ALA B 1 217 ? 25.474 19.252 26.381 1.00 19.90 217 ALA B O 1
ATOM 3387 N N . ILE B 1 218 ? 23.895 17.817 25.627 1.00 20.39 218 ILE B N 1
ATOM 3388 C CA . ILE B 1 218 ? 24.025 16.895 26.755 1.00 20.08 218 ILE B CA 1
ATOM 3389 C C . ILE B 1 218 ? 24.335 15.493 26.189 1.00 19.55 218 ILE B C 1
ATOM 3390 O O . ILE B 1 218 ? 23.745 15.073 25.194 1.00 19.59 218 ILE B O 1
ATOM 3395 N N . LEU B 1 219 ? 25.282 14.792 26.817 1.00 18.79 219 LEU B N 1
ATOM 3396 C CA . LEU B 1 219 ? 25.671 13.482 26.384 1.00 17.16 219 LEU B CA 1
ATOM 3397 C C . LEU B 1 219 ? 25.295 12.469 27.435 1.00 17.78 219 LEU B C 1
ATOM 3398 O O . LEU B 1 219 ? 25.608 12.622 28.614 1.00 19.55 219 LEU B O 1
ATOM 3403 N N . VAL B 1 220 ? 24.664 11.401 27.002 1.00 17.23 220 VAL B N 1
ATOM 3404 C CA . VAL B 1 220 ? 24.335 10.296 27.882 1.00 17.33 220 VAL B CA 1
ATOM 3405 C C . VAL B 1 220 ? 25.143 9.059 27.470 1.00 17.92 220 VAL B C 1
ATOM 3406 O O . VAL B 1 220 ? 25.098 8.626 26.315 1.00 17.73 220 VAL B O 1
ATOM 3410 N N . VAL B 1 221 ? 25.873 8.474 28.414 1.00 18.73 221 VAL B N 1
ATOM 3411 C CA . VAL B 1 221 ? 26.658 7.265 28.104 1.00 19.34 221 VAL B CA 1
ATOM 3412 C C . VAL B 1 221 ? 26.272 6.175 29.126 1.00 20.35 221 VAL B C 1
ATOM 3413 O O . VAL B 1 221 ? 26.594 6.282 30.313 1.00 20.09 221 VAL B O 1
ATOM 3417 N N . PRO B 1 222 ? 25.487 5.184 28.697 1.00 21.80 222 PRO B N 1
ATOM 3418 C CA . PRO B 1 222 ? 25.297 3.992 29.518 1.00 21.48 222 PRO B CA 1
ATOM 3419 C C . PRO B 1 222 ? 26.670 3.389 29.846 1.00 21.86 222 PRO B C 1
ATOM 3420 O O . PRO B 1 222 ? 27.553 3.318 28.974 1.00 22.40 222 PRO B O 1
ATOM 3424 N N . ASN B 1 223 ? 26.865 3.051 31.121 1.00 20.65 223 ASN B N 1
ATOM 3425 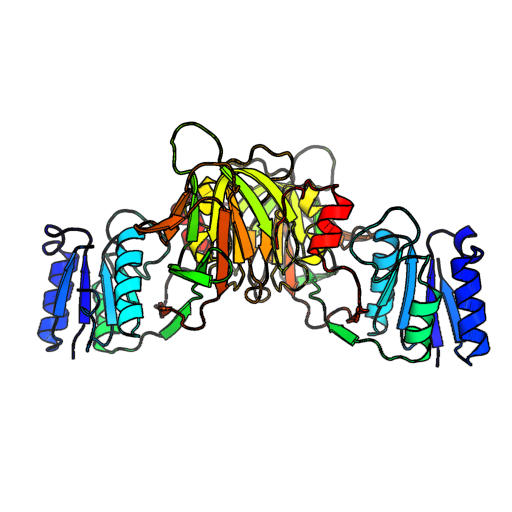C CA . ASN B 1 223 ? 28.094 2.487 31.638 1.00 20.14 223 ASN B CA 1
ATOM 3426 C C . ASN B 1 223 ? 27.890 0.952 31.706 1.00 20.85 223 ASN B C 1
ATOM 3427 O O . ASN B 1 223 ? 27.077 0.494 32.509 1.00 19.92 223 ASN B O 1
ATOM 3432 N N . ASN B 1 224 ? 28.600 0.199 30.851 1.00 19.29 224 ASN B N 1
ATOM 3433 C CA . ASN B 1 224 ? 28.520 -1.283 30.806 1.00 20.14 224 ASN B CA 1
ATOM 3434 C C . ASN B 1 224 ? 27.089 -1.793 30.934 1.00 19.64 224 ASN B C 1
ATOM 3435 O O . ASN B 1 224 ? 26.729 -2.443 31.892 1.00 21.23 224 ASN B O 1
ATOM 3440 N N . ALA B 1 225 ? 26.272 -1.431 29.971 1.00 20.32 225 ALA B N 1
ATOM 3441 C CA . ALA B 1 225 ? 24.902 -1.841 29.936 1.00 20.23 225 ALA B CA 1
ATOM 3442 C C . ALA B 1 225 ? 24.866 -3.227 29.335 1.00 20.18 225 ALA B C 1
ATOM 3443 O O . ALA B 1 225 ? 25.421 -3.467 28.262 1.00 19.77 225 ALA B O 1
ATOM 3445 N N . HIS B 1 226 ? 24.205 -4.143 30.022 1.00 21.44 226 HIS B N 1
ATOM 3446 C CA . HIS B 1 226 ? 23.959 -5.481 29.484 1.00 22.50 226 HIS B CA 1
ATOM 3447 C C . HIS B 1 226 ? 22.766 -5.460 28.545 1.00 23.10 226 HIS B C 1
ATOM 3448 O O . HIS B 1 226 ? 21.668 -5.872 28.929 1.00 24.01 226 HIS B O 1
ATOM 3455 N N . ALA B 1 227 ? 22.968 -4.953 27.325 1.00 23.09 227 ALA B N 1
ATOM 3456 C CA . ALA B 1 227 ? 21.869 -4.678 26.401 1.00 25.16 227 ALA B CA 1
ATOM 3457 C C . ALA B 1 227 ? 22.410 -4.593 24.976 1.00 26.04 227 ALA B C 1
ATOM 3458 O O . ALA B 1 227 ? 23.574 -4.311 24.790 1.00 26.54 227 ALA B O 1
ATOM 3460 N N . LEU B 1 228 ? 21.594 -4.895 23.986 1.00 26.13 228 LEU B N 1
ATOM 3461 C CA . LEU B 1 228 ? 22.043 -4.778 22.596 1.00 27.33 228 LEU B CA 1
ATOM 3462 C C . LEU B 1 228 ? 22.319 -3.322 22.285 1.00 27.40 228 LEU B C 1
ATOM 3463 O O . LEU B 1 228 ? 23.333 -3.013 21.644 1.00 28.15 228 LEU B O 1
ATOM 3468 N N . PHE B 1 229 ? 21.396 -2.455 22.732 1.00 27.43 229 PHE B N 1
ATOM 3469 C CA . PHE B 1 229 ? 21.470 -0.998 22.556 1.00 27.73 229 PHE B CA 1
ATOM 3470 C C . PHE B 1 229 ? 21.938 -0.356 23.843 1.00 27.41 229 PHE B C 1
ATOM 3471 O O . PHE B 1 229 ? 21.184 -0.239 24.791 1.00 28.34 229 PHE B O 1
ATOM 3479 N N . GLY B 1 230 ? 23.203 0.028 23.879 1.00 27.03 230 GLY B N 1
ATOM 3480 C CA . GLY B 1 230 ? 23.723 0.761 25.007 1.00 26.22 230 GLY B CA 1
ATOM 3481 C C . GLY B 1 230 ? 24.548 1.927 24.471 1.00 26.48 230 GLY B C 1
ATOM 3482 O O . GLY B 1 230 ? 25.555 2.288 25.089 1.00 25.53 230 GLY B O 1
ATOM 3483 N N . ARG B 1 231 ? 24.116 2.480 23.328 1.00 25.60 231 ARG B N 1
ATOM 3484 C CA . ARG B 1 231 ? 24.876 3.468 22.562 1.00 26.88 231 ARG B CA 1
ATOM 3485 C C . ARG B 1 231 ? 24.804 4.819 23.259 1.00 25.38 231 ARG B C 1
ATOM 3486 O O . ARG B 1 231 ? 23.858 5.088 23.942 1.00 27.37 231 ARG B O 1
ATOM 3494 N N . PRO B 1 232 ? 25.831 5.633 23.127 1.00 24.07 232 PRO B N 1
ATOM 3495 C CA . PRO B 1 232 ? 25.764 7.024 23.582 1.00 23.14 232 PRO B CA 1
ATOM 3496 C C . PRO B 1 232 ? 24.687 7.763 22.843 1.00 22.30 232 PRO B C 1
ATOM 3497 O O . PRO B 1 232 ? 24.390 7.453 21.704 1.00 20.17 232 PRO B O 1
ATOM 3501 N N . MET B 1 233 ? 24.048 8.677 23.552 1.00 22.65 233 MET B N 1
ATOM 3502 C CA . MET B 1 233 ? 23.034 9.533 23.002 1.00 22.84 233 MET B CA 1
ATOM 3503 C C . MET B 1 233 ? 23.390 10.980 23.306 1.00 22.70 233 MET B C 1
ATOM 3504 O O . MET B 1 233 ? 23.926 11.281 24.385 1.00 22.11 233 MET B O 1
ATOM 3509 N N . VAL B 1 234 ? 23.098 11.859 22.351 1.00 22.19 234 VAL B N 1
ATOM 3510 C CA . VAL B 1 234 ? 23.390 13.272 22.492 1.00 22.21 234 VAL B CA 1
ATOM 3511 C C . VAL B 1 234 ? 22.132 14.067 22.188 1.00 22.94 234 VAL B C 1
ATOM 3512 O O . VAL B 1 234 ? 21.431 13.826 21.201 1.00 22.59 234 VAL B O 1
ATOM 3516 N N . THR B 1 235 ? 21.918 15.067 23.023 1.00 22.50 235 THR B N 1
ATOM 3517 C CA . THR B 1 235 ? 20.640 15.716 23.151 1.00 24.29 235 THR B CA 1
ATOM 3518 C C . THR B 1 235 ? 20.924 17.220 23.076 1.00 24.27 235 THR B C 1
ATOM 3519 O O . THR B 1 235 ? 22.045 17.659 23.351 1.00 21.99 235 THR B O 1
ATOM 3523 N N . SER B 1 236 ? 19.906 18.007 22.714 1.00 24.65 236 SER B N 1
ATOM 3524 C CA . SER B 1 236 ? 19.980 19.442 22.873 1.00 25.00 236 SER B CA 1
ATOM 3525 C C . SER B 1 236 ? 20.185 19.791 24.359 1.00 24.80 236 SER B C 1
ATOM 3526 O O . SER B 1 236 ? 19.879 18.989 25.238 1.00 22.71 236 SER B O 1
ATOM 3529 N N . PRO B 1 237 ? 20.768 20.966 24.610 1.00 24.44 237 PRO B N 1
ATOM 3530 C CA . PRO B 1 237 ? 20.931 21.513 25.950 1.00 24.80 237 PRO B CA 1
ATOM 3531 C C . PRO B 1 237 ? 19.639 21.901 26.689 1.00 24.84 237 PRO B C 1
ATOM 3532 O O . PRO B 1 237 ? 19.737 22.110 27.882 1.00 23.35 237 PRO B O 1
ATOM 3536 N N . GLU B 1 238 ? 18.499 21.964 26.009 1.00 25.75 238 GLU B N 1
ATOM 3537 C CA . GLU B 1 238 ? 17.190 22.184 26.655 1.00 28.16 238 GLU B CA 1
ATOM 3538 C C . GLU B 1 238 ? 16.486 20.896 27.066 1.00 27.43 238 GLU B C 1
ATOM 3539 O O . GLU B 1 238 ? 15.390 20.944 27.614 1.00 27.62 238 GLU B O 1
ATOM 3545 N N . ALA B 1 239 ? 17.113 19.764 26.779 1.00 26.41 239 ALA B N 1
ATOM 3546 C CA . ALA B 1 239 ? 16.552 18.465 27.112 1.00 25.3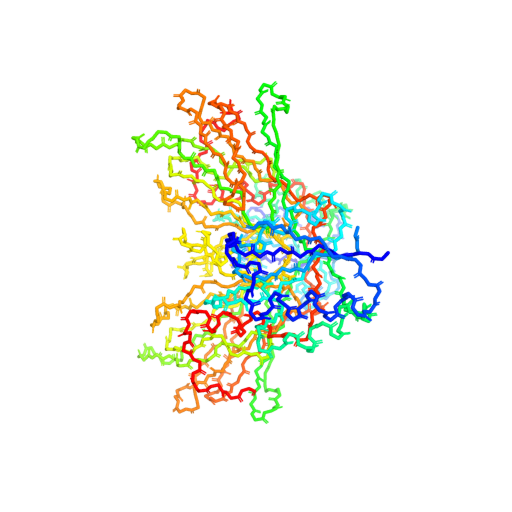3 239 ALA B CA 1
ATOM 3547 C C . ALA B 1 239 ? 16.513 18.215 28.588 1.00 24.23 239 ALA B C 1
ATOM 3548 O O . ALA B 1 239 ? 17.210 18.856 29.364 1.00 22.31 239 ALA B O 1
ATOM 3550 N N . THR B 1 240 ? 15.661 17.267 28.977 1.00 25.94 240 THR B N 1
ATOM 3551 C CA . THR B 1 240 ? 15.657 16.750 30.353 1.00 26.23 240 THR B CA 1
ATOM 3552 C C . THR B 1 240 ? 16.027 15.292 30.272 1.00 26.35 240 THR B C 1
ATOM 3553 O O . THR B 1 240 ? 15.428 14.563 29.530 1.00 27.48 240 THR B O 1
ATOM 3557 N N . ILE B 1 241 ? 17.012 14.849 31.022 1.00 26.20 241 ILE B N 1
ATOM 3558 C CA . ILE B 1 241 ? 17.338 13.430 31.020 1.00 25.22 241 ILE B CA 1
ATOM 3559 C C . ILE B 1 241 ? 16.885 12.930 32.360 1.00 25.42 241 ILE B C 1
ATOM 3560 O O . ILE B 1 241 ? 17.243 13.480 33.375 1.00 26.73 241 ILE B O 1
ATOM 3565 N N . ALA B 1 242 ? 16.082 11.890 32.401 1.00 26.17 242 ALA B N 1
ATOM 3566 C CA . ALA B 1 242 ? 15.744 11.311 33.708 1.00 25.06 242 ALA B CA 1
ATOM 3567 C C . ALA B 1 242 ? 16.174 9.862 33.736 1.00 25.33 242 ALA B C 1
ATOM 3568 O O . ALA B 1 242 ? 16.013 9.135 32.751 1.00 24.58 242 ALA B O 1
ATOM 3570 N N . ILE B 1 243 ? 16.691 9.421 34.863 1.00 25.98 243 ILE B N 1
ATOM 3571 C CA . ILE B 1 243 ? 16.934 8.016 35.038 1.00 27.07 243 ILE B CA 1
ATOM 3572 C C . ILE B 1 243 ? 16.135 7.487 36.230 1.00 28.07 243 ILE B C 1
ATOM 3573 O O . ILE B 1 243 ? 16.260 8.026 37.341 1.00 28.01 243 ILE B O 1
ATOM 3578 N N . GLU B 1 244 ? 15.323 6.445 35.998 1.00 28.15 244 GLU B N 1
ATOM 3579 C CA . GLU B 1 244 ? 14.671 5.665 37.075 1.00 29.11 244 GLU B CA 1
ATOM 3580 C C . GLU B 1 244 ? 15.479 4.455 37.576 1.00 29.33 244 GLU B C 1
ATOM 3581 O O . GLU B 1 244 ? 15.971 3.679 36.796 1.00 27.88 244 GLU B O 1
ATOM 3587 N N . ILE B 1 245 ? 15.582 4.326 38.894 1.00 31.16 245 ILE B N 1
ATOM 3588 C CA . ILE B 1 245 ? 16.344 3.285 39.595 1.00 33.47 245 ILE B CA 1
ATOM 3589 C C . ILE B 1 245 ? 15.329 2.240 40.053 1.00 33.84 245 ILE B C 1
ATOM 3590 O O . ILE B 1 245 ? 14.317 2.616 40.675 1.00 32.15 245 ILE B O 1
ATOM 3595 N N . GLU B 1 246 ? 15.593 0.952 39.776 1.00 35.25 246 GLU B N 1
ATOM 3596 C CA . GLU B 1 246 ? 14.612 -0.103 40.078 1.00 36.73 246 GLU B CA 1
ATOM 3597 C C . GLU B 1 246 ? 14.150 -0.051 41.550 1.00 37.24 246 GLU B C 1
ATOM 3598 O O . GLU B 1 246 ? 14.978 0.108 42.470 1.00 36.25 246 GLU B O 1
ATOM 3604 N N . ALA B 1 247 ? 12.828 -0.150 41.741 1.00 37.94 247 ALA B N 1
ATOM 3605 C CA . ALA B 1 247 ? 12.200 -0.120 43.071 1.00 39.35 247 ALA B CA 1
ATOM 3606 C C . ALA B 1 247 ? 12.627 -1.287 43.956 1.00 40.34 247 ALA B C 1
ATOM 3607 O O . ALA B 1 247 ? 12.815 -1.138 45.169 1.00 40.42 247 ALA B O 1
ATOM 3609 N N . ASP B 1 248 ? 12.810 -2.440 43.348 1.00 41.59 248 ASP B N 1
ATOM 3610 C CA . ASP B 1 248 ? 13.094 -3.640 44.120 1.00 44.22 248 ASP B CA 1
ATO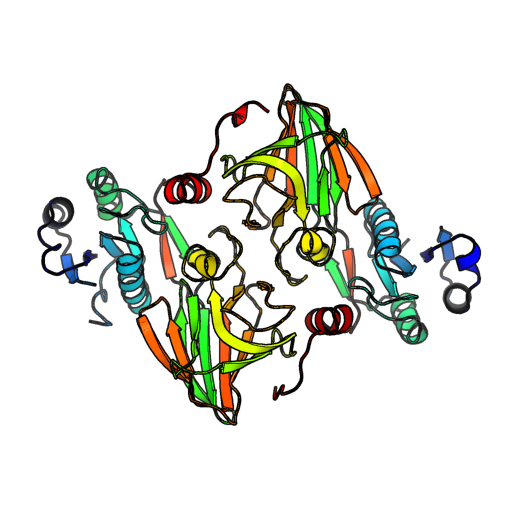M 3611 C C . ASP B 1 248 ? 14.552 -3.775 44.618 1.00 43.84 248 ASP B C 1
ATOM 3612 O O . ASP B 1 248 ? 14.794 -4.440 45.631 1.00 44.92 248 ASP B O 1
ATOM 3617 N N . GLY B 1 249 ? 15.495 -3.129 43.930 1.00 43.15 249 GLY B N 1
ATOM 3618 C CA . GLY B 1 249 ? 16.918 -3.339 44.154 1.00 41.62 249 GLY B CA 1
ATOM 3619 C C . GLY B 1 249 ? 17.558 -2.460 45.212 1.00 41.13 249 GLY B C 1
ATOM 3620 O O . GLY B 1 249 ? 16.879 -1.887 46.067 1.00 40.49 249 GLY B O 1
ATOM 3621 N N . HIS B 1 250 ? 18.887 -2.377 45.150 1.00 39.97 250 HIS B N 1
ATOM 3622 C CA . HIS B 1 250 ? 19.687 -1.663 46.118 1.00 39.34 250 HIS B CA 1
ATOM 3623 C C . HIS B 1 250 ? 19.726 -0.175 45.815 1.00 38.02 250 HIS B C 1
ATOM 3624 O O . HIS B 1 250 ? 19.514 0.239 44.677 1.00 38.60 250 HIS B O 1
ATOM 3631 N N . ASP B 1 251 ? 19.948 0.628 46.842 1.00 36.64 251 ASP B N 1
ATOM 3632 C CA . ASP B 1 251 ? 20.277 2.039 46.646 1.00 36.15 251 ASP B CA 1
ATOM 3633 C C . ASP B 1 251 ? 21.490 2.149 45.682 1.00 35.08 251 ASP B C 1
ATOM 3634 O O . ASP B 1 251 ? 22.249 1.182 45.506 1.00 35.46 251 ASP B O 1
ATOM 3639 N N . ALA B 1 252 ? 21.644 3.306 45.057 1.00 33.35 252 ALA B N 1
ATOM 3640 C CA . ALA B 1 252 ? 22.727 3.575 44.133 1.00 32.33 252 ALA B CA 1
ATOM 3641 C C . ALA B 1 252 ? 23.395 4.910 44.574 1.00 32.67 252 ALA B C 1
ATOM 3642 O O . ALA B 1 252 ? 22.992 5.474 45.598 1.00 32.21 252 ALA B O 1
ATOM 3644 N N . LEU B 1 253 ? 24.393 5.381 43.804 1.00 32.07 253 LEU B N 1
ATOM 3645 C CA . LEU B 1 253 ? 25.275 6.521 44.117 1.00 31.21 253 LEU B CA 1
ATOM 3646 C C . LEU B 1 253 ? 25.380 7.475 42.921 1.00 30.85 253 LEU B C 1
ATOM 3647 O O . LEU B 1 253 ? 25.298 7.054 41.759 1.00 28.84 253 LEU B O 1
ATOM 3652 N N . VAL B 1 254 ? 25.522 8.764 43.214 1.00 30.27 254 VAL B N 1
ATOM 3653 C CA . VAL B 1 254 ? 25.841 9.719 42.197 1.00 31.25 254 VAL B CA 1
ATOM 3654 C C . VAL B 1 254 ? 27.116 10.452 42.595 1.00 31.04 254 VAL B C 1
ATOM 3655 O O . VAL B 1 254 ? 27.320 10.867 43.751 1.00 30.27 254 VAL B O 1
ATOM 3659 N N . PHE B 1 255 ? 28.005 10.527 41.617 1.00 30.00 255 PHE B N 1
ATOM 3660 C CA . PHE B 1 255 ? 29.236 11.273 41.712 1.00 29.54 255 PHE B CA 1
ATOM 3661 C C . PHE B 1 255 ? 29.138 12.413 40.709 1.00 29.45 255 PHE B C 1
ATOM 3662 O O . PHE B 1 255 ? 28.811 12.174 39.534 1.00 28.37 255 PHE B O 1
ATOM 3670 N N . CYS B 1 256 ? 29.393 13.636 41.179 1.00 28.86 256 CYS B N 1
ATOM 3671 C CA . CYS B 1 256 ? 29.362 14.823 40.340 1.00 29.33 256 CYS B CA 1
ATOM 3672 C C . CYS B 1 256 ? 30.777 15.337 40.263 1.00 29.84 256 CYS B C 1
ATOM 3673 O O . CYS B 1 256 ? 31.392 15.635 41.303 1.00 29.30 256 CYS B O 1
ATOM 3676 N N . ASP B 1 257 ? 31.302 15.414 39.033 1.00 29.58 257 ASP B N 1
ATOM 3677 C CA . ASP B 1 257 ? 32.645 15.875 38.767 1.00 30.16 257 ASP B CA 1
ATOM 3678 C C . ASP B 1 257 ? 33.665 15.090 39.575 1.00 30.48 257 ASP B C 1
ATOM 3679 O O . ASP B 1 257 ? 34.735 15.601 39.904 1.00 30.42 257 ASP B O 1
ATOM 3684 N N . GLY B 1 258 ? 33.337 13.848 39.891 1.00 31.31 258 GLY B N 1
ATOM 3685 C CA . GLY B 1 258 ? 34.279 12.960 40.549 1.00 33.16 258 GLY B CA 1
ATOM 3686 C C . GLY B 1 258 ? 34.496 13.226 42.037 1.00 35.03 258 GLY B C 1
ATOM 3687 O O . GLY B 1 258 ? 35.499 12.746 42.611 1.00 34.63 258 GLY B O 1
ATOM 3688 N N . ARG B 1 259 ? 33.596 13.976 42.681 1.00 36.04 259 ARG B N 1
ATOM 3689 C CA . ARG B 1 259 ? 33.837 14.278 44.093 1.00 38.43 259 ARG B CA 1
ATOM 3690 C C . ARG B 1 259 ? 32.603 14.512 44.983 1.00 38.78 259 ARG B C 1
ATOM 3691 O O . ARG B 1 259 ? 32.596 14.103 46.148 1.00 40.41 259 ARG B O 1
ATOM 3699 N N . ARG B 1 260 ? 31.540 15.094 44.446 1.00 37.38 260 ARG B N 1
ATOM 3700 C CA . ARG B 1 260 ? 30.383 15.364 45.274 1.00 36.87 260 ARG B CA 1
ATOM 3701 C C . ARG B 1 260 ? 29.440 14.169 45.164 1.00 36.94 260 ARG B C 1
ATOM 3702 O O . ARG B 1 260 ? 28.998 13.820 44.067 1.00 37.10 260 ARG B O 1
ATOM 3710 N N . GLU B 1 261 ? 29.218 13.496 46.288 1.00 35.95 261 GLU B N 1
ATOM 3711 C CA . GLU B 1 261 ? 28.549 12.202 46.300 1.00 35.58 261 GLU B CA 1
ATOM 3712 C C . GLU B 1 261 ? 27.173 12.418 46.884 1.00 34.91 261 GLU B C 1
ATOM 3713 O O . GLU B 1 261 ? 27.028 13.132 47.869 1.00 34.06 261 GLU B O 1
ATOM 3719 N N . MET B 1 262 ? 26.166 11.838 46.241 1.00 34.69 262 MET B N 1
ATOM 3720 C CA . MET B 1 262 ? 24.848 11.642 46.843 1.00 34.95 262 MET B CA 1
ATOM 3721 C C . MET B 1 262 ? 24.418 10.173 46.726 1.00 35.46 262 MET B C 1
ATOM 3722 O O . MET B 1 262 ? 24.814 9.439 45.825 1.00 34.40 262 MET B O 1
ATOM 3727 N N . LEU B 1 263 ? 23.565 9.780 47.656 1.00 36.34 263 LEU B N 1
ATOM 3728 C CA . LEU B 1 263 ? 23.015 8.457 47.741 1.00 37.01 263 LEU B CA 1
ATOM 3729 C C . LEU B 1 263 ? 21.683 8.494 47.029 1.00 36.19 263 LEU B C 1
ATOM 3730 O O . LEU B 1 263 ? 20.916 9.434 47.216 1.00 37.61 263 LEU B O 1
ATOM 3735 N N . ILE B 1 264 ? 21.423 7.518 46.175 1.00 34.30 264 ILE B N 1
ATOM 3736 C CA . ILE B 1 264 ? 20.167 7.481 45.423 1.00 33.74 264 ILE B CA 1
ATOM 3737 C C . ILE B 1 264 ? 19.326 6.326 45.905 1.00 33.17 264 ILE B C 1
ATOM 3738 O O . ILE B 1 264 ? 19.636 5.186 45.579 1.00 33.72 264 ILE B O 1
ATOM 3743 N N . PRO B 1 265 ? 18.235 6.607 46.618 1.00 33.25 265 PRO B N 1
ATOM 3744 C CA . PRO B 1 265 ? 17.359 5.551 47.110 1.00 32.63 265 PRO B CA 1
ATOM 3745 C C . PRO B 1 265 ? 16.705 4.753 45.969 1.00 31.78 265 PRO B C 1
ATOM 3746 O O . PRO B 1 265 ? 16.263 5.315 44.954 1.00 30.56 265 PRO B O 1
ATOM 3750 N N . ALA B 1 266 ? 16.673 3.431 46.142 1.00 30.78 266 ALA B N 1
ATOM 3751 C CA . ALA B 1 266 ? 15.925 2.552 45.247 1.00 30.88 266 ALA B CA 1
ATOM 3752 C C . ALA B 1 266 ? 14.530 3.142 44.980 1.00 30.51 266 ALA B C 1
ATOM 3753 O O . ALA B 1 266 ? 13.902 3.706 45.881 1.00 31.12 266 ALA B O 1
ATOM 3755 N N . GLY B 1 267 ? 14.055 3.040 43.742 1.00 29.13 267 GLY B N 1
ATOM 3756 C CA . GLY B 1 267 ? 12.756 3.562 43.409 1.00 28.25 267 GLY B CA 1
ATOM 3757 C C . GLY B 1 267 ? 12.732 5.070 43.219 1.00 28.47 267 GLY B C 1
ATOM 3758 O O . GLY B 1 267 ? 11.747 5.613 42.779 1.00 26.88 267 GLY B O 1
ATOM 3759 N N . SER B 1 268 ? 13.823 5.749 43.532 1.00 28.99 268 SER B N 1
ATOM 3760 C CA . SER B 1 268 ? 13.881 7.161 43.237 1.00 30.29 268 SER B CA 1
ATOM 3761 C C . SER B 1 268 ? 14.185 7.435 41.754 1.00 30.22 268 SER B C 1
ATOM 3762 O O . SER B 1 268 ? 14.230 6.522 40.918 1.00 30.63 268 SER B O 1
ATOM 3765 N N . ARG B 1 269 ? 14.400 8.709 41.448 1.00 30.28 269 ARG B N 1
ATOM 3766 C CA . ARG B 1 269 ? 14.575 9.128 40.077 1.00 30.25 269 ARG B CA 1
ATOM 3767 C C . ARG B 1 269 ? 15.449 10.375 39.997 1.00 29.88 269 ARG B C 1
ATOM 3768 O O . ARG B 1 269 ? 15.250 11.350 40.750 1.00 29.74 269 ARG B O 1
ATOM 3776 N N . LEU B 1 270 ? 16.404 10.346 39.068 1.00 29.49 270 LEU B N 1
ATOM 3777 C CA . LEU B 1 270 ? 17.417 11.410 38.902 1.00 28.62 270 LEU B CA 1
ATOM 3778 C C . LEU B 1 270 ? 17.048 12.245 37.715 1.00 29.20 270 LEU B C 1
ATOM 3779 O O . LEU B 1 270 ? 16.804 11.703 36.646 1.00 29.68 270 LEU B O 1
ATOM 3784 N N . GLU B 1 271 ? 17.031 13.553 37.865 1.00 28.54 271 GLU B N 1
ATOM 3785 C CA . GLU B 1 271 ? 16.691 14.403 36.751 1.00 28.80 271 GLU B CA 1
ATOM 3786 C C . GLU B 1 271 ? 17.854 15.328 36.427 1.00 28.45 271 GLU B C 1
ATOM 3787 O O . GLU B 1 271 ? 18.293 16.085 37.294 1.00 27.23 271 GLU B O 1
ATOM 3793 N N . VAL B 1 272 ? 18.341 15.268 35.180 1.00 27.50 272 VAL B N 1
ATOM 3794 C CA . VAL B 1 272 ? 19.455 16.103 34.769 1.00 27.54 272 VAL B CA 1
ATOM 3795 C C . VAL B 1 272 ? 19.045 17.044 33.652 1.00 27.63 272 VAL B C 1
ATOM 3796 O O . VAL B 1 272 ? 18.497 16.604 32.639 1.00 28.24 272 VAL B O 1
ATOM 3800 N N . THR B 1 273 ? 19.269 18.332 33.884 1.00 27.32 273 THR B N 1
ATOM 3801 C CA . THR B 1 273 ? 19.012 19.435 32.947 1.00 27.34 273 THR B CA 1
ATOM 3802 C C . THR B 1 273 ? 20.209 20.410 33.044 1.00 27.69 273 THR B C 1
ATOM 3803 O O . THR B 1 273 ? 21.060 20.341 33.953 1.00 28.00 273 THR B O 1
ATOM 3807 N N . ARG B 1 274 ? 20.247 21.344 32.129 1.00 27.99 274 ARG B N 1
ATOM 3808 C CA . ARG B 1 274 ? 21.159 22.444 32.221 1.00 29.68 274 ARG B CA 1
ATOM 3809 C C . ARG B 1 274 ? 20.797 23.416 33.383 1.00 29.35 274 ARG B C 1
ATOM 3810 O O . ARG B 1 274 ? 19.646 23.846 33.549 1.00 29.37 274 ARG B O 1
ATOM 3818 N N . CYS B 1 275 ? 21.800 23.704 34.204 1.00 28.68 275 CYS B N 1
ATOM 3819 C CA . CYS B 1 275 ? 21.698 24.690 35.237 1.00 28.23 275 CYS B CA 1
ATOM 3820 C C . CYS B 1 275 ? 21.700 26.072 34.622 1.00 28.68 275 CYS B C 1
ATOM 3821 O O . CYS B 1 275 ? 22.478 26.313 33.641 1.00 26.58 275 CYS B O 1
ATOM 3824 N N . VAL B 1 276 ? 20.872 26.981 35.202 1.00 29.16 276 VAL B N 1
ATOM 3825 C CA . VAL B 1 276 ? 20.809 28.396 34.745 1.00 29.76 276 VAL B CA 1
ATOM 3826 C C . VAL B 1 276 ? 22.065 29.196 35.083 1.00 29.38 276 VAL B C 1
ATOM 3827 O O . VAL B 1 276 ? 22.285 30.249 34.528 1.00 30.72 276 VAL B O 1
ATOM 3831 N N . THR B 1 277 ? 22.832 28.725 36.058 1.00 29.60 277 THR B N 1
ATOM 3832 C CA . THR B 1 277 ? 24.080 29.346 36.475 1.00 29.52 277 THR B CA 1
ATOM 3833 C C . THR B 1 277 ? 25.269 28.601 35.869 1.00 28.94 277 THR B C 1
ATOM 3834 O O . THR B 1 277 ? 25.540 27.461 36.195 1.00 28.87 277 THR B O 1
ATOM 3838 N N . SER B 1 278 ? 25.954 29.270 34.970 1.00 29.08 278 SER B N 1
ATOM 3839 C CA . SER B 1 278 ? 27.157 28.759 34.369 1.00 28.49 278 SER B CA 1
ATOM 3840 C C . SER B 1 278 ? 28.434 29.042 35.204 1.00 28.68 278 SER B C 1
ATOM 3841 O O . SER B 1 278 ? 28.430 29.903 36.099 1.00 29.64 278 SER B O 1
ATOM 3844 N N . VAL B 1 279 ? 29.514 28.310 34.914 1.00 27.28 279 VAL B N 1
ATOM 3845 C CA . VAL B 1 279 ? 30.838 28.625 35.432 1.00 26.66 279 VAL B CA 1
ATOM 3846 C C . VAL B 1 279 ? 31.447 29.746 34.562 1.00 26.13 279 VAL B C 1
ATOM 3847 O O . VAL B 1 279 ? 31.269 29.768 33.333 1.00 26.28 279 VAL B O 1
ATOM 3851 N N . LYS B 1 280 ? 32.166 30.669 35.180 1.00 25.49 280 LYS B N 1
ATOM 3852 C CA . LYS B 1 280 ? 32.810 31.717 34.408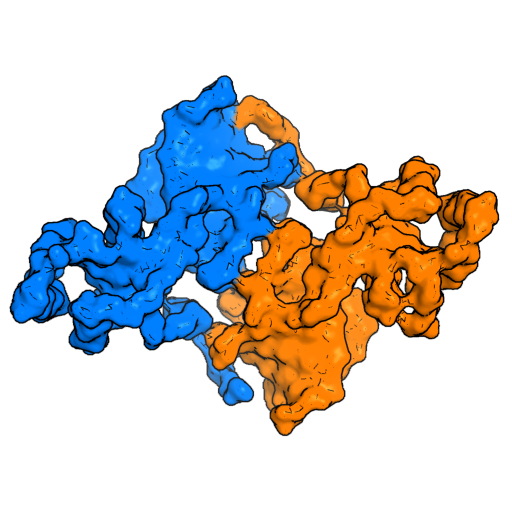 1.00 26.01 280 LYS B CA 1
ATOM 3853 C C . LYS B 1 280 ? 34.229 31.286 34.110 1.00 26.28 280 LYS B C 1
ATOM 3854 O O . LYS B 1 280 ? 35.021 31.060 35.032 1.00 27.34 280 LYS B O 1
ATOM 3860 N N . TRP B 1 281 ? 34.505 31.108 32.821 1.00 25.75 281 TRP B N 1
ATOM 3861 C CA . TRP B 1 281 ? 35.712 30.467 32.326 1.00 25.86 281 TRP B CA 1
ATOM 3862 C C . TRP B 1 281 ? 36.675 31.518 31.769 1.00 24.93 281 TRP B C 1
ATOM 3863 O O . TRP B 1 281 ? 36.477 32.021 30.678 1.00 22.54 281 TRP B O 1
ATOM 3874 N N . ALA B 1 282 ? 37.747 31.814 32.497 1.00 25.06 282 ALA B N 1
ATOM 3875 C CA . ALA B 1 282 ? 38.731 32.743 31.926 1.00 25.27 282 ALA B CA 1
ATOM 3876 C C . ALA B 1 282 ? 39.396 32.051 30.731 1.00 24.88 282 ALA B C 1
ATOM 3877 O O . ALA B 1 282 ? 39.610 30.811 30.751 1.00 23.10 282 ALA B O 1
ATOM 3879 N N . ARG B 1 283 ? 39.651 32.845 29.685 1.00 25.11 283 ARG B N 1
ATOM 3880 C CA . ARG B 1 283 ? 40.330 32.379 28.475 1.00 26.34 283 ARG B CA 1
ATOM 3881 C C . ARG B 1 283 ? 41.580 33.208 28.204 1.00 27.01 283 ARG B C 1
ATOM 3882 O O . ARG B 1 283 ? 41.597 34.420 28.393 1.00 26.53 283 ARG B O 1
ATOM 3890 N N . LEU B 1 284 ? 42.632 32.524 27.789 1.00 27.33 284 LEU B N 1
ATOM 3891 C CA . LEU B 1 284 ? 43.813 33.192 27.276 1.00 28.56 284 LEU B CA 1
ATOM 3892 C C . LEU B 1 284 ? 43.848 32.813 25.809 1.00 29.73 284 LEU B C 1
ATOM 3893 O O . LEU B 1 284 ? 43.029 32.012 25.337 1.00 30.76 284 LEU B O 1
ATOM 3898 N N . ASP B 1 285 ? 44.776 33.422 25.102 1.00 30.71 285 ASP B N 1
ATOM 3899 C CA . ASP B 1 285 ? 45.191 33.045 23.779 1.00 32.05 285 ASP B CA 1
ATOM 3900 C C . ASP B 1 285 ? 45.880 31.671 23.849 1.00 30.96 285 ASP B C 1
ATOM 3901 O O . ASP B 1 285 ? 47.105 31.565 23.914 1.00 31.62 285 ASP B O 1
ATOM 3906 N N . SER B 1 286 ? 45.097 30.602 23.840 1.00 29.61 286 SER B N 1
ATOM 3907 C CA . SER B 1 286 ? 45.666 29.309 24.145 1.00 28.29 286 SER B CA 1
ATOM 3908 C C . SER B 1 286 ? 45.416 28.349 22.982 1.00 28.14 286 SER B C 1
ATOM 3909 O O . SER B 1 286 ? 44.785 28.718 21.988 1.00 27.96 286 SER B O 1
ATOM 3912 N N . ALA B 1 287 ? 45.926 27.123 23.092 1.00 27.08 287 ALA B N 1
ATOM 3913 C CA . ALA B 1 287 ? 45.720 26.118 22.051 1.00 25.82 287 ALA B CA 1
ATOM 3914 C C . ALA B 1 287 ? 44.239 25.711 21.884 1.00 25.22 287 ALA B C 1
ATOM 3915 O O . ALA B 1 287 ? 43.502 25.523 22.877 1.00 25.55 287 ALA B O 1
ATOM 3917 N N . PRO B 1 288 ? 43.771 25.564 20.654 1.00 24.74 288 PRO B N 1
ATOM 3918 C CA . PRO B 1 288 ? 42.363 25.174 20.461 1.00 24.36 288 PRO B CA 1
ATOM 3919 C C . PRO B 1 288 ? 42.147 23.697 20.892 1.00 22.80 288 PRO B C 1
ATOM 3920 O O . PRO B 1 288 ? 43.116 22.939 21.014 1.00 23.02 288 PRO B O 1
ATOM 3924 N N . PHE B 1 289 ? 40.906 23.321 21.176 1.00 21.96 289 PHE B N 1
ATOM 3925 C CA . PHE B 1 289 ? 40.632 21.973 21.719 1.00 20.10 289 PHE B CA 1
ATOM 3926 C C . PHE B 1 289 ? 41.229 20.854 20.828 1.00 19.85 289 PHE B C 1
ATOM 3927 O O . PHE B 1 289 ? 41.831 19.900 21.332 1.00 18.02 289 PHE B O 1
ATOM 3935 N N . THR B 1 290 ? 41.082 20.998 19.522 1.00 20.51 290 THR B N 1
ATOM 3936 C CA . THR B 1 290 ? 41.702 20.036 18.577 1.00 22.78 290 THR B CA 1
ATOM 3937 C C . THR B 1 290 ? 43.183 19.687 18.887 1.00 23.29 290 THR B C 1
ATOM 3938 O O . THR B 1 290 ? 43.550 18.498 18.949 1.00 21.83 290 THR B O 1
ATOM 3942 N N . ASP B 1 291 ? 43.998 20.724 19.153 1.00 23.92 291 ASP B N 1
ATOM 3943 C CA . ASP B 1 291 ? 45.395 20.523 19.531 1.00 23.75 291 ASP B CA 1
ATOM 3944 C C . ASP B 1 291 ? 45.561 19.828 20.870 1.00 22.93 291 ASP B C 1
ATOM 3945 O O . ASP B 1 291 ? 46.480 19.000 21.028 1.00 23.30 291 ASP B O 1
ATOM 3950 N N . ARG B 1 292 ? 44.707 20.180 21.834 1.00 22.17 292 ARG B N 1
ATOM 3951 C CA . ARG B 1 292 ? 44.662 19.526 23.139 1.00 21.81 292 ARG B CA 1
ATOM 3952 C C . ARG B 1 292 ? 44.387 18.018 23.039 1.00 22.14 292 ARG B C 1
ATOM 3953 O O . ARG B 1 292 ? 44.990 17.211 23.782 1.00 21.22 292 ARG B O 1
ATOM 3961 N N . LEU B 1 293 ? 43.465 17.653 22.141 1.00 22.05 293 LEU B N 1
ATOM 3962 C CA . LEU B 1 293 ? 43.075 16.260 21.917 1.00 23.07 293 LEU B CA 1
ATOM 3963 C C . LEU B 1 293 ? 44.265 15.452 21.297 1.00 22.94 293 LEU B C 1
ATOM 3964 O O . LEU B 1 293 ? 44.647 14.425 21.818 1.00 24.52 293 LEU B O 1
ATOM 3969 N N . VAL B 1 294 ? 44.839 15.958 20.214 1.00 23.26 294 VAL B N 1
ATOM 3970 C CA . VAL B 1 294 ? 45.976 15.375 19.521 1.00 24.42 294 VAL B CA 1
ATOM 3971 C C . VAL B 1 294 ? 47.137 15.177 20.499 1.00 26.04 294 VAL B C 1
ATOM 3972 O O . VAL B 1 294 ? 47.709 14.077 20.581 1.00 26.45 294 VAL B O 1
ATOM 3976 N N . ARG B 1 295 ? 47.436 16.216 21.287 1.00 26.53 295 ARG B N 1
ATOM 3977 C CA . ARG B 1 295 ? 48.507 16.134 22.270 1.00 27.10 295 ARG B CA 1
ATOM 3978 C C . ARG B 1 295 ? 48.250 15.090 23.382 1.00 26.78 295 ARG B C 1
ATOM 3979 O O . ARG B 1 295 ? 49.121 14.216 23.646 1.00 24.35 295 ARG B O 1
ATOM 3987 N N . LYS B 1 296 ? 47.076 15.164 24.009 1.00 25.96 296 LYS B N 1
ATOM 3988 C CA . LYS B 1 296 ? 46.779 14.211 25.058 1.00 27.45 296 LYS B CA 1
ATOM 3989 C C . LYS B 1 296 ? 46.792 12.760 24.538 1.00 27.23 296 LYS B C 1
ATOM 3990 O O . LYS B 1 296 ? 47.299 11.874 25.206 1.00 25.28 296 LYS B O 1
ATOM 3996 N N . PHE B 1 297 ? 46.242 12.517 23.355 1.00 27.41 297 PHE B N 1
ATOM 3997 C CA . PHE B 1 297 ? 46.129 11.117 22.955 1.00 29.92 297 PHE B CA 1
ATOM 3998 C C . PHE B 1 297 ? 47.207 10.691 21.990 1.00 30.06 297 PHE B C 1
ATOM 3999 O O . PHE B 1 297 ? 47.157 9.601 21.481 1.00 31.18 297 PHE B O 1
ATOM 4007 N N . ARG B 1 298 ? 48.154 11.578 21.731 1.00 30.97 298 ARG B N 1
ATOM 4008 C CA . ARG B 1 298 ? 49.185 11.344 20.720 1.00 32.55 298 ARG B CA 1
ATOM 4009 C C . ARG B 1 298 ? 48.570 10.929 19.353 1.00 30.66 298 ARG B C 1
ATOM 4010 O O . ARG B 1 298 ? 48.942 9.927 18.784 1.00 30.21 298 ARG B O 1
ATOM 4018 N N . LEU B 1 299 ? 47.642 11.706 18.837 1.00 28.65 299 LEU B N 1
ATOM 4019 C CA . LEU B 1 299 ? 46.952 11.303 17.633 1.00 28.32 299 LEU B CA 1
ATOM 4020 C C . LEU B 1 299 ? 47.837 11.522 16.387 1.00 28.48 299 LEU B C 1
ATOM 4021 O O . LEU B 1 299 ? 48.492 12.572 16.247 1.00 28.27 299 LEU B O 1
ATOM 4026 N N . PRO B 1 300 ? 47.871 10.526 15.507 1.00 28.38 300 PRO B N 1
ATOM 4027 C CA . PRO B 1 300 ? 48.686 10.610 14.267 1.00 28.49 300 PRO B CA 1
ATOM 4028 C C . PRO B 1 300 ? 48.121 11.682 13.335 1.00 27.72 300 PRO B C 1
ATOM 4029 O O . PRO B 1 300 ? 46.903 11.754 13.118 1.00 26.86 300 PRO B O 1
ATOM 4033 N N . VAL B 1 301 ? 48.990 12.526 12.812 1.00 26.95 301 VAL B N 1
ATOM 4034 C CA . VAL B 1 301 ? 48.532 13.731 12.189 1.00 28.59 301 VAL B CA 1
ATOM 4035 C C . VAL B 1 301 ? 49.369 14.100 10.937 1.00 30.23 301 VAL B C 1
ATOM 4036 O O . VAL B 1 301 ? 49.130 15.135 10.307 1.00 30.62 301 VAL B O 1
ATOM 4040 N N . THR B 1 302 ? 50.275 13.198 10.536 1.00 32.04 302 THR B N 1
ATOM 4041 C CA . THR B 1 302 ? 51.313 13.494 9.533 1.00 33.56 302 THR B CA 1
ATOM 4042 C C . THR B 1 302 ? 50.657 13.666 8.167 1.00 34.17 302 THR B C 1
ATOM 4043 O O . THR B 1 302 ? 49.678 13.007 7.866 1.00 33.87 302 THR B O 1
ATOM 4047 N N . GLY B 1 303 ? 51.142 14.626 7.378 1.00 34.62 303 GLY B N 1
ATOM 4048 C CA . GLY B 1 303 ? 50.707 14.741 6.002 1.00 34.81 303 GLY B CA 1
ATOM 4049 C C . GLY B 1 303 ? 49.541 15.702 5.886 1.00 35.38 303 GLY B C 1
ATOM 4050 O O . GLY B 1 303 ? 49.046 15.949 4.777 1.00 33.31 303 GLY B O 1
ATOM 4051 N N . TRP B 1 304 ? 49.158 16.274 7.026 1.00 35.74 304 TRP B N 1
ATOM 4052 C CA . TRP B 1 304 ? 48.066 17.234 7.092 1.00 37.52 304 TRP B CA 1
ATOM 4053 C C . TRP B 1 304 ? 47.980 18.152 5.872 1.00 39.99 304 TRP B C 1
ATOM 4054 O O . TRP B 1 304 ? 47.299 17.793 4.938 1.00 41.77 304 TRP B O 1
ATOM 4065 N N . ARG B 1 305 ? 48.622 19.309 5.830 1.00 42.03 305 ARG B N 1
ATOM 4066 C CA . ARG B 1 305 ? 48.063 20.312 4.911 1.00 44.02 305 ARG B CA 1
ATOM 4067 C C . ARG B 1 305 ? 48.152 19.893 3.465 1.00 45.42 305 ARG B C 1
ATOM 4068 O O . ARG B 1 305 ? 47.675 20.597 2.600 1.00 46.59 305 ARG B O 1
ATOM 4076 N N . GLY B 1 306 ? 48.753 18.732 3.215 1.00 46.94 306 GLY B N 1
ATOM 4077 C CA . GLY B 1 306 ? 49.052 18.252 1.878 1.00 47.99 306 GLY B CA 1
ATOM 4078 C C . GLY B 1 306 ? 47.931 18.404 0.883 1.00 48.55 306 GLY B C 1
ATOM 4079 O O . GLY B 1 306 ? 48.175 18.540 -0.309 1.00 49.42 306 GLY B O 1
ATOM 4080 N N . LYS B 1 307 ? 46.698 18.406 1.388 1.00 49.28 307 LYS B N 1
ATOM 4081 C CA . LYS B 1 307 ? 45.501 18.275 0.576 1.00 48.60 307 LYS B CA 1
ATOM 4082 C C . LYS B 1 307 ? 45.417 16.808 0.174 1.00 48.26 307 LYS B C 1
ATOM 4083 O O . LYS B 1 307 ? 46.272 15.992 0.559 1.00 46.62 307 LYS B O 1
#

GO terms:
  GO:0003951 NAD+ kinase activity (F, IDA)
  GO:0006741 NADP+ biosynthetic process (P, IDA)
  GO:0006797 polyphosphate metabolic process (P, IDA)
  GO:0051287 NAD binding (F, IDA)
  GO:0005524 ATP binding (F, IDA)
  GO:0006741 NADP+ biosynthetic process (P, IMP)

Nearest PDB structures (foldseek):
  1u0t-assembly1_B-2  TM=1.004E+00  e=2.523E-65  Mycobacterium tuberculosis
  1u0r-assembly1_A  TM=9.722E-01  e=2.891E-56  Mycobacterium tuberculosis
  1y3h-assembly1_A-2  TM=9.820E-01  e=2.460E-55  Mycobacterium tuberculosis
  1u0r-assembly1_C  TM=9.676E-01  e=4.266E-55  Mycobacterium tuberculosis
  1u0r-assembly1_D  TM=9.579E-01  e=4.928E-54  Mycobacterium tuberculosis

B-factor: mean 35.25, std 13.1, range [2.0, 173.97]

Sequence (543 aa):
RSVLLVVHTGRDEATETARRVEKVLGDNKIALRVLSCELVLVLGGDGTFLRAAELARNASIPVLGVNLGRIGFLAEAEAEAIDAVLEHVVAQDYRVEDRLTLDVVVRQGGRIVNRGWALNEVSLEKGPRLGVLGVVVEIDGRPVSAFGCDGVLVSTPTGSTAYAFSAGGPVLWPDLEAILVVPNNAHALFGRPMVTSPEATIAIEIEADGHDALVFCDGRREMLIPAGSRLEVTRCVTSVKWARLDSAPFTDRLVRKFRLPVTGWRGRSVLLVVHTGRDEATETARRVEKVLGDNKIALRVLSADQHAADGCELVLVLGGDGTFLRAAELARNASIPVLGVNLGRIGFLAEAEAEAIDAVLEHVVAQDYRVEDRLTLDVVVRQGGRIVNRGWALNEVSLEKGPRLGVLGVVVEIDGRPVSAFGCDGVLVSTPTGSTAYAFSAGGPVLWPDLEAILVVPNNAHALFGRPMVTSPEATIAIEIEADGHDALVFCDGRREMLIPAGSRLEVTRCVTSVKWARLDSAPFTDRLVRKFRLPVTGWRGK